Protein AF-X6ND25-F1 (afdb_monomer_lite)

pLDDT: mean 74.7, std 19.48, range [26.33, 95.81]

Organism: Reticulomyxa filosa (NCBI:txid46433)

Radius of gyration: 28.06 Å; chains: 1; bounding box: 72×74×82 Å

Foldseek 3Di:
DDDPDDDPPDPLRVVLVVLVVVLVVLLVVLVPDDQVVNVVSLVVCVVCVVVVVVSLVVSCVPDPPSSVVSVLSSLLVVLLSLLCVLLSNDDDVVVNVVSVPPQDLLALVSVQVSLVVSLVSCVVVVDDPVSNQVSSLVSLLVSCQRRQQDDDPDPDPVSVVSSLVSLLVLLCLLLVNDPSHPHNHDPVSSLSNLLSCVVNVVVVHCVVVVQVSCQPHDCLDSSNVSNLVSLLCCVQPPPPVVNVVLVPPDQQPLVQLLVLLVQLQVVLVDSRSSSNSNSLSSNLNSLLSVLVLVLVQLDPQWDQDCQGIWGWDDDPNDTDTDHSDGLVSLQSNLSLQDDDPVPGDPSSNLSSPLSVVSSLVSNCVRPNPSSLVQQQDPSSCSSSVHGDPDPVVVVVVVVVVDDPGSSNVSVDPPVPPVVVVCCVPPVDDDDDDDPPPPPVCVVVVVVVCCVVPPD

Structure (mmCIF, N/CA/C/O backbone):
data_AF-X6ND25-F1
#
_entry.id   AF-X6ND25-F1
#
loop_
_atom_site.group_PDB
_atom_site.id
_atom_site.type_symbol
_atom_site.label_atom_id
_atom_site.label_alt_id
_atom_site.label_comp_id
_atom_site.label_asym_id
_atom_site.label_entity_id
_atom_site.label_seq_id
_atom_site.pdbx_PDB_ins_code
_atom_site.Cartn_x
_atom_site.Cartn_y
_atom_site.Cartn_z
_atom_site.occupancy
_atom_site.B_iso_or_equiv
_atom_site.auth_seq_id
_atom_site.auth_comp_id
_atom_site.auth_asym_id
_atom_site.auth_atom_id
_atom_site.pdbx_PDB_model_num
ATOM 1 N N . ALA A 1 1 ? 39.513 36.241 -33.862 1.00 45.12 1 ALA A N 1
ATOM 2 C CA . ALA A 1 1 ? 40.281 35.255 -33.083 1.00 45.12 1 ALA A CA 1
ATOM 3 C C . ALA A 1 1 ? 40.704 35.948 -31.802 1.00 45.12 1 ALA A C 1
ATOM 5 O O . ALA A 1 1 ? 41.777 36.527 -31.742 1.00 45.12 1 ALA A O 1
ATOM 6 N N . GLU A 1 2 ? 39.793 35.982 -30.839 1.00 35.78 2 GLU A N 1
ATOM 7 C CA . GLU A 1 2 ? 40.020 36.516 -29.500 1.00 35.78 2 GLU A CA 1
ATOM 8 C C . GLU A 1 2 ? 39.481 35.485 -28.516 1.00 35.78 2 GLU A C 1
ATOM 10 O O . GLU A 1 2 ? 38.541 34.753 -28.824 1.00 35.78 2 GLU A O 1
ATOM 15 N N . ALA A 1 3 ? 40.203 35.366 -27.412 1.00 43.12 3 ALA A N 1
ATOM 16 C CA . ALA A 1 3 ? 40.179 34.273 -26.465 1.00 43.12 3 ALA A CA 1
ATOM 17 C C . ALA A 1 3 ? 38.796 34.033 -25.846 1.00 43.12 3 ALA A C 1
ATOM 19 O O . ALA A 1 3 ? 38.297 34.887 -25.118 1.00 43.12 3 ALA A O 1
ATOM 20 N N . ASP A 1 4 ? 38.254 32.830 -26.041 1.00 39.97 4 ASP A N 1
ATOM 21 C CA . ASP A 1 4 ? 37.291 32.261 -25.101 1.00 39.97 4 ASP A CA 1
ATOM 22 C C . ASP A 1 4 ? 38.102 31.453 -24.083 1.00 39.97 4 ASP A C 1
ATOM 24 O O . ASP A 1 4 ? 38.643 30.381 -24.366 1.00 39.97 4 ASP A O 1
ATOM 28 N N . GLY A 1 5 ? 38.351 32.098 -22.946 1.00 38.62 5 GLY A N 1
ATOM 29 C CA . GLY A 1 5 ? 39.228 31.619 -21.893 1.00 38.62 5 GLY A CA 1
ATOM 30 C C . GLY A 1 5 ? 38.731 30.325 -21.256 1.00 38.62 5 GLY A C 1
ATOM 31 O O . GLY A 1 5 ? 37.532 30.094 -21.130 1.00 38.62 5 GLY A O 1
ATOM 32 N N . ASN A 1 6 ? 39.694 29.517 -20.805 1.00 45.75 6 ASN A N 1
ATOM 33 C CA . ASN A 1 6 ? 39.529 28.396 -19.881 1.00 45.75 6 ASN A CA 1
ATOM 34 C C . ASN A 1 6 ? 38.574 28.753 -18.725 1.00 45.75 6 ASN A C 1
ATOM 36 O O . ASN A 1 6 ? 39.017 29.204 -17.666 1.00 45.75 6 ASN A O 1
ATOM 40 N N . ARG A 1 7 ? 37.271 28.511 -18.886 1.00 47.22 7 ARG A N 1
ATOM 41 C CA . ARG A 1 7 ? 36.398 28.268 -17.740 1.00 47.22 7 ARG A CA 1
ATOM 42 C C . ARG A 1 7 ? 36.783 26.895 -17.206 1.00 47.22 7 ARG A C 1
ATOM 44 O O . ARG A 1 7 ? 36.700 25.907 -17.932 1.00 47.22 7 ARG A O 1
ATOM 51 N N . GLN A 1 8 ? 37.271 26.838 -15.968 1.00 46.06 8 GLN A N 1
ATOM 52 C CA . GLN A 1 8 ? 37.321 25.562 -15.263 1.00 46.06 8 GLN A CA 1
ATOM 53 C C . GLN A 1 8 ? 35.878 25.053 -15.177 1.00 46.06 8 GLN A C 1
ATOM 55 O O . GLN A 1 8 ? 35.038 25.804 -14.680 1.00 46.06 8 GLN A O 1
ATOM 60 N N . PRO A 1 9 ? 35.583 23.846 -15.691 1.00 57.84 9 PRO A N 1
ATOM 61 C CA . PRO A 1 9 ? 34.244 23.294 -15.593 1.00 57.84 9 PRO A CA 1
ATOM 62 C C . PRO A 1 9 ? 33.864 23.201 -14.121 1.00 57.84 9 PRO A C 1
ATOM 64 O O . PRO A 1 9 ? 34.667 22.763 -13.287 1.00 57.84 9 PRO A O 1
ATOM 67 N N . GLU A 1 10 ? 32.656 23.644 -13.801 1.00 67.75 10 GLU A N 1
ATOM 68 C CA . GLU A 1 10 ? 32.158 23.563 -12.437 1.00 67.75 10 GLU A CA 1
ATOM 69 C C . GLU A 1 10 ? 32.092 22.089 -12.004 1.00 67.75 10 GLU A C 1
ATOM 71 O O . GLU A 1 10 ? 31.991 21.171 -12.827 1.00 67.75 10 GLU A O 1
ATOM 76 N N . LEU A 1 11 ? 32.201 21.825 -10.697 1.00 69.56 11 LEU A N 1
ATOM 77 C CA . LEU A 1 11 ? 32.288 20.455 -10.173 1.00 69.56 11 LEU A CA 1
ATOM 78 C C . LEU A 1 11 ? 31.133 19.575 -10.682 1.00 69.56 11 LEU A C 1
ATOM 80 O O . LEU A 1 11 ? 31.345 18.403 -10.993 1.00 69.56 11 LEU A O 1
ATOM 84 N N . HIS A 1 12 ? 29.936 20.146 -10.815 1.00 69.00 12 HIS A N 1
ATOM 85 C CA . HIS A 1 12 ? 28.759 19.449 -11.318 1.00 69.00 12 HIS A CA 1
ATOM 86 C C . HIS A 1 12 ? 28.907 19.035 -12.797 1.00 69.00 12 HIS A C 1
ATOM 88 O O . HIS A 1 12 ? 28.584 17.899 -13.135 1.00 69.00 12 HIS A O 1
ATOM 94 N N . GLU A 1 13 ? 29.484 19.874 -13.667 1.00 70.19 13 GLU A N 1
ATOM 95 C CA . GLU A 1 13 ? 29.736 19.549 -15.082 1.00 70.19 13 GLU A CA 1
ATOM 96 C C . GLU A 1 13 ? 30.758 18.410 -15.224 1.00 70.19 13 GLU A C 1
ATOM 98 O O . GLU A 1 13 ? 30.605 17.500 -16.051 1.00 70.19 13 GLU A O 1
ATOM 103 N N . CYS A 1 14 ? 31.790 18.422 -14.371 1.00 73.12 14 CYS A N 1
ATOM 104 C CA . CYS A 1 14 ? 32.765 17.336 -14.288 1.00 73.12 14 CYS A CA 1
ATOM 105 C C . CYS A 1 14 ? 32.094 16.022 -13.870 1.00 73.12 14 CYS A C 1
ATOM 107 O O . CYS A 1 14 ? 32.326 14.984 -14.495 1.00 73.12 14 CYS A O 1
ATOM 109 N N . VAL A 1 15 ? 31.245 16.067 -12.838 1.00 72.00 15 VAL A N 1
ATOM 110 C CA . VAL A 1 15 ? 30.498 14.904 -12.345 1.00 72.00 15 VAL A CA 1
ATOM 111 C C . VAL A 1 15 ? 29.558 14.369 -13.427 1.00 72.00 15 VAL A C 1
ATOM 113 O O . VAL A 1 15 ? 29.636 13.183 -13.737 1.00 72.00 15 VAL A O 1
ATOM 116 N N . ILE A 1 16 ? 28.762 15.212 -14.091 1.00 74.69 16 ILE A N 1
ATOM 117 C CA . ILE A 1 16 ? 27.876 14.808 -15.200 1.00 74.69 16 ILE A CA 1
ATOM 118 C C . ILE A 1 16 ? 28.669 14.123 -16.321 1.00 74.69 16 ILE A C 1
ATOM 120 O O . ILE A 1 16 ? 28.259 13.076 -16.831 1.00 74.69 16 ILE A O 1
ATOM 124 N N . THR A 1 17 ? 29.834 14.666 -16.686 1.00 77.31 17 THR A N 1
ATOM 125 C CA . THR A 1 17 ? 30.701 14.080 -17.720 1.00 77.31 17 THR A CA 1
ATOM 126 C C . THR A 1 17 ? 31.219 12.701 -17.310 1.00 77.31 17 THR A C 1
ATOM 128 O O . THR A 1 17 ? 31.205 11.767 -18.118 1.00 77.31 17 THR A O 1
ATOM 131 N N . ILE A 1 18 ? 31.655 12.548 -16.055 1.00 73.19 18 ILE A N 1
ATOM 132 C CA . ILE A 1 18 ? 32.107 11.265 -15.506 1.00 73.19 18 ILE A CA 1
ATOM 133 C C . ILE A 1 18 ? 30.955 10.261 -15.502 1.00 73.19 18 ILE A C 1
ATOM 135 O O . ILE A 1 18 ? 31.117 9.166 -16.037 1.00 73.19 18 ILE A O 1
ATOM 139 N N . LEU A 1 19 ? 29.789 10.633 -14.967 1.00 76.19 19 LEU A N 1
ATOM 140 C CA . LEU A 1 19 ? 28.614 9.762 -14.904 1.00 76.19 19 LEU A CA 1
ATOM 141 C C . LEU A 1 19 ? 28.174 9.329 -16.306 1.00 76.19 19 LEU A C 1
ATOM 143 O O . LEU A 1 19 ? 27.949 8.144 -16.538 1.00 76.19 19 LEU A O 1
ATOM 147 N N . THR A 1 20 ? 28.158 10.249 -17.272 1.00 79.75 20 THR A N 1
ATOM 148 C CA . THR A 1 20 ? 27.838 9.937 -18.672 1.00 79.75 20 THR A CA 1
ATOM 149 C C . THR A 1 20 ? 28.803 8.907 -19.254 1.00 79.75 20 THR A C 1
ATOM 151 O O . THR A 1 20 ? 28.370 7.947 -19.890 1.00 79.75 20 THR A O 1
ATOM 154 N N . ARG A 1 21 ? 30.113 9.080 -19.037 1.00 75.69 21 ARG A N 1
ATOM 155 C CA . ARG A 1 21 ? 31.129 8.123 -19.503 1.00 75.69 21 ARG A CA 1
ATOM 156 C C . ARG A 1 21 ? 30.979 6.769 -18.821 1.00 75.69 21 ARG A C 1
ATOM 158 O O . ARG A 1 21 ? 31.075 5.750 -19.494 1.00 75.69 21 ARG A O 1
ATOM 165 N N . VAL A 1 22 ? 30.721 6.758 -17.515 1.00 76.38 22 VAL A N 1
ATOM 166 C CA . VAL A 1 22 ? 30.499 5.533 -16.741 1.00 76.38 22 VAL A CA 1
ATOM 167 C C . VAL A 1 22 ? 29.295 4.767 -17.285 1.00 76.38 22 VAL A C 1
ATOM 169 O O . VAL A 1 22 ? 29.434 3.575 -17.542 1.00 76.38 22 VAL A O 1
ATOM 172 N N . LEU A 1 23 ? 28.164 5.433 -17.544 1.00 78.81 23 LEU A N 1
ATOM 173 C CA . LEU A 1 23 ? 26.991 4.792 -18.148 1.00 78.81 23 LEU A CA 1
ATOM 174 C C . LEU A 1 23 ? 27.300 4.222 -19.534 1.00 78.81 23 LEU A C 1
ATOM 176 O O . LEU A 1 23 ? 27.021 3.052 -19.772 1.00 78.81 23 LEU A O 1
ATOM 180 N N . SER A 1 24 ? 27.954 4.988 -20.413 1.00 79.81 24 SER A N 1
ATOM 181 C CA . SER A 1 24 ? 28.347 4.489 -21.738 1.00 79.81 24 SER A CA 1
ATOM 182 C C . SER A 1 24 ? 29.278 3.270 -21.654 1.00 79.81 24 SER A C 1
ATOM 184 O O . SER A 1 24 ? 29.129 2.329 -22.428 1.00 79.81 24 SER A O 1
ATOM 186 N N . CYS A 1 25 ? 30.228 3.259 -20.711 1.00 78.00 25 CYS A N 1
ATOM 187 C CA . CYS A 1 25 ? 31.112 2.114 -20.484 1.00 78.00 25 CYS A CA 1
ATOM 188 C C . CYS A 1 25 ? 30.352 0.901 -19.940 1.00 78.00 25 CYS A C 1
ATOM 190 O O . CYS A 1 25 ? 30.618 -0.227 -20.345 1.00 78.00 25 CYS A O 1
ATOM 192 N N . ILE A 1 26 ? 29.414 1.111 -19.014 1.00 77.19 26 ILE A N 1
ATOM 193 C CA . ILE A 1 26 ? 28.561 0.040 -18.493 1.00 77.19 26 ILE A CA 1
ATOM 194 C C . ILE A 1 26 ? 27.753 -0.570 -19.637 1.00 77.19 26 ILE A C 1
ATOM 196 O O . ILE A 1 26 ? 27.706 -1.792 -19.759 1.00 77.19 26 ILE A O 1
ATOM 200 N N . GLU A 1 27 ? 27.188 0.266 -20.506 1.00 74.75 27 GLU A N 1
ATOM 201 C CA . GLU A 1 27 ? 26.376 -0.205 -21.617 1.00 74.75 27 GLU A CA 1
ATOM 202 C C . GLU A 1 27 ? 27.152 -1.084 -22.596 1.00 74.75 27 GLU A C 1
ATOM 204 O O . GLU A 1 27 ? 26.676 -2.157 -22.955 1.00 74.75 27 GLU A O 1
ATOM 209 N N . THR A 1 28 ? 28.352 -0.674 -23.002 1.00 74.56 28 THR A N 1
ATOM 210 C CA . THR A 1 28 ? 29.185 -1.475 -23.914 1.00 74.56 28 THR A CA 1
ATOM 211 C C . THR A 1 28 ? 29.705 -2.751 -23.261 1.00 74.56 28 THR A C 1
ATOM 213 O O . THR A 1 28 ? 29.891 -3.764 -23.934 1.00 74.56 28 THR A O 1
ATOM 216 N N . THR A 1 29 ? 29.934 -2.725 -21.948 1.00 74.44 29 THR A N 1
ATOM 217 C CA . THR A 1 29 ? 30.439 -3.888 -21.214 1.00 74.44 29 THR A CA 1
ATOM 218 C C . THR A 1 29 ? 29.361 -4.965 -21.079 1.00 74.44 29 THR A C 1
ATOM 220 O O . THR A 1 29 ? 29.638 -6.135 -21.327 1.00 74.44 29 THR A O 1
ATOM 223 N N . ILE A 1 30 ? 28.130 -4.576 -20.735 1.00 72.44 30 ILE A N 1
ATOM 224 C CA . ILE A 1 30 ? 27.001 -5.500 -20.555 1.00 72.44 30 ILE A CA 1
ATOM 225 C C . ILE A 1 30 ? 26.708 -6.263 -21.856 1.00 72.44 30 ILE A C 1
ATOM 227 O O . ILE A 1 30 ? 26.497 -7.465 -21.812 1.00 72.44 30 ILE A O 1
ATOM 231 N N . GLU A 1 31 ? 26.763 -5.633 -23.033 1.00 72.31 31 GLU A N 1
ATOM 232 C CA . GLU A 1 31 ? 26.462 -6.326 -24.306 1.00 72.31 31 GLU A CA 1
ATOM 233 C C . GLU A 1 31 ? 27.412 -7.485 -24.642 1.00 72.31 31 GLU A C 1
ATOM 235 O O . GLU A 1 31 ? 27.045 -8.361 -25.421 1.00 72.31 31 GLU A O 1
ATOM 240 N N . ASN A 1 32 ? 28.613 -7.498 -24.058 1.00 74.69 32 ASN A N 1
ATOM 241 C CA . ASN A 1 32 ? 29.687 -8.429 -24.407 1.00 74.69 32 ASN A CA 1
ATOM 242 C C . ASN A 1 32 ? 30.024 -9.429 -23.285 1.00 74.69 32 ASN A C 1
ATOM 244 O O . ASN A 1 32 ? 31.003 -10.166 -23.399 1.00 74.69 32 ASN A O 1
ATOM 248 N N . MET A 1 33 ? 29.251 -9.445 -22.196 1.00 80.94 33 MET A N 1
ATOM 249 C CA . MET A 1 33 ? 29.478 -10.320 -21.041 1.00 80.94 33 MET A CA 1
ATOM 250 C C . MET A 1 33 ? 28.736 -11.655 -21.166 1.00 80.94 33 MET A C 1
ATOM 252 O O . MET A 1 33 ? 27.617 -11.716 -21.673 1.00 80.94 33 MET A O 1
ATOM 256 N N . ASP A 1 34 ? 29.345 -12.720 -20.638 1.00 82.44 34 ASP A N 1
ATOM 257 C CA . ASP A 1 34 ? 28.642 -13.981 -20.394 1.00 82.44 34 ASP A CA 1
ATOM 258 C C . ASP A 1 34 ? 27.605 -13.839 -19.249 1.00 82.44 34 ASP A C 1
ATOM 260 O O . ASP A 1 34 ? 27.678 -12.882 -18.469 1.00 82.44 34 ASP A O 1
ATOM 264 N N . PRO A 1 35 ? 26.633 -14.764 -19.115 1.00 81.75 35 PRO A N 1
ATOM 265 C CA . PRO A 1 35 ? 25.560 -14.643 -18.121 1.00 81.75 35 PRO A CA 1
ATOM 266 C C . PRO A 1 35 ? 26.019 -14.593 -16.651 1.00 81.75 35 PRO A C 1
ATOM 268 O O . PRO A 1 35 ? 25.383 -13.926 -15.830 1.00 81.75 35 PRO A O 1
ATOM 271 N N . GLU A 1 36 ? 27.120 -15.254 -16.281 1.00 81.69 36 GLU A N 1
ATOM 272 C CA . GLU A 1 36 ? 27.600 -15.251 -14.890 1.00 81.69 36 GLU A CA 1
ATOM 273 C C . GLU A 1 36 ? 28.279 -13.924 -14.531 1.00 81.69 36 GLU A C 1
ATOM 275 O O . GLU A 1 36 ? 27.992 -13.327 -13.485 1.00 81.69 36 GLU A O 1
ATOM 280 N N . GLN A 1 37 ? 29.124 -13.411 -15.427 1.00 83.50 37 GLN A N 1
ATOM 281 C CA . GLN A 1 37 ? 29.731 -12.088 -15.299 1.00 83.50 37 GLN A CA 1
ATOM 282 C C . GLN A 1 37 ? 28.665 -10.993 -15.333 1.00 83.50 37 GLN A C 1
ATOM 284 O O . GLN A 1 37 ? 28.717 -10.050 -14.536 1.00 83.50 37 GLN A O 1
ATOM 289 N N . MET A 1 38 ? 27.656 -11.158 -16.192 1.00 82.88 38 MET A N 1
ATOM 290 C CA . MET A 1 38 ? 26.486 -10.293 -16.263 1.00 82.88 38 MET A CA 1
ATOM 291 C C . MET A 1 38 ? 25.781 -10.215 -14.914 1.00 82.88 38 MET A C 1
ATOM 293 O O . MET A 1 38 ? 25.550 -9.125 -14.395 1.00 82.88 38 MET A O 1
ATOM 297 N N . LYS A 1 39 ? 25.477 -11.362 -14.304 1.00 84.06 39 LYS A N 1
ATOM 298 C CA . LYS A 1 39 ? 24.812 -11.431 -13.002 1.00 84.06 39 LYS A CA 1
ATOM 299 C C . LYS A 1 39 ? 25.595 -10.707 -11.914 1.00 84.06 39 LYS A C 1
ATOM 301 O O . LYS A 1 39 ? 25.026 -9.895 -11.181 1.00 84.06 39 LYS A O 1
ATOM 306 N N . ALA A 1 40 ? 26.902 -10.952 -11.829 1.00 82.19 40 ALA A N 1
ATOM 307 C CA . ALA A 1 40 ? 27.768 -10.258 -10.881 1.00 82.19 40 ALA A CA 1
ATOM 308 C C . ALA A 1 40 ? 27.765 -8.737 -11.117 1.00 82.19 40 ALA A C 1
ATOM 310 O O . ALA A 1 40 ? 27.653 -7.957 -10.165 1.00 82.19 40 ALA A O 1
ATOM 311 N N . LYS A 1 41 ? 27.816 -8.306 -12.384 1.00 81.25 41 LYS A N 1
ATOM 312 C CA . LYS A 1 41 ? 27.809 -6.889 -12.750 1.00 81.25 41 LYS A CA 1
ATOM 313 C C . LYS A 1 41 ? 26.472 -6.211 -12.459 1.00 81.25 41 LYS A C 1
ATOM 315 O O . LYS A 1 41 ? 26.467 -5.109 -11.917 1.00 81.25 41 LYS A O 1
ATOM 320 N N . MET A 1 42 ? 25.354 -6.877 -12.733 1.00 81.75 42 MET A N 1
ATOM 321 C CA . MET A 1 42 ? 24.006 -6.390 -12.423 1.00 81.75 42 MET A CA 1
ATOM 322 C C . MET A 1 42 ? 23.808 -6.203 -10.919 1.00 81.75 42 MET A C 1
ATOM 324 O O . MET A 1 42 ? 23.290 -5.172 -10.495 1.00 81.75 42 MET A O 1
ATOM 328 N N . ASN A 1 43 ? 24.293 -7.140 -10.101 1.00 76.56 43 ASN A N 1
ATOM 329 C CA . ASN A 1 43 ? 24.254 -7.008 -8.643 1.00 76.56 43 ASN A CA 1
ATOM 330 C C . ASN A 1 43 ? 25.105 -5.828 -8.147 1.00 76.56 43 ASN A C 1
ATOM 332 O O . ASN A 1 43 ? 24.698 -5.112 -7.232 1.00 76.56 43 ASN A O 1
ATOM 336 N N . GLN A 1 44 ? 26.268 -5.595 -8.767 1.00 77.38 44 GLN A N 1
ATOM 337 C CA . GLN A 1 44 ? 27.101 -4.428 -8.472 1.00 77.38 44 GLN A CA 1
ATOM 338 C C . GLN A 1 44 ? 26.403 -3.115 -8.861 1.00 77.38 44 GLN A C 1
ATOM 340 O O . GLN A 1 44 ? 26.469 -2.146 -8.115 1.00 77.38 44 GLN A O 1
ATOM 345 N N . LEU A 1 45 ? 25.729 -3.067 -10.012 1.00 77.88 45 LEU A N 1
ATOM 346 C CA . LEU A 1 45 ? 24.981 -1.883 -10.445 1.00 77.88 45 LEU A CA 1
ATOM 347 C C . LEU A 1 45 ? 23.784 -1.606 -9.530 1.00 77.88 45 LEU A C 1
ATOM 349 O O . LEU A 1 45 ? 23.559 -0.464 -9.134 1.00 77.88 45 LEU A O 1
ATOM 353 N N . ALA A 1 46 ? 23.065 -2.654 -9.127 1.00 73.25 46 ALA A N 1
ATOM 354 C CA . ALA A 1 46 ? 21.957 -2.540 -8.187 1.00 73.25 46 ALA A CA 1
ATOM 355 C C . ALA A 1 46 ? 22.410 -1.977 -6.827 1.00 73.25 46 ALA A C 1
ATOM 357 O O . ALA A 1 46 ? 21.708 -1.152 -6.243 1.00 73.25 46 ALA A O 1
ATOM 358 N N . SER A 1 47 ? 23.596 -2.359 -6.333 1.00 71.12 47 SER A N 1
ATOM 359 C CA . SER A 1 47 ? 24.108 -1.865 -5.046 1.00 71.12 47 SER A CA 1
ATOM 360 C C . SER A 1 47 ? 24.508 -0.385 -5.065 1.00 71.12 47 SER A C 1
ATOM 362 O O . SER A 1 47 ? 24.479 0.260 -4.016 1.00 71.12 47 SER A O 1
ATOM 364 N N . ILE A 1 48 ? 24.821 0.175 -6.239 1.00 74.06 48 ILE A N 1
ATOM 365 C CA . ILE A 1 48 ? 25.177 1.594 -6.405 1.00 74.06 48 ILE A CA 1
ATOM 366 C C . ILE A 1 48 ? 24.024 2.471 -6.919 1.00 74.06 48 ILE A C 1
ATOM 368 O O . ILE A 1 48 ? 24.206 3.682 -7.019 1.00 74.06 48 ILE A O 1
ATOM 372 N N . SER A 1 49 ? 22.843 1.901 -7.198 1.00 72.31 49 SER A N 1
ATOM 373 C CA . SER A 1 49 ? 21.693 2.624 -7.776 1.00 72.31 49 SER A CA 1
ATOM 374 C C . SER A 1 49 ? 21.284 3.849 -6.954 1.00 72.31 49 SER A C 1
ATOM 376 O O . SER A 1 49 ? 21.197 4.950 -7.487 1.00 72.31 49 SER A O 1
ATOM 378 N N . LYS A 1 50 ? 21.108 3.686 -5.634 1.00 71.88 50 LYS A N 1
ATOM 379 C CA . LYS A 1 50 ? 20.698 4.783 -4.737 1.00 71.88 50 LYS A CA 1
ATOM 380 C C . LYS A 1 50 ? 21.751 5.896 -4.626 1.00 71.88 50 LYS A C 1
ATOM 382 O O . LYS A 1 50 ? 21.396 7.058 -4.801 1.00 71.88 50 LYS A O 1
ATOM 387 N N . PRO A 1 51 ? 23.044 5.590 -4.379 1.00 72.75 51 PRO A N 1
ATOM 388 C CA . PRO A 1 51 ? 24.096 6.601 -4.471 1.00 72.75 51 PRO A CA 1
ATOM 389 C C . PRO A 1 51 ? 24.118 7.341 -5.814 1.00 72.75 51 PRO A C 1
ATOM 391 O O . PRO A 1 51 ? 24.322 8.551 -5.831 1.00 72.75 51 PRO A O 1
ATOM 394 N N . PHE A 1 52 ? 23.891 6.636 -6.927 1.00 76.75 52 PHE A N 1
ATOM 395 C CA . PHE A 1 52 ? 23.850 7.239 -8.259 1.00 76.75 52 PHE A CA 1
ATOM 396 C C . PHE A 1 52 ? 22.670 8.208 -8.410 1.00 76.75 52 PHE A C 1
ATOM 398 O O . PHE A 1 52 ? 22.856 9.332 -8.861 1.00 76.75 52 PHE A O 1
ATOM 405 N N . GLU A 1 53 ? 21.475 7.819 -7.967 1.00 74.31 53 GLU A N 1
ATOM 406 C CA . GLU A 1 53 ? 20.280 8.676 -7.965 1.00 74.31 53 GLU A CA 1
ATOM 407 C C . GLU A 1 53 ? 20.454 9.934 -7.112 1.00 74.31 53 GLU A C 1
ATOM 409 O O . GLU A 1 53 ? 20.066 11.016 -7.541 1.00 74.31 53 GLU A O 1
ATOM 414 N N . HIS A 1 54 ? 21.087 9.826 -5.940 1.00 72.50 54 HIS A N 1
ATOM 415 C CA . HIS A 1 54 ? 21.389 10.998 -5.113 1.00 72.50 54 HIS A CA 1
ATOM 416 C C . HIS A 1 54 ? 22.335 11.973 -5.825 1.00 72.50 54 HIS A C 1
ATOM 418 O O . HIS A 1 54 ? 22.170 13.187 -5.712 1.00 72.50 54 HIS A O 1
ATOM 424 N N . LEU A 1 55 ? 23.314 11.453 -6.572 1.00 72.62 55 LEU A N 1
ATOM 425 C CA . LEU A 1 55 ? 24.209 12.284 -7.376 1.00 72.62 55 LEU A CA 1
ATOM 426 C C . LEU A 1 55 ? 23.468 12.949 -8.541 1.00 72.62 55 LEU A C 1
ATOM 428 O O . LEU A 1 55 ? 23.686 14.132 -8.778 1.00 72.62 55 LEU A O 1
ATOM 432 N N . LEU A 1 56 ? 22.566 12.234 -9.223 1.00 73.75 56 LEU A N 1
ATOM 433 C CA . LEU A 1 56 ? 21.715 12.821 -10.266 1.00 73.75 56 LEU A CA 1
ATOM 434 C C . LEU A 1 56 ? 20.833 13.940 -9.708 1.00 73.75 56 LEU A C 1
ATOM 436 O O . LEU A 1 56 ? 20.781 15.026 -10.279 1.00 73.75 56 LEU A O 1
ATOM 440 N N . GLN A 1 57 ? 20.195 13.701 -8.561 1.00 73.25 57 GLN A N 1
ATOM 441 C CA . GLN A 1 57 ? 19.363 14.695 -7.893 1.00 73.25 57 GLN A CA 1
ATOM 442 C C . GLN A 1 57 ? 20.169 15.937 -7.498 1.00 73.25 57 GLN A C 1
ATOM 444 O O . GLN A 1 57 ? 19.678 17.053 -7.638 1.00 73.25 57 GLN A O 1
ATOM 449 N N . TRP A 1 58 ? 21.407 15.758 -7.031 1.00 73.38 58 TRP A N 1
ATOM 450 C CA . TRP A 1 58 ? 22.307 16.873 -6.748 1.00 73.38 58 TRP A CA 1
ATOM 451 C C . TRP A 1 58 ? 22.670 17.654 -8.020 1.00 73.38 58 TRP A C 1
ATOM 453 O O . TRP A 1 58 ? 22.582 18.877 -8.019 1.00 73.38 58 TRP A O 1
ATOM 463 N N . CYS A 1 59 ? 22.995 16.970 -9.123 1.00 70.88 59 CYS A N 1
ATOM 464 C CA . CYS A 1 59 ? 23.290 17.617 -10.407 1.00 70.88 59 CYS A CA 1
ATOM 465 C C . CYS A 1 59 ? 22.101 18.419 -10.961 1.00 70.88 59 CYS A C 1
ATOM 467 O O . CYS A 1 59 ? 22.294 19.492 -11.534 1.00 70.88 59 CYS A O 1
ATOM 469 N N . ARG A 1 60 ? 20.877 17.926 -10.747 1.00 71.44 60 ARG A N 1
ATOM 470 C CA . ARG A 1 60 ? 19.636 18.576 -11.180 1.00 71.44 60 ARG A CA 1
ATOM 471 C C . ARG A 1 60 ? 19.423 19.954 -10.557 1.00 71.44 60 ARG A C 1
ATOM 473 O O . ARG A 1 60 ? 18.855 20.823 -11.201 1.00 71.44 60 ARG A O 1
ATOM 480 N N . LEU A 1 61 ? 19.869 20.163 -9.319 1.00 66.94 61 LEU A N 1
ATOM 481 C CA . LEU A 1 61 ? 19.706 21.449 -8.630 1.00 66.94 61 LEU A CA 1
ATOM 482 C C . LEU A 1 61 ? 20.540 22.577 -9.260 1.00 66.94 61 LEU A C 1
ATOM 484 O O . LEU A 1 61 ? 20.246 23.743 -9.016 1.00 66.94 61 LEU A O 1
ATOM 488 N N . GLU A 1 62 ? 21.545 22.233 -10.067 1.00 65.62 62 GLU A N 1
ATOM 489 C CA . GLU A 1 62 ? 22.507 23.182 -10.637 1.00 65.62 62 GLU A CA 1
ATOM 490 C C . GLU A 1 62 ? 22.322 23.373 -12.157 1.00 65.62 62 GLU A C 1
ATOM 492 O O . GLU A 1 62 ? 22.556 24.465 -12.669 1.00 65.62 62 GLU A O 1
ATOM 497 N N . THR A 1 63 ? 21.881 22.341 -12.900 1.00 62.72 63 THR A N 1
ATOM 498 C CA . THR A 1 63 ? 21.693 22.400 -14.370 1.00 62.72 63 THR A CA 1
ATOM 499 C C . THR A 1 63 ? 20.582 21.465 -14.879 1.00 62.72 63 THR A C 1
ATOM 501 O O . THR A 1 63 ? 20.623 20.260 -14.632 1.00 62.72 63 THR A O 1
ATOM 504 N N . ASP A 1 64 ? 19.627 21.988 -15.661 1.00 61.94 64 ASP A N 1
ATOM 505 C CA . ASP A 1 64 ? 18.469 21.207 -16.147 1.00 61.94 64 ASP A CA 1
ATOM 506 C C . ASP A 1 64 ? 18.771 20.346 -17.399 1.00 61.94 64 ASP A C 1
ATOM 508 O O . ASP A 1 64 ? 18.535 19.140 -17.408 1.00 61.94 64 ASP A O 1
ATOM 512 N N . ILE A 1 65 ? 19.344 20.923 -18.465 1.00 61.53 65 ILE A N 1
ATOM 513 C CA . ILE A 1 65 ? 19.348 20.299 -19.812 1.00 61.53 65 ILE A CA 1
ATOM 514 C C . ILE A 1 65 ? 20.256 19.058 -19.919 1.00 61.53 65 ILE A C 1
ATOM 516 O O . ILE A 1 65 ? 19.902 18.047 -20.529 1.00 61.53 65 ILE A O 1
ATOM 520 N N . THR A 1 66 ? 21.467 19.114 -19.366 1.00 60.62 66 THR A N 1
ATOM 521 C CA . THR A 1 66 ? 22.428 17.996 -19.404 1.00 60.62 66 THR A CA 1
ATOM 522 C C . THR A 1 66 ? 22.027 16.862 -18.464 1.00 60.62 66 THR A C 1
ATOM 524 O O . THR A 1 66 ? 22.316 15.696 -18.752 1.00 60.62 66 THR A O 1
ATOM 527 N N . THR A 1 67 ? 21.326 17.191 -17.380 1.00 60.16 67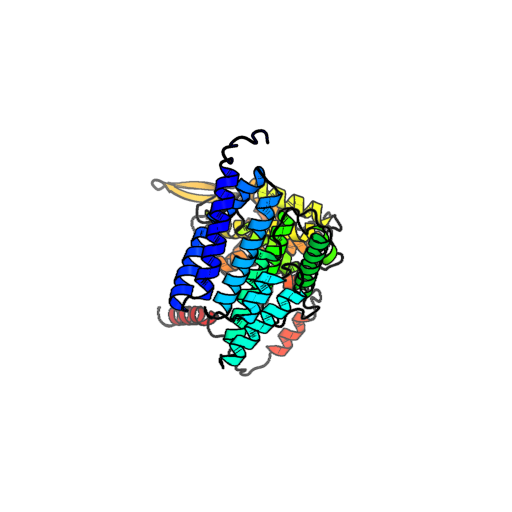 THR A N 1
ATOM 528 C CA . THR A 1 67 ? 20.836 16.230 -16.392 1.00 60.16 67 THR A CA 1
ATOM 529 C C . THR A 1 67 ? 19.682 15.395 -16.950 1.00 60.16 67 THR A C 1
ATOM 531 O O . THR A 1 67 ? 19.712 14.177 -16.794 1.00 60.16 67 THR A O 1
ATOM 534 N N . GLU A 1 68 ? 18.753 15.978 -17.720 1.00 66.00 68 GLU A N 1
ATOM 535 C CA . GLU A 1 68 ? 17.660 15.231 -18.377 1.00 66.00 68 GLU A CA 1
ATOM 536 C C . GLU A 1 68 ? 18.172 14.119 -19.317 1.00 66.00 68 GLU A C 1
ATOM 538 O O . GLU A 1 68 ? 17.672 12.991 -19.316 1.00 66.00 68 GLU A O 1
AT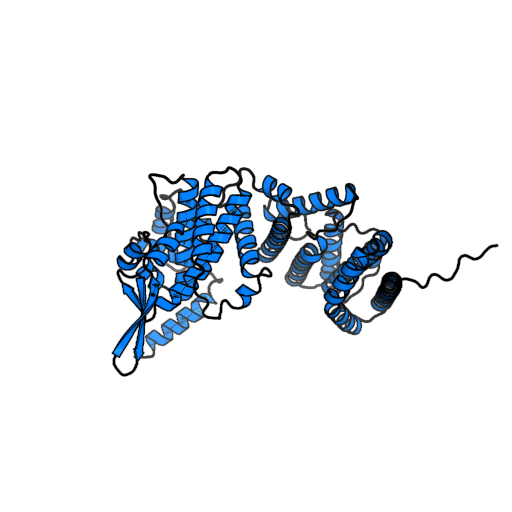OM 543 N N . SER A 1 69 ? 19.223 14.399 -20.097 1.00 74.56 69 SER A N 1
ATOM 544 C CA . SER A 1 69 ? 19.851 13.405 -20.986 1.00 74.56 69 SER A CA 1
ATOM 545 C C . SER A 1 69 ? 20.496 12.252 -20.205 1.00 74.56 69 SER A C 1
ATOM 547 O O . SER A 1 69 ? 20.443 11.089 -20.622 1.00 74.56 69 SER A O 1
ATOM 549 N N . LEU A 1 70 ? 21.091 12.559 -19.049 1.00 77.75 70 LEU A N 1
ATOM 550 C CA . LEU A 1 70 ? 21.727 11.576 -18.178 1.00 77.75 70 LEU A CA 1
ATOM 551 C C . LEU A 1 70 ? 20.693 10.721 -17.426 1.00 77.75 70 LEU A C 1
ATOM 553 O O . LEU A 1 70 ? 20.842 9.499 -17.375 1.00 77.75 70 LEU A O 1
ATOM 557 N N . GLU A 1 71 ? 19.626 11.336 -16.911 1.00 79.56 71 GLU A N 1
ATOM 558 C CA . GLU A 1 71 ? 18.480 10.651 -16.302 1.00 79.56 71 GLU A CA 1
ATOM 559 C C . GLU A 1 71 ? 17.815 9.697 -17.302 1.00 79.56 71 GLU A C 1
ATOM 561 O O . GLU A 1 71 ? 17.561 8.536 -16.977 1.00 79.56 71 GLU A O 1
ATOM 566 N N . GLY A 1 72 ? 17.625 10.132 -18.552 1.00 80.94 72 GLY A N 1
ATOM 567 C CA . GLY A 1 72 ? 17.086 9.287 -19.618 1.00 80.94 72 GLY A CA 1
ATOM 568 C C . GLY A 1 72 ? 17.962 8.066 -19.925 1.00 80.94 72 GLY A C 1
ATOM 569 O O . GLY A 1 72 ? 17.446 6.958 -20.093 1.00 80.94 72 GLY A O 1
ATOM 570 N N . LYS A 1 73 ? 19.293 8.232 -19.959 1.00 82.06 73 LYS A N 1
ATOM 571 C CA . LYS A 1 73 ? 20.236 7.105 -20.110 1.00 82.06 73 LYS A CA 1
ATOM 572 C C . LYS A 1 73 ? 20.166 6.149 -18.926 1.00 82.06 73 LYS A C 1
ATOM 574 O O . LYS A 1 73 ? 20.116 4.935 -19.116 1.00 82.06 73 LYS A O 1
ATOM 579 N N . TRP A 1 74 ? 20.113 6.687 -17.711 1.00 85.56 74 TRP A N 1
ATOM 580 C CA . TRP A 1 74 ? 20.001 5.887 -16.498 1.00 85.56 74 TRP A CA 1
ATOM 581 C C . TRP A 1 74 ? 18.691 5.090 -16.446 1.00 85.56 74 TRP A C 1
ATOM 583 O O . TRP A 1 74 ? 18.718 3.888 -16.189 1.00 85.56 74 TRP A O 1
ATOM 593 N N . ALA A 1 75 ? 17.559 5.711 -16.784 1.00 85.69 75 ALA A N 1
ATOM 594 C CA . ALA A 1 75 ? 16.260 5.044 -16.860 1.00 85.69 75 ALA A CA 1
ATOM 595 C C . ALA A 1 75 ? 16.252 3.905 -17.895 1.00 85.69 75 ALA A C 1
ATOM 597 O O . ALA A 1 75 ? 15.764 2.807 -17.614 1.00 85.69 75 ALA A O 1
ATOM 598 N N . LYS A 1 76 ? 16.851 4.126 -19.076 1.00 87.56 76 LYS A N 1
ATOM 599 C CA . LYS A 1 76 ? 17.005 3.082 -20.105 1.00 87.56 76 LYS A CA 1
ATOM 600 C C . LYS A 1 76 ? 17.877 1.930 -19.616 1.00 87.56 76 LYS A C 1
ATOM 602 O O . LYS A 1 76 ? 17.518 0.774 -19.835 1.00 87.56 76 LYS A O 1
ATOM 607 N N . LEU A 1 77 ? 18.977 2.228 -18.921 1.00 85.38 77 LEU A N 1
ATOM 608 C CA . LEU A 1 77 ? 19.828 1.205 -18.322 1.00 85.38 77 LEU A CA 1
ATOM 609 C C . LEU A 1 77 ? 19.060 0.401 -17.268 1.00 85.38 77 LEU A C 1
ATOM 611 O O . LEU A 1 77 ? 19.059 -0.820 -17.354 1.00 85.38 77 LEU A O 1
ATOM 615 N N . LYS A 1 78 ? 18.335 1.039 -16.340 1.00 87.50 78 LYS A N 1
ATOM 616 C CA . LYS A 1 78 ? 17.492 0.333 -15.357 1.00 87.50 78 LYS A CA 1
ATOM 617 C C . LYS A 1 78 ? 16.484 -0.606 -16.020 1.00 87.50 78 LYS A C 1
ATOM 619 O O . LYS A 1 78 ? 16.371 -1.765 -15.625 1.00 87.50 78 LYS A O 1
ATOM 624 N N . LEU A 1 79 ? 15.774 -0.132 -17.046 1.00 89.19 79 LEU A N 1
ATOM 625 C CA . LEU A 1 79 ? 14.813 -0.960 -17.776 1.00 89.19 79 LEU A CA 1
ATOM 626 C C . LEU A 1 79 ? 15.503 -2.150 -18.443 1.00 89.19 79 LEU A C 1
ATOM 628 O O . LEU A 1 79 ? 15.005 -3.275 -18.391 1.00 89.19 79 LEU A O 1
ATOM 632 N N . TRP A 1 80 ? 16.672 -1.912 -19.032 1.00 85.62 80 TRP A N 1
ATOM 633 C CA . TRP A 1 80 ? 17.476 -2.970 -19.613 1.00 85.62 80 TRP A CA 1
ATOM 634 C C . TRP A 1 80 ? 17.910 -3.999 -18.562 1.00 85.62 80 TRP A C 1
ATOM 636 O O . TRP A 1 80 ? 17.718 -5.193 -18.782 1.00 85.62 80 TRP A O 1
ATOM 646 N N . MET A 1 81 ? 18.394 -3.558 -17.397 1.00 85.31 81 MET A N 1
ATOM 647 C CA . MET A 1 81 ? 18.747 -4.437 -16.278 1.00 85.31 81 MET A CA 1
ATOM 648 C C . MET A 1 81 ? 17.557 -5.301 -15.841 1.00 85.31 81 MET A C 1
ATOM 650 O O . MET A 1 81 ? 17.708 -6.512 -15.694 1.00 85.31 81 MET A O 1
ATOM 654 N N . LEU A 1 82 ? 16.367 -4.709 -15.682 1.00 88.88 82 LEU A N 1
ATOM 655 C CA . LEU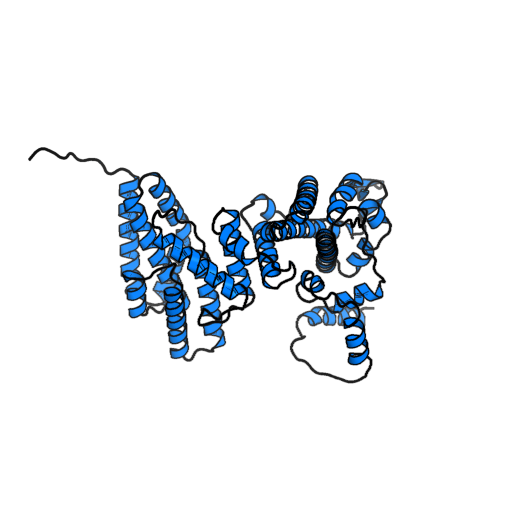 A 1 82 ? 15.151 -5.444 -15.309 1.00 88.88 82 LEU A CA 1
ATOM 656 C C . LEU A 1 82 ? 14.816 -6.547 -16.310 1.00 88.88 82 LEU A C 1
ATOM 658 O O . LEU A 1 82 ? 14.475 -7.659 -15.916 1.00 88.88 82 LEU A O 1
ATOM 662 N N . CYS A 1 83 ? 14.935 -6.250 -17.599 1.00 88.44 83 CYS A N 1
ATOM 663 C CA . CYS A 1 83 ? 14.667 -7.223 -18.645 1.00 88.44 83 CYS A CA 1
ATOM 664 C C . CYS A 1 83 ? 15.732 -8.325 -18.696 1.00 88.44 83 CYS A C 1
ATOM 666 O O . CYS A 1 83 ? 15.369 -9.483 -18.848 1.00 88.44 83 CYS A O 1
ATOM 668 N N . VAL A 1 84 ? 17.020 -7.993 -18.516 1.00 86.44 84 VAL A N 1
ATOM 669 C CA . VAL A 1 84 ? 18.106 -8.990 -18.454 1.00 86.44 84 VAL A CA 1
ATOM 670 C C . VAL A 1 84 ? 17.895 -9.928 -17.268 1.00 86.44 84 VAL A C 1
ATOM 672 O O . VAL A 1 84 ? 18.045 -11.136 -17.405 1.00 86.44 84 VAL A O 1
ATOM 675 N N . ILE A 1 85 ? 17.501 -9.403 -16.106 1.00 87.31 85 ILE A N 1
ATOM 676 C CA . ILE A 1 85 ? 17.160 -10.235 -14.944 1.00 87.31 85 ILE A CA 1
ATOM 677 C C . ILE A 1 85 ? 15.935 -11.109 -15.257 1.00 87.31 85 ILE A C 1
ATOM 679 O O . ILE A 1 85 ? 15.931 -12.296 -14.939 1.00 87.31 85 ILE A O 1
ATOM 683 N N . ALA A 1 86 ? 14.920 -10.554 -15.925 1.00 88.38 86 ALA A N 1
ATOM 684 C CA . ALA A 1 86 ? 13.724 -11.293 -16.324 1.00 88.38 86 ALA A CA 1
ATOM 685 C C . ALA A 1 86 ? 13.982 -12.372 -17.387 1.00 88.38 86 ALA A C 1
ATOM 687 O O . ALA A 1 86 ? 13.121 -13.220 -17.583 1.00 88.38 86 ALA A O 1
ATOM 688 N N . THR A 1 87 ? 15.126 -12.369 -18.071 1.00 86.62 87 THR A N 1
ATOM 689 C CA . THR A 1 87 ? 15.536 -13.411 -19.028 1.00 86.62 87 THR A CA 1
ATOM 690 C C . THR A 1 87 ? 16.665 -14.290 -18.482 1.00 86.62 87 THR A C 1
ATOM 692 O O . THR A 1 87 ? 17.395 -14.911 -19.254 1.00 86.62 87 THR A O 1
ATOM 695 N N . ASP A 1 88 ? 16.829 -14.330 -17.154 1.00 85.69 88 ASP A N 1
ATOM 696 C CA . ASP A 1 88 ? 17.894 -15.062 -16.455 1.00 85.69 88 ASP A CA 1
ATOM 697 C C . ASP A 1 88 ? 19.285 -14.754 -17.024 1.00 85.69 88 ASP A C 1
ATOM 699 O O . ASP A 1 88 ? 20.061 -15.625 -17.403 1.00 85.69 88 ASP A O 1
ATOM 703 N N . TYR A 1 89 ? 19.575 -13.460 -17.140 1.00 84.00 89 TYR A N 1
ATOM 704 C CA . TYR A 1 89 ? 20.856 -12.904 -17.570 1.00 84.00 89 TYR A CA 1
ATOM 705 C C . TYR A 1 89 ? 21.239 -13.169 -19.034 1.00 84.00 89 TYR A C 1
ATOM 707 O O . TYR A 1 89 ? 22.379 -12.921 -19.427 1.00 84.00 89 TYR A O 1
ATOM 715 N N . HIS A 1 90 ? 20.280 -13.579 -19.869 1.00 80.44 90 HIS A N 1
ATOM 716 C CA . HIS A 1 90 ? 20.477 -13.722 -21.309 1.00 80.44 90 HIS A CA 1
ATOM 717 C C . HIS A 1 90 ? 20.123 -12.429 -22.050 1.00 80.44 90 HIS A C 1
ATOM 719 O O . HIS A 1 90 ? 18.998 -11.927 -21.971 1.00 80.44 90 HIS A O 1
ATOM 725 N N . VAL A 1 91 ? 21.075 -11.894 -22.815 1.00 73.38 91 VAL A N 1
ATOM 726 C CA . VAL A 1 91 ? 20.870 -10.694 -23.636 1.00 73.38 91 VAL A CA 1
ATOM 727 C C . VAL A 1 91 ? 20.316 -11.086 -25.001 1.00 73.38 91 VAL A C 1
ATOM 729 O O . VAL A 1 91 ? 20.900 -11.909 -25.701 1.00 73.38 91 VAL A O 1
ATOM 732 N N . HIS A 1 92 ? 19.220 -10.454 -25.425 1.00 71.06 92 HIS A N 1
ATOM 733 C CA . HIS A 1 92 ? 18.686 -10.632 -26.774 1.00 71.06 9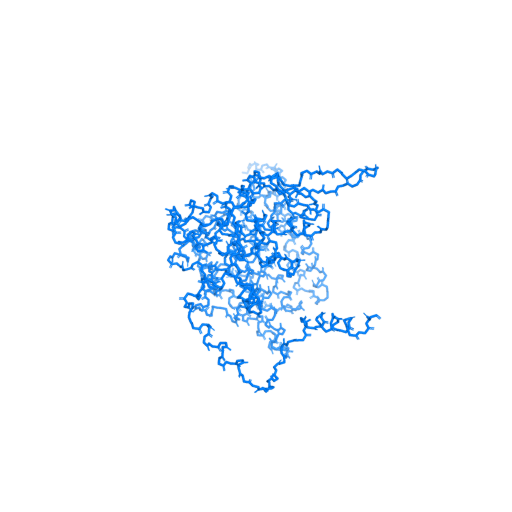2 HIS A CA 1
ATOM 734 C C . HIS A 1 92 ? 18.648 -9.283 -27.518 1.00 71.06 92 HIS A C 1
ATOM 736 O O . HIS A 1 92 ? 17.844 -8.392 -27.251 1.00 71.06 92 HIS A O 1
ATOM 742 N N . ILE A 1 93 ? 19.570 -9.137 -28.473 1.00 66.50 93 ILE A N 1
ATOM 743 C CA . ILE A 1 93 ? 19.964 -7.877 -29.133 1.00 66.50 93 ILE A CA 1
ATOM 744 C C . ILE A 1 93 ? 18.775 -7.040 -29.669 1.00 66.50 93 ILE A C 1
ATOM 746 O O . ILE A 1 93 ? 18.765 -5.828 -29.446 1.00 66.50 93 ILE A O 1
ATOM 750 N N . PRO A 1 94 ? 17.737 -7.626 -30.305 1.00 70.81 94 PRO A N 1
ATOM 751 C CA . PRO A 1 94 ? 16.582 -6.868 -30.796 1.00 70.81 94 PRO A CA 1
ATOM 752 C C . PRO A 1 94 ? 15.853 -5.988 -29.769 1.00 70.81 94 PRO A C 1
ATOM 754 O O . PRO A 1 94 ? 15.477 -4.864 -30.099 1.00 70.81 94 PRO A O 1
ATOM 757 N N . TRP A 1 95 ? 15.658 -6.443 -28.527 1.00 72.38 95 TRP A N 1
ATOM 758 C CA . TRP A 1 95 ? 14.937 -5.638 -27.532 1.00 72.38 95 TRP A CA 1
ATOM 759 C C . TRP A 1 95 ? 15.861 -4.639 -26.826 1.00 72.38 95 TRP A C 1
ATOM 761 O O . TRP A 1 95 ? 15.414 -3.549 -26.480 1.00 72.38 95 TRP A O 1
ATOM 771 N N . VAL A 1 96 ? 17.161 -4.938 -26.714 1.00 73.00 96 VAL A N 1
ATOM 772 C CA . VAL A 1 96 ? 18.175 -3.952 -26.293 1.00 73.00 96 VAL A CA 1
ATOM 773 C C . VAL A 1 96 ? 18.168 -2.757 -27.244 1.00 73.00 96 VAL A C 1
ATOM 775 O O . VAL A 1 96 ? 18.117 -1.608 -26.808 1.00 73.00 96 VAL A O 1
ATOM 778 N N . HIS A 1 97 ? 18.132 -3.019 -28.552 1.00 73.50 97 HIS A N 1
ATOM 779 C CA . HIS A 1 97 ? 18.021 -1.966 -29.555 1.00 73.50 97 HIS A CA 1
ATOM 780 C C . HIS A 1 97 ? 16.704 -1.181 -29.438 1.00 73.50 97 HIS A C 1
ATOM 782 O O . HIS A 1 97 ? 16.719 0.050 -29.512 1.00 73.50 97 HIS A O 1
ATOM 788 N N . ALA A 1 98 ? 15.579 -1.866 -29.199 1.00 75.19 98 ALA A N 1
ATOM 789 C CA . ALA A 1 98 ? 14.275 -1.227 -29.013 1.00 75.19 98 ALA A CA 1
ATOM 790 C C . ALA A 1 98 ? 14.236 -0.309 -27.775 1.00 75.19 98 ALA A C 1
ATOM 792 O O . ALA A 1 98 ? 13.745 0.816 -27.869 1.00 75.19 98 ALA A O 1
ATOM 793 N N . ILE A 1 99 ? 14.813 -0.746 -26.646 1.00 80.50 99 ILE A N 1
ATOM 794 C CA . ILE A 1 99 ? 14.953 0.066 -25.425 1.00 80.50 99 ILE A CA 1
ATOM 795 C C . ILE A 1 99 ? 15.823 1.298 -25.686 1.00 80.50 99 ILE A C 1
ATOM 797 O O . ILE A 1 99 ? 15.462 2.417 -25.313 1.00 80.50 99 ILE A O 1
ATOM 801 N N . LYS A 1 100 ? 16.968 1.108 -26.351 1.00 74.19 100 LYS A N 1
ATOM 802 C CA . LYS A 1 100 ? 17.941 2.181 -26.577 1.00 74.19 100 LYS A CA 1
ATOM 803 C C . LYS A 1 100 ? 17.420 3.268 -27.509 1.00 74.19 100 LYS A C 1
ATOM 805 O O . LYS A 1 100 ? 17.645 4.448 -27.238 1.00 74.19 100 LYS A O 1
ATOM 810 N N . THR A 1 101 ? 16.722 2.893 -28.577 1.00 73.00 101 THR A N 1
ATOM 811 C CA . THR A 1 101 ? 16.322 3.839 -29.627 1.00 73.00 101 THR A CA 1
ATOM 812 C C . THR A 1 101 ? 15.022 4.567 -29.305 1.00 73.00 101 THR A C 1
ATOM 814 O O . THR A 1 101 ? 15.051 5.787 -29.177 1.00 73.00 101 THR A O 1
ATOM 817 N N . ASN A 1 102 ? 13.910 3.850 -29.105 1.00 70.69 102 ASN A N 1
ATOM 818 C CA . ASN A 1 102 ? 12.568 4.444 -29.217 1.00 70.69 102 ASN A CA 1
ATOM 819 C C . ASN A 1 102 ? 11.598 4.087 -28.078 1.00 70.69 102 ASN A C 1
ATOM 821 O O . ASN A 1 102 ? 10.396 4.311 -28.210 1.00 70.69 102 ASN A O 1
ATOM 825 N N . PHE A 1 103 ? 12.065 3.499 -26.976 1.00 80.75 103 PHE A N 1
ATOM 826 C CA . PHE A 1 103 ? 11.149 3.067 -25.922 1.00 80.75 103 PHE A CA 1
ATOM 827 C C . PHE A 1 103 ? 10.529 4.243 -25.165 1.00 80.75 103 PHE A C 1
ATOM 829 O O . PHE A 1 103 ? 11.235 5.093 -24.621 1.00 80.75 103 PHE A O 1
ATOM 836 N N . CYS A 1 104 ? 9.198 4.249 -25.097 1.00 83.12 104 CYS A N 1
ATOM 837 C CA . CYS A 1 104 ? 8.427 5.215 -24.333 1.00 83.12 104 CYS A CA 1
ATOM 838 C C . CYS A 1 104 ? 7.966 4.589 -23.007 1.00 83.12 104 CYS A C 1
ATOM 840 O O . CYS A 1 104 ? 7.088 3.728 -22.988 1.00 83.12 104 CYS A O 1
ATOM 842 N N . PHE A 1 105 ? 8.544 5.047 -21.890 1.00 83.56 105 PHE A N 1
ATOM 843 C CA . PHE A 1 105 ? 8.289 4.512 -20.542 1.00 83.56 105 PHE A CA 1
ATOM 844 C C . PHE A 1 105 ? 6.827 4.625 -20.084 1.00 83.56 105 PHE A C 1
ATOM 846 O O . PHE A 1 105 ? 6.356 3.832 -19.269 1.00 83.56 105 PHE A O 1
ATOM 853 N N . HIS A 1 106 ? 6.090 5.594 -20.614 1.00 82.75 106 HIS A N 1
ATOM 854 C CA . HIS A 1 106 ? 4.716 5.862 -20.200 1.00 82.75 106 HIS A CA 1
ATOM 855 C C . HIS A 1 106 ? 3.683 5.406 -21.237 1.00 82.75 106 HIS A C 1
ATOM 857 O O . HIS A 1 106 ? 2.483 5.470 -20.995 1.00 82.75 106 HIS A O 1
ATOM 863 N N . GLU A 1 107 ? 4.113 4.889 -22.389 1.00 86.81 107 GLU A N 1
ATOM 864 C CA . GLU A 1 107 ? 3.195 4.303 -23.360 1.00 86.81 107 GLU A CA 1
ATOM 865 C C . GLU A 1 107 ? 2.888 2.856 -22.965 1.00 86.81 107 GLU A C 1
ATOM 867 O O . GLU A 1 107 ? 3.740 1.972 -23.052 1.00 86.81 107 GLU A O 1
ATOM 872 N N . THR A 1 108 ? 1.638 2.576 -22.589 1.00 85.69 108 THR A N 1
ATOM 873 C CA . THR A 1 108 ? 1.206 1.219 -22.213 1.00 85.69 108 THR A CA 1
ATOM 874 C C . THR A 1 108 ? 1.529 0.179 -23.293 1.00 85.69 108 THR A C 1
ATOM 876 O O . THR A 1 108 ? 1.960 -0.924 -22.966 1.00 85.69 108 THR A O 1
ATOM 879 N N . GLY A 1 109 ? 1.413 0.539 -24.577 1.00 87.00 109 GLY A N 1
ATOM 880 C CA . GLY A 1 109 ? 1.772 -0.337 -25.696 1.00 87.00 109 GLY A CA 1
ATOM 881 C C . GLY A 1 109 ? 3.249 -0.751 -25.709 1.00 87.00 109 GLY A C 1
ATOM 882 O O . GLY A 1 109 ? 3.553 -1.899 -26.029 1.00 87.00 109 GLY A O 1
ATOM 883 N N . CYS A 1 110 ? 4.169 0.135 -25.310 1.00 87.56 110 CYS A N 1
ATOM 884 C CA . CYS A 1 110 ? 5.588 -0.200 -25.163 1.00 87.56 110 CYS A CA 1
ATOM 885 C C . CYS A 1 110 ? 5.806 -1.256 -24.067 1.00 87.56 110 CYS A C 1
ATOM 887 O O . CYS A 1 110 ? 6.527 -2.230 -24.287 1.00 87.56 110 CYS A O 1
ATOM 889 N N . VAL A 1 111 ? 5.137 -1.106 -22.920 1.00 88.69 111 VAL A N 1
ATOM 890 C CA . VAL A 1 111 ? 5.227 -2.051 -21.791 1.00 88.69 111 VAL A CA 1
ATOM 891 C C . VAL A 1 111 ? 4.669 -3.423 -22.162 1.00 88.69 111 VAL A C 1
ATOM 893 O O . VAL A 1 111 ? 5.286 -4.445 -21.867 1.00 88.69 111 VAL A O 1
ATOM 896 N N . VAL A 1 112 ? 3.525 -3.453 -22.853 1.00 89.56 112 VAL A N 1
ATOM 897 C CA . VAL A 1 112 ? 2.891 -4.696 -23.317 1.00 89.56 112 VAL A CA 1
ATOM 898 C C . VAL A 1 112 ? 3.812 -5.455 -24.269 1.00 89.56 112 VAL A C 1
ATOM 900 O O . VAL A 1 112 ? 4.076 -6.632 -24.030 1.00 89.56 112 VAL A O 1
ATOM 903 N N . ARG A 1 113 ? 4.382 -4.780 -25.279 1.00 88.38 113 ARG A N 1
ATOM 904 C CA . ARG A 1 113 ? 5.343 -5.401 -26.209 1.00 88.38 113 ARG A CA 1
ATOM 905 C C . ARG A 1 113 ? 6.534 -6.013 -25.470 1.00 88.38 113 ARG A C 1
ATOM 907 O O . ARG A 1 113 ? 6.980 -7.107 -25.802 1.00 88.38 113 ARG A O 1
ATOM 914 N N . LEU A 1 114 ? 7.043 -5.330 -24.446 1.00 88.94 114 LEU A N 1
ATOM 915 C CA . LEU A 1 114 ? 8.177 -5.813 -23.661 1.00 88.94 114 LEU A CA 1
ATOM 916 C C . LEU A 1 114 ? 7.833 -7.072 -22.849 1.00 88.94 114 LEU A C 1
ATOM 918 O O . LEU A 1 114 ? 8.589 -8.043 -22.871 1.00 88.94 114 LEU A O 1
ATOM 922 N N . LEU A 1 115 ? 6.667 -7.091 -22.199 1.00 89.81 115 LEU A N 1
ATOM 923 C CA . LEU A 1 115 ? 6.154 -8.274 -21.503 1.00 89.81 115 LEU A CA 1
ATOM 924 C C . LEU A 1 115 ? 5.940 -9.457 -22.461 1.00 89.81 115 LEU A C 1
ATOM 926 O O . LEU A 1 115 ? 6.306 -10.583 -22.135 1.00 89.81 115 LEU A O 1
ATOM 930 N N . GLU A 1 116 ? 5.392 -9.220 -23.655 1.00 88.81 116 GLU A N 1
ATOM 931 C CA . GLU A 1 116 ? 5.229 -10.247 -24.694 1.00 88.81 116 GLU A CA 1
ATOM 932 C C . GLU A 1 116 ? 6.574 -10.810 -25.166 1.00 88.81 116 GLU A C 1
ATOM 934 O O . GLU A 1 116 ? 6.706 -12.019 -25.362 1.00 88.81 116 GLU A O 1
ATOM 939 N N . HIS A 1 117 ? 7.600 -9.968 -25.304 1.00 87.44 117 HIS A N 1
ATOM 940 C CA . HIS A 1 117 ? 8.946 -10.429 -25.638 1.00 87.44 117 HIS A CA 1
ATOM 941 C C . HIS A 1 117 ? 9.537 -11.329 -24.549 1.00 87.44 117 HIS A C 1
ATOM 943 O O . HIS A 1 117 ? 10.045 -12.404 -24.872 1.00 87.44 117 HIS A O 1
ATOM 949 N N . ILE A 1 118 ? 9.424 -10.940 -23.275 1.00 88.69 118 ILE A N 1
ATOM 950 C CA . ILE A 1 118 ? 9.865 -11.771 -22.143 1.00 88.69 118 ILE A CA 1
ATOM 951 C C . ILE A 1 118 ? 9.080 -13.091 -22.127 1.00 88.69 118 ILE A C 1
ATOM 953 O O . ILE A 1 118 ? 9.661 -14.164 -21.977 1.00 88.69 118 ILE A O 1
ATOM 957 N N . GLN A 1 119 ? 7.766 -13.044 -22.355 1.00 88.62 119 GLN A N 1
ATOM 958 C CA . GLN A 1 119 ? 6.927 -14.240 -22.423 1.00 88.62 119 GLN A CA 1
ATOM 959 C C . GLN A 1 119 ? 7.364 -15.184 -23.555 1.00 88.62 119 GLN A C 1
ATOM 961 O O . GLN A 1 119 ? 7.452 -16.394 -23.350 1.00 88.62 119 GLN A O 1
ATOM 966 N N . ASN A 1 120 ? 7.654 -14.649 -24.742 1.00 87.06 120 ASN A N 1
ATOM 967 C CA . ASN A 1 120 ? 8.098 -15.434 -25.893 1.00 87.06 120 ASN A CA 1
ATOM 968 C C . ASN A 1 120 ? 9.484 -16.053 -25.680 1.00 87.06 120 ASN A C 1
ATOM 970 O O . ASN A 1 120 ? 9.693 -17.194 -26.089 1.00 87.06 120 ASN A O 1
ATOM 974 N N . TYR A 1 121 ? 10.395 -15.348 -25.000 1.00 86.94 121 TYR A N 1
ATOM 975 C CA . TYR A 1 121 ? 11.691 -15.898 -24.600 1.00 86.94 121 TYR A CA 1
ATOM 976 C C . TYR A 1 121 ? 11.515 -17.170 -23.759 1.00 86.94 121 TYR A C 1
ATOM 978 O O . TYR A 1 121 ? 12.021 -18.229 -24.125 1.00 86.94 121 TYR A O 1
ATOM 986 N N . TRP A 1 122 ? 10.710 -17.103 -22.696 1.00 85.88 122 TRP A N 1
ATOM 987 C CA . TRP A 1 122 ? 10.475 -18.251 -21.816 1.00 85.88 122 TRP A CA 1
ATOM 988 C C . TRP A 1 122 ? 9.708 -19.393 -22.490 1.00 85.88 122 TRP A C 1
ATOM 990 O O . TRP A 1 122 ? 9.991 -20.561 -22.229 1.00 85.88 122 TRP A O 1
ATOM 1000 N N . ARG A 1 123 ? 8.786 -19.083 -23.413 1.00 83.00 123 ARG A N 1
ATOM 1001 C CA . ARG A 1 123 ? 8.141 -20.108 -24.254 1.00 83.00 123 ARG A CA 1
ATOM 1002 C C . ARG A 1 123 ? 9.156 -20.857 -25.121 1.00 83.00 123 ARG A C 1
ATOM 1004 O O . ARG A 1 123 ? 9.020 -22.063 -25.286 1.00 83.00 123 ARG A O 1
ATOM 1011 N N . GLY A 1 124 ? 10.161 -20.160 -25.654 1.00 80.50 124 GLY A N 1
ATOM 1012 C CA . GLY A 1 124 ? 11.226 -20.762 -26.460 1.00 80.50 124 GLY A CA 1
ATOM 1013 C C . GLY A 1 124 ? 12.161 -21.686 -25.672 1.00 80.50 124 GLY A C 1
ATOM 1014 O O . GLY A 1 124 ? 12.734 -22.600 -26.255 1.00 80.50 124 GLY A O 1
ATOM 1015 N N . GLN A 1 125 ? 12.273 -21.492 -24.355 1.00 78.31 125 GLN A N 1
ATOM 1016 C CA . GLN A 1 125 ? 13.122 -22.294 -23.463 1.00 78.31 125 GLN A CA 1
ATOM 1017 C C . GLN A 1 125 ? 12.452 -23.588 -22.960 1.00 78.31 125 GLN A C 1
ATOM 1019 O O . GLN A 1 125 ? 13.031 -24.302 -22.146 1.00 78.31 125 GLN A O 1
ATOM 1024 N N . ASN A 1 126 ? 11.235 -23.915 -23.424 1.00 72.50 126 ASN A N 1
ATOM 1025 C CA . ASN A 1 126 ? 10.414 -25.025 -22.908 1.00 72.50 126 ASN A CA 1
ATOM 1026 C C . ASN A 1 126 ? 10.197 -24.985 -21.382 1.00 72.50 126 ASN A C 1
ATOM 1028 O O . ASN A 1 126 ? 9.938 -26.017 -20.759 1.00 72.50 126 ASN A O 1
ATOM 1032 N N . GLU A 1 127 ? 10.287 -23.805 -20.768 1.00 69.25 127 GLU A N 1
ATOM 1033 C CA . GLU A 1 127 ? 10.073 -23.672 -19.333 1.00 69.25 127 GLU A CA 1
ATOM 1034 C C . GLU A 1 127 ? 8.600 -23.822 -18.945 1.00 69.25 127 GLU A C 1
ATOM 1036 O O . GLU A 1 127 ? 7.674 -23.536 -19.712 1.00 69.25 127 GLU A O 1
ATOM 1041 N N . HIS A 1 128 ? 8.369 -24.251 -17.701 1.00 74.81 128 HIS A N 1
ATOM 1042 C CA . HIS A 1 128 ? 7.029 -24.372 -17.149 1.00 74.81 128 HIS A CA 1
ATOM 1043 C C . HIS A 1 128 ? 6.298 -23.020 -17.187 1.00 74.81 128 HIS A C 1
ATOM 1045 O O . HIS A 1 128 ? 6.802 -21.995 -16.725 1.00 74.81 128 HIS A O 1
ATOM 1051 N N . ARG A 1 129 ? 5.049 -23.035 -17.671 1.00 77.69 129 ARG A N 1
ATOM 1052 C CA . ARG A 1 129 ? 4.150 -21.866 -17.741 1.00 77.69 129 ARG A CA 1
ATOM 1053 C C . ARG A 1 129 ? 4.075 -21.080 -16.424 1.00 77.69 129 ARG A C 1
ATOM 1055 O O . ARG A 1 129 ? 3.916 -19.864 -16.446 1.00 77.69 129 ARG A O 1
ATOM 1062 N N . GLU A 1 130 ? 4.186 -21.766 -15.290 1.00 81.56 130 GLU A N 1
ATOM 1063 C CA . GLU A 1 130 ? 4.164 -21.163 -13.955 1.00 81.56 130 GLU A CA 1
ATOM 1064 C C . GLU A 1 130 ? 5.390 -20.277 -13.676 1.00 81.56 130 GLU A C 1
ATOM 1066 O O . GLU A 1 130 ? 5.234 -19.161 -13.184 1.00 81.56 130 GLU A O 1
ATOM 1071 N N . GLN A 1 131 ? 6.593 -20.720 -14.052 1.00 82.38 131 GLN A N 1
ATOM 1072 C CA . GLN A 1 131 ? 7.829 -19.953 -13.877 1.00 82.38 131 GLN A CA 1
ATOM 1073 C C . GLN A 1 131 ? 7.823 -18.694 -14.747 1.00 82.38 131 GLN A C 1
ATOM 1075 O O . GLN A 1 131 ? 8.034 -17.593 -14.238 1.00 82.38 131 GLN A O 1
ATOM 1080 N N . SER A 1 132 ? 7.452 -18.835 -16.024 1.00 85.19 132 SER A N 1
ATOM 1081 C CA . SER A 1 132 ? 7.266 -17.699 -16.935 1.00 85.19 132 SER A CA 1
ATOM 1082 C C . SER A 1 132 ? 6.255 -16.688 -16.384 1.00 85.19 132 SER A C 1
ATOM 1084 O O . SER A 1 132 ? 6.532 -15.489 -16.342 1.00 85.19 132 SER A O 1
ATOM 1086 N N . ASN A 1 133 ? 5.107 -17.160 -15.885 1.00 88.25 133 ASN A N 1
ATOM 1087 C CA . ASN A 1 133 ? 4.111 -16.288 -15.267 1.00 88.25 133 ASN A CA 1
ATOM 1088 C C . ASN A 1 133 ? 4.681 -15.548 -14.051 1.00 88.25 133 ASN A C 1
ATOM 1090 O O . ASN A 1 133 ? 4.516 -14.337 -13.963 1.00 88.25 133 ASN A O 1
ATOM 1094 N N . ASN A 1 134 ? 5.372 -16.232 -13.135 1.00 89.75 134 ASN A N 1
ATOM 1095 C CA . ASN A 1 134 ? 5.953 -15.600 -11.946 1.00 89.75 134 ASN A CA 1
ATOM 1096 C C . ASN A 1 134 ? 6.963 -14.501 -12.305 1.00 89.75 134 ASN A C 1
ATOM 1098 O O . ASN A 1 134 ? 6.959 -13.437 -11.685 1.00 89.75 134 ASN A O 1
ATOM 1102 N N . ILE A 1 135 ? 7.775 -14.722 -13.339 1.00 90.94 135 ILE A N 1
ATOM 1103 C CA . ILE A 1 135 ? 8.748 -13.741 -13.828 1.00 90.94 135 ILE A CA 1
ATOM 1104 C C . ILE A 1 135 ? 8.052 -12.528 -14.446 1.00 90.94 135 ILE A C 1
ATOM 1106 O O . ILE A 1 135 ? 8.437 -11.396 -14.165 1.00 90.94 135 ILE A O 1
ATOM 1110 N N . LEU A 1 136 ? 6.993 -12.736 -15.231 1.00 92.12 136 LEU A N 1
ATOM 1111 C CA . LEU A 1 136 ? 6.208 -11.640 -15.804 1.00 92.12 136 LEU A CA 1
ATOM 1112 C C . LEU A 1 136 ? 5.496 -10.816 -14.716 1.00 92.12 136 LEU A C 1
ATOM 1114 O O . LEU A 1 136 ? 5.458 -9.589 -14.804 1.00 92.12 136 LEU A O 1
ATOM 1118 N N . GLN A 1 137 ? 4.981 -11.467 -13.664 1.00 93.31 137 GLN A N 1
ATOM 1119 C CA . GLN A 1 137 ? 4.398 -10.781 -12.502 1.00 93.31 137 GLN A CA 1
ATOM 1120 C C . GLN A 1 137 ? 5.460 -9.941 -11.780 1.00 93.31 137 GLN A C 1
ATOM 1122 O O . GLN A 1 137 ? 5.231 -8.762 -11.519 1.00 93.31 137 GLN A O 1
ATOM 1127 N N . TRP A 1 138 ? 6.634 -10.520 -11.505 1.00 93.94 138 TRP A N 1
ATOM 1128 C CA . TRP A 1 138 ? 7.765 -9.810 -10.901 1.00 93.94 138 TRP A CA 1
ATOM 1129 C C . TRP A 1 138 ? 8.207 -8.614 -11.750 1.00 93.94 138 TRP A C 1
ATOM 1131 O O . TRP A 1 138 ? 8.396 -7.519 -11.221 1.00 93.94 138 TRP A O 1
ATOM 1141 N N . PHE A 1 139 ? 8.315 -8.797 -13.067 1.00 93.44 139 PHE A N 1
ATOM 1142 C CA . PHE A 1 139 ? 8.714 -7.737 -13.986 1.00 93.44 139 PHE A CA 1
ATOM 1143 C C . PHE A 1 139 ? 7.720 -6.576 -13.955 1.00 93.44 139 PHE A C 1
ATOM 1145 O O . PHE A 1 139 ? 8.132 -5.430 -13.797 1.00 93.44 139 PHE A O 1
ATOM 1152 N N . LEU A 1 140 ? 6.415 -6.860 -14.044 1.00 93.31 140 LEU A N 1
ATOM 1153 C CA . LEU A 1 140 ? 5.380 -5.827 -13.990 1.00 93.31 140 LEU A CA 1
ATOM 1154 C C . LEU A 1 140 ? 5.423 -5.052 -12.664 1.00 93.31 140 LEU A C 1
ATOM 1156 O O . LEU A 1 140 ? 5.320 -3.828 -12.677 1.00 93.31 140 LEU A O 1
ATOM 1160 N N . GLN A 1 141 ? 5.623 -5.738 -11.533 1.00 92.19 141 GLN A N 1
ATOM 1161 C CA . GLN A 1 141 ? 5.774 -5.084 -10.228 1.00 92.19 141 GLN A CA 1
ATOM 1162 C C . GLN A 1 141 ? 6.952 -4.100 -10.233 1.00 92.19 141 GLN A C 1
ATOM 1164 O O . GLN A 1 141 ? 6.766 -2.924 -9.928 1.00 92.19 141 GLN A O 1
ATOM 1169 N N . ARG A 1 142 ? 8.139 -4.553 -10.657 1.00 91.69 142 ARG A N 1
ATOM 1170 C CA . ARG A 1 142 ? 9.349 -3.715 -10.697 1.00 91.69 142 ARG A CA 1
ATOM 1171 C C . ARG A 1 142 ? 9.258 -2.577 -11.700 1.00 91.69 142 ARG A C 1
ATOM 1173 O O . ARG A 1 142 ? 9.741 -1.486 -11.423 1.00 91.69 142 ARG A O 1
ATOM 1180 N N . TYR A 1 143 ? 8.613 -2.810 -12.837 1.00 92.12 143 TYR A N 1
ATOM 1181 C CA . TYR A 1 143 ? 8.375 -1.769 -13.825 1.00 92.12 143 TYR A CA 1
ATOM 1182 C C . TYR A 1 143 ? 7.504 -0.647 -13.253 1.00 92.12 143 TYR A C 1
ATOM 1184 O O . TYR A 1 143 ? 7.818 0.529 -13.412 1.00 92.12 143 TYR A O 1
ATOM 1192 N N . VAL A 1 144 ? 6.405 -0.997 -12.579 1.00 91.38 144 VAL A N 1
ATOM 1193 C CA . VAL A 1 144 ? 5.492 -0.004 -12.000 1.00 91.38 144 VAL A CA 1
ATOM 1194 C C . VAL A 1 144 ? 6.154 0.757 -10.850 1.00 91.38 144 VAL A C 1
ATOM 1196 O O . VAL A 1 144 ? 5.981 1.969 -10.772 1.00 91.38 144 VAL A O 1
ATOM 1199 N N . GLU A 1 145 ? 6.941 0.075 -10.014 1.00 87.38 145 GLU A N 1
ATOM 1200 C CA . GLU A 1 145 ? 7.750 0.691 -8.951 1.00 87.38 145 GLU A CA 1
ATOM 1201 C C . GLU A 1 145 ? 8.752 1.717 -9.494 1.00 87.38 145 GLU A C 1
ATOM 1203 O O . GLU A 1 145 ? 8.859 2.818 -8.954 1.00 87.38 145 GLU A O 1
ATOM 1208 N N . GLU A 1 146 ? 9.462 1.378 -10.574 1.00 85.81 146 GLU A N 1
ATOM 1209 C CA . GLU A 1 146 ? 10.532 2.236 -11.087 1.00 85.81 146 GLU A CA 1
ATOM 1210 C C . GLU A 1 146 ? 10.104 3.272 -12.120 1.00 85.81 146 GLU A C 1
ATOM 1212 O O . GLU A 1 146 ? 10.751 4.302 -12.246 1.00 85.81 146 GLU A O 1
ATOM 1217 N N . PHE A 1 147 ? 9.031 3.040 -12.869 1.00 85.62 147 PHE A N 1
ATOM 1218 C CA . PHE A 1 147 ? 8.648 3.933 -13.970 1.00 85.62 147 PHE A CA 1
ATOM 1219 C C . PHE A 1 147 ? 7.174 4.318 -13.946 1.00 85.62 147 PHE A C 1
ATOM 1221 O O . PHE A 1 147 ? 6.801 5.358 -14.475 1.00 85.62 147 PHE A O 1
ATOM 1228 N N . GLY A 1 148 ? 6.315 3.498 -13.338 1.00 79.44 148 GLY A N 1
ATOM 1229 C CA . GLY A 1 148 ? 4.866 3.663 -13.450 1.00 79.44 148 GLY A CA 1
ATOM 1230 C C . GLY A 1 148 ? 4.323 4.914 -12.763 1.00 79.44 148 GLY A C 1
ATOM 1231 O O . GLY A 1 148 ? 3.371 5.515 -13.258 1.00 79.44 148 GLY A O 1
ATOM 1232 N N . THR A 1 149 ? 4.901 5.308 -11.625 1.00 72.06 149 THR A N 1
ATOM 1233 C CA . THR A 1 149 ? 4.333 6.373 -10.778 1.00 72.06 149 THR A CA 1
ATOM 1234 C C . THR A 1 149 ? 5.332 7.445 -10.340 1.00 72.06 149 THR A C 1
ATOM 1236 O O . THR A 1 149 ? 4.944 8.387 -9.645 1.00 72.06 149 THR A O 1
ATOM 1239 N N . GLN A 1 150 ? 6.595 7.365 -10.772 1.00 71.69 150 GLN A N 1
ATOM 1240 C CA . GLN A 1 150 ? 7.629 8.319 -10.367 1.00 71.69 150 GLN A CA 1
ATOM 1241 C C . GLN A 1 150 ? 7.336 9.736 -10.870 1.00 71.69 150 GLN A C 1
ATOM 1243 O O . GLN A 1 150 ? 6.935 9.953 -12.018 1.00 71.69 150 GLN A O 1
ATOM 1248 N N . SER A 1 151 ? 7.514 10.724 -9.992 1.00 62.38 151 SER A N 1
ATOM 1249 C CA . SER A 1 151 ? 7.416 12.136 -10.356 1.00 62.38 151 SER A CA 1
ATOM 1250 C C . SER A 1 151 ? 8.725 12.587 -10.976 1.00 62.38 151 SER A C 1
ATOM 1252 O O . SER A 1 151 ? 9.759 12.611 -10.314 1.00 62.38 151 SER A O 1
ATOM 1254 N N . VAL A 1 152 ? 8.677 12.935 -12.256 1.00 64.31 152 VAL A N 1
ATOM 1255 C CA . VAL A 1 152 ? 9.770 13.614 -12.944 1.00 64.31 152 VAL A CA 1
ATOM 1256 C C . VAL A 1 152 ? 9.223 14.986 -13.289 1.00 64.31 152 VAL A C 1
ATOM 1258 O O . VAL A 1 152 ? 8.194 15.067 -13.964 1.00 64.31 152 VAL A O 1
ATOM 1261 N N . ALA A 1 153 ? 9.865 16.056 -12.812 1.00 59.28 153 ALA A N 1
ATOM 1262 C CA . ALA A 1 153 ? 9.539 17.383 -13.321 1.00 59.28 153 ALA A CA 1
ATOM 1263 C C . ALA A 1 153 ? 10.015 17.424 -14.778 1.00 59.28 153 ALA A C 1
ATOM 1265 O O . ALA A 1 153 ? 11.213 17.418 -15.038 1.00 59.28 153 ALA A O 1
ATOM 1266 N N . CYS A 1 154 ? 9.057 17.341 -15.690 1.00 64.38 154 CYS A N 1
ATOM 1267 C CA . CYS A 1 154 ? 9.218 17.418 -17.129 1.00 64.38 154 CYS A CA 1
ATOM 1268 C C . CYS A 1 154 ? 8.170 18.424 -17.597 1.00 64.38 154 CYS A C 1
ATOM 1270 O O . CYS A 1 154 ? 7.037 18.358 -17.140 1.00 64.38 154 CYS A O 1
ATOM 1272 N N . HIS A 1 155 ? 8.524 19.372 -18.459 1.00 65.56 155 HIS A N 1
ATOM 1273 C CA . HIS A 1 155 ? 7.572 20.387 -18.925 1.00 65.56 155 HIS A CA 1
ATOM 1274 C C . HIS A 1 155 ? 6.785 19.962 -20.174 1.00 65.56 155 HIS A C 1
ATOM 1276 O O . HIS A 1 155 ? 5.964 20.735 -20.664 1.00 65.56 155 HIS A O 1
ATOM 1282 N N . ASP A 1 156 ? 7.016 18.751 -20.692 1.00 74.94 156 ASP A N 1
ATOM 1283 C CA . ASP A 1 156 ? 6.359 18.246 -21.897 1.00 74.94 156 ASP A CA 1
ATOM 1284 C C . ASP A 1 156 ? 4.907 17.796 -21.605 1.00 74.94 156 ASP A C 1
ATOM 1286 O O . ASP A 1 156 ? 4.682 16.836 -20.856 1.00 74.94 156 ASP A O 1
ATOM 1290 N N . PRO A 1 157 ? 3.886 18.432 -22.212 1.00 78.31 157 PRO A N 1
ATOM 1291 C CA . PRO A 1 157 ? 2.494 18.014 -22.058 1.00 78.31 157 PRO A CA 1
ATOM 1292 C C . PRO A 1 157 ? 2.229 16.580 -22.537 1.00 78.31 157 PRO A C 1
ATOM 1294 O O . PRO A 1 157 ? 1.389 15.888 -21.959 1.00 78.31 157 PRO A O 1
ATOM 1297 N N . ILE A 1 158 ? 2.946 16.116 -23.568 1.00 80.81 158 ILE A N 1
ATOM 1298 C CA . ILE A 1 158 ? 2.795 14.761 -24.117 1.00 80.81 158 ILE A CA 1
ATOM 1299 C C . ILE A 1 158 ? 3.256 13.735 -23.082 1.00 80.81 158 ILE A C 1
ATOM 1301 O O . ILE A 1 158 ? 2.575 12.730 -22.863 1.00 80.81 158 ILE A O 1
ATOM 1305 N N . TYR A 1 159 ? 4.363 14.018 -22.391 1.00 79.69 159 TYR A N 1
ATOM 1306 C CA . TYR A 1 159 ? 4.864 13.191 -21.297 1.00 79.69 159 TYR A CA 1
ATOM 1307 C C . TYR A 1 159 ? 3.814 13.025 -20.191 1.00 79.69 159 TYR A C 1
ATOM 1309 O O . TYR A 1 159 ? 3.498 11.903 -19.786 1.00 79.69 159 TYR A O 1
ATOM 1317 N N . HIS A 1 160 ? 3.219 14.131 -19.735 1.00 80.31 160 HIS A N 1
ATOM 1318 C CA . HIS A 1 160 ? 2.183 14.093 -18.701 1.00 80.31 160 HIS A CA 1
ATOM 1319 C C . HIS A 1 160 ? 0.930 13.339 -19.149 1.00 80.31 160 HIS A C 1
ATOM 1321 O O . HIS A 1 160 ? 0.378 12.557 -18.372 1.00 80.31 160 HIS A O 1
ATOM 1327 N N . GLN A 1 161 ? 0.509 13.519 -20.403 1.00 84.00 161 GLN A N 1
ATOM 1328 C CA . GLN A 1 161 ? -0.623 12.791 -20.966 1.00 84.00 161 GLN A CA 1
ATOM 1329 C C . GLN A 1 161 ? -0.357 11.281 -21.005 1.00 84.00 161 GLN A C 1
ATOM 1331 O O . GLN A 1 161 ? -1.196 10.493 -20.573 1.00 84.00 161 GLN A O 1
ATOM 1336 N N . GLN A 1 162 ? 0.815 10.858 -21.483 1.00 83.88 162 GLN A N 1
ATOM 1337 C CA . GLN A 1 162 ? 1.190 9.444 -21.529 1.00 83.88 162 GLN A CA 1
ATOM 1338 C C . GLN A 1 162 ? 1.270 8.837 -20.126 1.00 83.88 162 GLN A C 1
ATOM 1340 O O . GLN A 1 162 ? 0.749 7.747 -19.899 1.00 83.88 162 GLN A O 1
ATOM 1345 N N . LYS A 1 163 ? 1.853 9.561 -19.163 1.00 84.69 163 LYS A N 1
ATOM 1346 C CA . LYS A 1 163 ? 1.904 9.129 -17.761 1.00 84.69 163 LYS A CA 1
ATOM 1347 C C . LYS A 1 163 ? 0.501 8.953 -17.176 1.00 84.69 163 LYS A C 1
ATOM 1349 O O . LYS A 1 163 ? 0.229 7.914 -16.576 1.00 84.69 163 LYS A O 1
ATOM 1354 N N . SER A 1 164 ? -0.401 9.911 -17.400 1.00 86.56 164 SER A N 1
ATOM 1355 C CA . SER A 1 164 ? -1.804 9.801 -16.974 1.00 86.56 164 SER A CA 1
ATOM 1356 C C . SER A 1 164 ? -2.485 8.581 -17.597 1.00 86.56 164 SER A C 1
ATOM 1358 O O . SER A 1 164 ? -3.098 7.788 -16.887 1.00 86.56 164 SER A O 1
ATOM 1360 N N . ASN A 1 165 ? -2.298 8.359 -18.903 1.00 88.94 165 ASN A N 1
ATOM 1361 C CA . ASN A 1 165 ? -2.858 7.203 -19.606 1.00 88.94 165 ASN A CA 1
ATOM 1362 C C . ASN A 1 165 ? -2.348 5.868 -19.035 1.00 88.94 165 ASN A C 1
ATOM 1364 O O . ASN A 1 165 ? -3.121 4.918 -18.896 1.00 88.94 165 ASN A O 1
ATOM 1368 N N . LEU A 1 166 ? -1.058 5.776 -18.687 1.00 90.44 166 LEU A N 1
ATOM 1369 C CA . LEU A 1 166 ? -0.509 4.585 -18.038 1.00 90.44 166 LEU A CA 1
ATOM 1370 C C . LEU A 1 166 ? -1.171 4.343 -16.678 1.00 90.44 166 LEU A C 1
ATOM 1372 O O . LEU A 1 166 ? -1.587 3.219 -16.401 1.00 90.44 166 LEU A O 1
ATOM 1376 N N . VAL A 1 167 ? -1.297 5.386 -15.854 1.00 91.50 167 VAL A N 1
ATOM 1377 C CA . VAL A 1 167 ? -1.946 5.317 -14.535 1.00 91.50 167 VAL A CA 1
ATOM 1378 C C . VAL A 1 167 ? -3.405 4.874 -14.661 1.00 91.50 167 VAL A C 1
ATOM 1380 O O . VAL A 1 167 ? -3.838 3.971 -13.944 1.00 91.50 167 VAL A O 1
ATOM 1383 N N . GLU A 1 168 ? -4.156 5.433 -15.608 1.00 91.62 168 GLU A N 1
ATOM 1384 C CA . GLU A 1 168 ? -5.534 5.021 -15.887 1.00 91.62 168 GLU A CA 1
ATOM 1385 C C . GLU A 1 168 ? -5.626 3.549 -16.301 1.00 91.62 168 GLU A C 1
ATOM 1387 O O . GLU A 1 168 ? -6.498 2.821 -15.824 1.00 91.62 168 GLU A O 1
ATOM 1392 N N . ASN A 1 169 ? -4.706 3.076 -17.143 1.00 91.75 169 ASN A N 1
ATOM 1393 C CA . ASN A 1 169 ? -4.655 1.673 -17.543 1.00 91.75 169 ASN A CA 1
ATOM 1394 C C . ASN A 1 169 ? -4.314 0.751 -16.360 1.00 91.75 169 ASN A C 1
ATOM 1396 O O . ASN A 1 169 ? -4.953 -0.287 -16.189 1.00 91.75 169 ASN A O 1
ATOM 1400 N N . LEU A 1 170 ? -3.391 1.145 -15.478 1.00 92.38 170 LEU A N 1
ATOM 1401 C CA . LEU A 1 170 ? -3.130 0.413 -14.234 1.00 92.38 170 LEU A CA 1
ATOM 1402 C C . LEU A 1 170 ? -4.388 0.332 -13.356 1.00 92.38 170 LEU A C 1
ATOM 1404 O O . LEU A 1 170 ? -4.711 -0.736 -12.840 1.00 92.38 170 LEU A O 1
ATOM 1408 N N . ILE A 1 171 ? -5.151 1.420 -13.240 1.00 92.31 171 ILE A N 1
ATOM 1409 C CA . ILE A 1 171 ? -6.423 1.436 -12.505 1.00 92.31 171 ILE A CA 1
ATOM 1410 C C . ILE A 1 171 ? -7.458 0.504 -13.151 1.00 92.31 171 ILE A C 1
ATOM 1412 O O . ILE A 1 171 ? -8.125 -0.254 -12.445 1.00 92.31 171 ILE A O 1
ATOM 1416 N N . LYS A 1 172 ? -7.600 0.508 -14.483 1.00 90.69 172 LYS A N 1
ATOM 1417 C CA . LYS A 1 172 ? -8.508 -0.415 -15.194 1.00 90.69 172 LYS A CA 1
ATOM 1418 C C . LYS A 1 172 ? -8.168 -1.878 -14.915 1.00 90.69 172 LYS A C 1
ATOM 1420 O O . LYS A 1 172 ? -9.077 -2.681 -14.690 1.00 90.69 172 LYS A O 1
ATOM 1425 N N . VAL A 1 173 ? -6.875 -2.191 -14.870 1.00 89.31 173 VAL A N 1
ATOM 1426 C CA . VAL A 1 173 ? -6.352 -3.513 -14.516 1.00 89.31 173 VAL A CA 1
ATOM 1427 C C . VAL A 1 173 ? -6.697 -3.880 -13.072 1.00 89.31 173 VAL A C 1
ATOM 1429 O O . VAL A 1 173 ? -7.195 -4.976 -12.825 1.00 89.31 173 VAL A O 1
ATOM 1432 N N . LEU A 1 174 ? -6.520 -2.962 -12.115 1.00 90.31 174 LEU A N 1
ATOM 1433 C CA . LEU A 1 174 ? -6.899 -3.195 -10.715 1.00 90.31 174 LEU A CA 1
ATOM 1434 C C . LEU A 1 174 ? -8.403 -3.416 -10.521 1.00 90.31 174 LEU A C 1
ATOM 1436 O O . LEU A 1 174 ? -8.807 -4.130 -9.607 1.00 90.31 174 LEU A O 1
ATOM 1440 N N . ARG A 1 175 ? -9.232 -2.823 -11.383 1.00 87.69 175 ARG A N 1
ATOM 1441 C CA . ARG A 1 175 ? -10.693 -2.974 -11.363 1.00 87.69 175 ARG A CA 1
ATOM 1442 C C . ARG A 1 175 ? -11.194 -4.231 -12.081 1.00 87.69 175 ARG A C 1
ATOM 1444 O O . ARG A 1 175 ? -12.406 -4.393 -12.179 1.00 87.69 175 ARG A O 1
ATOM 1451 N N . ASN A 1 176 ? -10.304 -5.078 -12.607 1.00 80.56 176 ASN A N 1
ATOM 1452 C CA . ASN A 1 176 ? -10.649 -6.253 -13.420 1.00 80.56 176 ASN A CA 1
ATOM 1453 C C . ASN A 1 176 ? -11.541 -5.919 -14.632 1.00 80.56 176 ASN A C 1
ATOM 1455 O O . ASN A 1 176 ? -12.331 -6.752 -15.069 1.00 80.56 176 ASN A O 1
ATOM 1459 N N . LYS A 1 177 ? -11.461 -4.689 -15.161 1.00 76.38 177 LYS A N 1
ATOM 1460 C CA . LYS A 1 177 ? -12.315 -4.255 -16.279 1.00 76.38 177 LYS A CA 1
ATOM 1461 C C . LYS A 1 177 ? -11.771 -4.694 -17.633 1.00 76.38 177 LYS A C 1
ATOM 1463 O O . LYS A 1 177 ? -12.548 -5.013 -18.524 1.00 76.38 177 LYS A O 1
ATOM 1468 N N . GLU A 1 178 ? -10.449 -4.686 -17.782 1.00 74.56 178 GLU A N 1
ATOM 1469 C CA . GLU A 1 178 ? -9.764 -4.973 -19.040 1.00 74.56 178 GLU A CA 1
ATOM 1470 C C . GLU A 1 178 ? -8.463 -5.732 -18.763 1.00 74.56 178 GLU A C 1
ATOM 1472 O O . GLU A 1 178 ? -7.687 -5.361 -17.877 1.00 74.56 178 GLU A O 1
ATOM 1477 N N . LEU A 1 179 ? -8.204 -6.778 -19.552 1.00 73.25 179 LEU A N 1
ATOM 1478 C CA . LEU A 1 179 ? -6.894 -7.415 -19.600 1.00 73.25 179 LEU A CA 1
ATOM 1479 C C . LEU A 1 179 ? -6.001 -6.597 -20.539 1.00 73.25 179 LEU A C 1
ATOM 1481 O O . LEU A 1 179 ? -6.019 -6.785 -21.751 1.00 73.25 179 LEU A O 1
ATOM 1485 N N . ILE A 1 180 ? -5.260 -5.649 -19.969 1.00 79.25 180 ILE A N 1
ATOM 1486 C CA . ILE A 1 180 ? -4.379 -4.754 -20.734 1.00 79.25 180 ILE A CA 1
ATOM 1487 C C . ILE A 1 180 ? -3.014 -5.400 -20.999 1.00 79.25 180 ILE A C 1
ATOM 1489 O O . ILE A 1 180 ? -2.414 -5.189 -22.049 1.00 79.25 180 ILE A O 1
ATOM 1493 N N . PHE A 1 181 ? -2.517 -6.195 -20.053 1.00 83.88 181 PHE A N 1
ATOM 1494 C CA . PHE A 1 181 ? -1.225 -6.872 -20.152 1.00 83.88 181 PHE A CA 1
ATOM 1495 C C . PHE A 1 181 ? -1.389 -8.311 -20.652 1.00 83.88 181 PHE A C 1
ATOM 1497 O O . PHE A 1 181 ? -2.430 -8.929 -20.453 1.00 83.88 181 PHE A O 1
ATOM 1504 N N . CYS A 1 182 ? -0.328 -8.903 -21.209 1.00 84.06 182 CYS A N 1
ATOM 1505 C CA . CYS A 1 182 ? -0.316 -10.318 -21.617 1.00 84.06 182 CYS A CA 1
ATOM 1506 C C . CYS A 1 182 ? -0.342 -11.317 -20.434 1.00 84.06 182 CYS A C 1
ATOM 1508 O O . CYS A 1 182 ? -0.206 -12.530 -20.629 1.00 84.06 182 CYS A O 1
ATOM 1510 N N . ILE A 1 183 ? -0.522 -10.808 -19.210 1.00 85.88 183 ILE A N 1
ATOM 1511 C CA . ILE A 1 183 ? -0.714 -11.550 -17.966 1.00 85.88 183 ILE A CA 1
ATOM 1512 C C . ILE A 1 183 ? -1.887 -10.956 -17.188 1.00 85.88 183 ILE A C 1
ATOM 1514 O O . ILE A 1 183 ? -2.055 -9.738 -17.139 1.00 85.88 183 ILE A O 1
ATOM 1518 N N . GLU A 1 184 ? -2.657 -11.811 -16.522 1.00 87.38 184 GLU A N 1
ATOM 1519 C CA . GLU A 1 184 ? -3.635 -11.378 -15.526 1.00 87.38 184 GLU A CA 1
ATOM 1520 C C . GLU A 1 184 ? -2.916 -11.155 -14.185 1.00 87.38 184 GLU A C 1
ATOM 1522 O O . GLU A 1 184 ? -2.294 -12.091 -13.668 1.00 87.38 184 GLU A O 1
ATOM 1527 N N . PRO A 1 185 ? -2.928 -9.940 -13.608 1.00 88.19 185 PRO A N 1
ATOM 1528 C CA . PRO A 1 185 ? -2.233 -9.690 -12.353 1.00 88.19 185 PRO A CA 1
ATOM 1529 C C . PRO A 1 185 ? -2.839 -10.475 -11.194 1.00 88.19 185 PRO A C 1
ATOM 1531 O O . PRO A 1 185 ? -4.031 -10.371 -10.902 1.00 88.19 185 PRO A O 1
ATOM 1534 N N . ASN A 1 186 ? -1.992 -11.222 -10.491 1.00 87.94 186 ASN A N 1
ATOM 1535 C CA . ASN A 1 186 ? -2.402 -11.897 -9.265 1.00 87.94 186 ASN A CA 1
ATOM 1536 C C . ASN A 1 186 ? -2.597 -10.886 -8.114 1.00 87.94 186 ASN A C 1
ATOM 1538 O O . ASN A 1 186 ? -2.264 -9.703 -8.230 1.00 87.94 186 ASN A O 1
ATOM 1542 N N . THR A 1 187 ? -3.107 -11.354 -6.972 1.00 86.38 187 THR A N 1
ATOM 1543 C CA . THR A 1 187 ? -3.366 -10.506 -5.795 1.00 86.38 187 THR A CA 1
ATOM 1544 C C . THR A 1 187 ? -2.130 -9.730 -5.330 1.00 86.38 187 THR A C 1
ATOM 1546 O O . THR A 1 187 ? -2.252 -8.564 -4.961 1.00 86.38 187 THR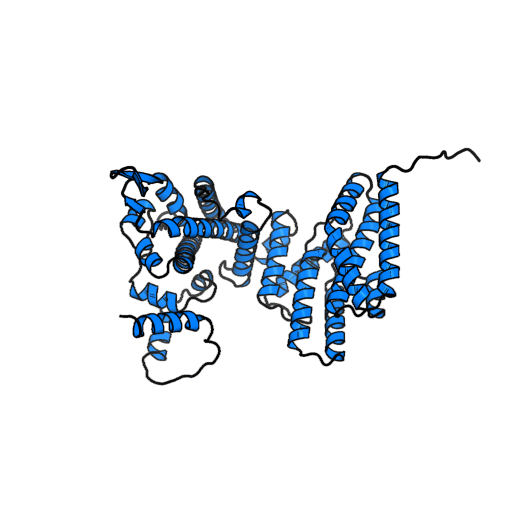 A O 1
ATOM 1549 N N . PHE A 1 188 ? -0.935 -10.330 -5.387 1.00 86.00 188 PHE A N 1
ATOM 1550 C CA . PHE A 1 188 ? 0.311 -9.664 -4.990 1.00 86.00 188 PHE A CA 1
ATOM 1551 C C . PHE A 1 188 ? 0.681 -8.524 -5.942 1.00 86.00 188 PHE A C 1
ATOM 1553 O O . PHE A 1 188 ? 1.008 -7.429 -5.491 1.00 86.00 188 PHE A O 1
ATOM 1560 N N . THR A 1 189 ? 0.573 -8.742 -7.251 1.00 89.12 189 THR A N 1
ATOM 1561 C CA . THR A 1 189 ? 0.841 -7.707 -8.256 1.00 89.12 189 THR A CA 1
ATOM 1562 C C . THR A 1 189 ? -0.181 -6.580 -8.182 1.00 89.12 189 THR A C 1
ATOM 1564 O O . THR A 1 189 ? 0.203 -5.414 -8.207 1.00 89.12 189 THR A O 1
ATOM 1567 N N . LYS A 1 190 ? -1.470 -6.902 -8.005 1.00 90.81 190 LYS A N 1
ATOM 1568 C CA . LYS A 1 190 ? -2.520 -5.897 -7.772 1.00 90.81 190 LYS A CA 1
ATOM 1569 C C . LYS A 1 190 ? -2.214 -5.042 -6.542 1.00 90.81 190 LYS A C 1
ATOM 1571 O O . LYS A 1 190 ? -2.285 -3.819 -6.609 1.00 90.81 190 LYS A O 1
ATOM 1576 N N . MET A 1 191 ? -1.818 -5.679 -5.440 1.00 88.94 191 MET A N 1
ATOM 1577 C CA . MET A 1 191 ? -1.419 -4.995 -4.210 1.00 88.94 191 MET A CA 1
ATOM 1578 C C . MET A 1 191 ? -0.232 -4.056 -4.440 1.00 88.94 191 MET A C 1
ATOM 1580 O O . MET A 1 191 ? -0.259 -2.913 -3.993 1.00 88.94 191 MET A O 1
ATOM 1584 N N . HIS A 1 192 ? 0.783 -4.519 -5.172 1.00 89.25 192 HIS A N 1
ATOM 1585 C CA . HIS A 1 192 ? 1.965 -3.720 -5.476 1.00 89.25 192 HIS A CA 1
ATOM 1586 C C . HIS A 1 192 ? 1.618 -2.493 -6.329 1.00 89.25 192 HIS A C 1
ATOM 1588 O O . HIS A 1 192 ? 2.001 -1.382 -5.980 1.00 89.25 192 HIS A O 1
ATOM 1594 N N . ILE A 1 193 ? 0.834 -2.663 -7.399 1.00 92.31 193 ILE A N 1
ATOM 1595 C CA . ILE A 1 193 ? 0.374 -1.546 -8.238 1.00 92.31 193 ILE A CA 1
ATOM 1596 C C . ILE A 1 193 ? -0.427 -0.544 -7.393 1.00 92.31 193 ILE A C 1
ATOM 1598 O O . ILE A 1 193 ? -0.164 0.655 -7.451 1.00 92.31 193 ILE A O 1
ATOM 1602 N N . ALA A 1 194 ? -1.366 -1.023 -6.570 1.00 93.06 194 ALA A N 1
ATOM 1603 C CA . ALA A 1 194 ? -2.159 -0.164 -5.692 1.00 93.06 194 ALA A CA 1
ATOM 1604 C C . ALA A 1 194 ? -1.285 0.615 -4.695 1.00 93.06 194 ALA A C 1
ATOM 1606 O O . ALA A 1 194 ? -1.504 1.808 -4.495 1.00 93.06 194 ALA A O 1
ATOM 1607 N N . LEU A 1 195 ? -0.265 -0.024 -4.114 1.00 91.44 195 LEU A N 1
ATOM 1608 C CA . LEU A 1 195 ? 0.693 0.622 -3.216 1.00 91.44 195 LEU A CA 1
ATOM 1609 C C . LEU A 1 195 ? 1.473 1.742 -3.915 1.00 91.44 195 LEU A C 1
ATOM 1611 O O . LEU A 1 195 ? 1.626 2.819 -3.337 1.00 91.44 195 LEU A O 1
ATOM 1615 N N . GLN A 1 196 ? 1.923 1.528 -5.155 1.00 91.19 196 GLN A N 1
ATOM 1616 C CA . GLN A 1 196 ? 2.638 2.556 -5.921 1.00 91.19 196 GLN A CA 1
ATOM 1617 C C . GLN A 1 196 ? 1.738 3.742 -6.287 1.00 91.19 196 GLN A C 1
ATOM 1619 O O . GLN A 1 196 ? 2.171 4.893 -6.207 1.00 91.19 196 GLN A O 1
ATOM 1624 N N . LEU A 1 197 ? 0.476 3.479 -6.642 1.00 92.69 197 LEU A N 1
ATOM 1625 C CA . LEU A 1 197 ? -0.519 4.519 -6.913 1.00 92.69 197 LEU A CA 1
ATOM 1626 C C . LEU A 1 197 ? -0.804 5.364 -5.666 1.00 92.69 197 LEU A C 1
ATOM 1628 O O . LEU A 1 197 ? -0.779 6.589 -5.735 1.00 92.69 197 LEU A O 1
ATOM 1632 N N . ILE A 1 198 ? -1.008 4.718 -4.518 1.00 91.88 198 ILE A N 1
ATOM 1633 C CA . ILE A 1 198 ? -1.228 5.401 -3.241 1.00 91.88 198 ILE A CA 1
ATOM 1634 C C . ILE A 1 198 ? 0.001 6.205 -2.807 1.00 91.88 198 ILE A C 1
ATOM 1636 O O . ILE A 1 198 ? -0.125 7.369 -2.437 1.00 91.88 198 ILE A O 1
ATOM 1640 N N . THR A 1 199 ? 1.197 5.623 -2.906 1.00 88.62 199 THR A N 1
ATOM 1641 C CA . THR A 1 199 ? 2.453 6.312 -2.569 1.00 88.62 199 THR A CA 1
ATOM 1642 C C . THR A 1 199 ? 2.624 7.582 -3.403 1.00 88.62 199 THR A C 1
ATOM 1644 O O . THR A 1 199 ? 3.048 8.614 -2.887 1.00 88.62 199 THR A O 1
ATOM 1647 N N . SER A 1 200 ? 2.265 7.521 -4.687 1.00 87.88 200 SER A N 1
ATOM 1648 C CA . SER A 1 200 ? 2.262 8.672 -5.590 1.00 87.88 200 SER A CA 1
ATOM 1649 C C . SER A 1 200 ? 1.209 9.716 -5.187 1.00 87.88 200 SER A C 1
ATOM 1651 O O . SER A 1 200 ? 1.555 10.885 -5.022 1.00 87.88 200 SER A O 1
ATOM 1653 N N . ALA A 1 201 ? -0.022 9.286 -4.885 1.00 88.62 201 ALA A N 1
ATOM 1654 C CA . ALA A 1 201 ? -1.102 10.148 -4.389 1.00 88.62 201 ALA A CA 1
ATOM 1655 C C . ALA A 1 201 ? -0.728 10.908 -3.115 1.00 88.62 201 ALA A C 1
ATOM 1657 O O . ALA A 1 201 ? -0.974 12.108 -3.008 1.00 88.62 201 ALA A O 1
ATOM 1658 N N . CYS A 1 202 ? -0.082 10.236 -2.160 1.00 84.12 202 CYS A N 1
ATOM 1659 C CA . CYS A 1 202 ? 0.373 10.853 -0.916 1.00 84.12 202 CYS A CA 1
ATOM 1660 C C . CYS A 1 202 ? 1.477 11.901 -1.121 1.00 84.12 202 CYS A C 1
ATOM 1662 O O . CYS A 1 202 ? 1.645 12.764 -0.263 1.00 84.12 202 CYS A O 1
ATOM 1664 N N . LYS A 1 203 ? 2.208 11.850 -2.241 1.00 83.75 203 LYS A N 1
ATOM 1665 C CA . LYS A 1 203 ? 3.185 12.877 -2.642 1.00 83.75 203 LYS A CA 1
ATOM 1666 C C . LYS A 1 203 ? 2.548 14.036 -3.423 1.00 83.75 203 LYS A C 1
ATOM 1668 O O . LYS A 1 203 ? 3.246 14.988 -3.752 1.00 83.75 203 LYS A O 1
ATOM 1673 N N . GLY A 1 204 ? 1.240 13.978 -3.684 1.00 82.25 204 GLY A N 1
ATOM 1674 C CA . GLY A 1 204 ? 0.487 14.975 -4.450 1.00 82.25 204 GLY A CA 1
ATOM 1675 C C . GLY A 1 204 ? 0.351 14.657 -5.943 1.00 82.25 204 GLY A C 1
ATOM 1676 O O . GLY A 1 204 ? -0.338 15.382 -6.655 1.00 82.25 204 GLY A O 1
ATOM 1677 N N . ASP A 1 205 ? 0.948 13.566 -6.423 1.00 81.62 205 ASP A N 1
ATOM 1678 C CA . ASP A 1 205 ? 0.869 13.142 -7.822 1.00 81.62 205 ASP A CA 1
ATOM 1679 C C . ASP A 1 205 ? -0.327 12.211 -8.053 1.00 81.62 205 ASP A C 1
ATOM 1681 O O . ASP A 1 205 ? -0.659 11.397 -7.203 1.00 81.62 205 ASP A O 1
ATOM 1685 N N . ASN A 1 206 ? -0.955 12.248 -9.232 1.00 83.81 206 ASN A N 1
ATOM 1686 C CA . ASN A 1 206 ? -2.018 11.304 -9.632 1.00 83.81 206 ASN A CA 1
ATOM 1687 C C . ASN A 1 206 ? -3.275 11.263 -8.725 1.00 83.81 206 ASN A C 1
ATOM 1689 O O . ASN A 1 206 ? -4.151 10.421 -8.938 1.00 83.81 206 ASN A O 1
ATOM 1693 N N . ILE A 1 207 ? -3.402 12.169 -7.745 1.00 87.50 207 ILE A N 1
ATOM 1694 C CA . ILE A 1 207 ? -4.522 12.193 -6.792 1.00 87.50 207 ILE A CA 1
ATOM 1695 C C . ILE A 1 207 ? -5.872 12.384 -7.490 1.00 87.50 207 ILE A C 1
ATOM 1697 O O . ILE A 1 207 ? -6.815 11.659 -7.191 1.00 87.50 207 ILE A O 1
ATOM 1701 N N . GLU A 1 208 ? -5.947 13.282 -8.475 1.00 88.69 208 GLU A N 1
ATOM 1702 C CA . GLU A 1 208 ? -7.177 13.546 -9.233 1.00 88.69 208 GLU A CA 1
ATOM 1703 C C . GLU A 1 208 ? -7.606 12.335 -10.072 1.00 88.69 208 GLU A C 1
ATOM 1705 O O . GLU A 1 208 ? -8.782 11.978 -10.096 1.00 88.69 208 GLU A O 1
ATOM 1710 N N . VAL A 1 209 ? -6.654 11.634 -10.699 1.00 89.69 209 VAL A N 1
ATOM 1711 C CA . VAL A 1 209 ? -6.944 10.419 -11.481 1.00 89.69 209 VAL A CA 1
ATOM 1712 C C . VAL A 1 209 ? -7.524 9.330 -10.576 1.00 89.69 209 VAL A C 1
ATOM 1714 O O . VAL A 1 209 ? -8.531 8.702 -10.909 1.00 89.69 209 VAL A O 1
ATOM 1717 N N . LEU A 1 210 ? -6.931 9.133 -9.394 1.00 91.38 210 LEU A N 1
ATOM 1718 C CA . LEU A 1 210 ? -7.451 8.191 -8.405 1.00 91.38 210 LEU A CA 1
ATOM 1719 C C . LEU A 1 210 ? -8.816 8.618 -7.871 1.00 91.38 210 LEU A C 1
ATOM 1721 O O . LEU A 1 210 ? -9.706 7.771 -7.780 1.00 91.38 210 LEU A O 1
ATOM 1725 N N . LYS A 1 211 ? -9.007 9.906 -7.577 1.00 92.12 211 LYS A N 1
ATOM 1726 C CA . LYS A 1 211 ? -10.271 10.464 -7.089 1.00 92.12 211 LYS A CA 1
ATOM 1727 C C . LYS A 1 211 ? -11.409 10.206 -8.074 1.00 92.12 211 LYS A C 1
ATOM 1729 O O . LYS A 1 211 ? -12.410 9.606 -7.689 1.00 92.12 211 LYS A O 1
ATOM 1734 N N . ASN A 1 212 ? -11.202 10.527 -9.349 1.00 91.69 212 ASN A N 1
ATOM 1735 C CA . ASN A 1 212 ? -12.164 10.260 -10.421 1.00 91.69 212 ASN A CA 1
ATOM 1736 C C . ASN A 1 212 ? -12.452 8.756 -10.567 1.00 91.69 212 ASN A C 1
ATOM 1738 O O . ASN A 1 212 ? -13.566 8.343 -10.880 1.00 91.69 212 ASN A O 1
ATOM 1742 N N . SER A 1 213 ? -11.458 7.897 -10.320 1.00 91.06 213 SER A N 1
ATOM 1743 C CA . SER A 1 213 ? -11.625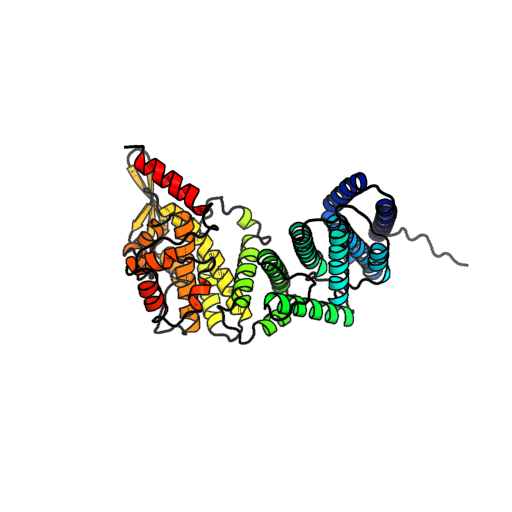 6.449 -10.479 1.00 91.06 213 SER A CA 1
ATOM 1744 C C . SER A 1 213 ? -12.484 5.774 -9.404 1.00 91.06 213 SER A C 1
ATOM 1746 O O . SER A 1 213 ? -13.051 4.706 -9.675 1.00 91.06 213 SER A O 1
ATOM 1748 N N . VAL A 1 214 ? -12.574 6.381 -8.214 1.00 91.81 214 VAL A N 1
ATOM 1749 C CA . VAL A 1 214 ? -13.358 5.895 -7.063 1.00 91.81 214 VAL A CA 1
ATOM 1750 C C . VAL A 1 214 ? -14.646 6.687 -6.839 1.00 91.81 214 VAL A C 1
ATOM 1752 O O . VAL A 1 214 ? -15.401 6.384 -5.915 1.00 91.81 214 VAL A O 1
ATOM 1755 N N . GLU A 1 215 ? -14.913 7.699 -7.659 1.00 89.81 215 GLU A N 1
ATOM 1756 C CA . GLU A 1 215 ? -16.134 8.489 -7.570 1.00 89.81 215 GLU A CA 1
ATOM 1757 C C . GLU A 1 215 ? -17.376 7.601 -7.757 1.00 89.81 215 GLU A C 1
ATOM 1759 O O . GLU A 1 215 ? -17.420 6.725 -8.626 1.00 89.81 215 GLU A O 1
ATOM 1764 N N . GLY A 1 216 ? -18.369 7.777 -6.878 1.00 84.38 216 GLY A N 1
ATOM 1765 C CA . GLY A 1 216 ? -19.596 6.973 -6.858 1.00 84.38 216 GLY A CA 1
ATOM 1766 C C . GLY A 1 216 ? -19.407 5.494 -6.490 1.00 84.38 216 GLY A C 1
ATOM 1767 O O . GLY A 1 216 ? -20.359 4.722 -6.579 1.00 84.38 216 GLY A O 1
ATOM 1768 N N . MET A 1 217 ? -18.202 5.074 -6.094 1.00 87.81 217 MET A N 1
ATOM 1769 C CA . MET A 1 217 ? -17.910 3.682 -5.761 1.00 87.81 217 MET A CA 1
ATOM 1770 C C . MET A 1 217 ? -18.345 3.327 -4.337 1.00 87.81 217 MET A C 1
ATOM 1772 O O . MET A 1 217 ? -18.163 4.101 -3.395 1.00 87.81 217 MET A O 1
ATOM 1776 N N . GLU A 1 218 ? -18.857 2.109 -4.160 1.00 86.88 218 GLU A N 1
ATOM 1777 C CA . GLU A 1 218 ? -19.111 1.569 -2.828 1.00 86.88 218 GLU A CA 1
ATOM 1778 C C . GLU A 1 218 ? -17.796 1.283 -2.088 1.00 86.88 218 GLU A C 1
ATOM 1780 O O . GLU A 1 218 ? -16.825 0.759 -2.649 1.00 86.88 218 GLU A O 1
ATOM 1785 N N . ILE A 1 219 ? -17.769 1.635 -0.801 1.00 84.38 219 ILE A N 1
ATOM 1786 C CA . ILE A 1 219 ? -16.574 1.563 0.055 1.00 84.38 219 ILE A CA 1
ATOM 1787 C C . ILE A 1 219 ? -16.072 0.129 0.301 1.00 84.38 219 ILE A C 1
ATOM 1789 O O . ILE A 1 219 ? -14.943 -0.054 0.742 1.00 84.38 219 ILE A O 1
ATOM 1793 N N . ASP A 1 220 ? -16.902 -0.875 0.038 1.00 80.00 220 ASP A N 1
ATOM 1794 C CA . ASP A 1 220 ? -16.651 -2.312 0.193 1.00 80.00 220 ASP A CA 1
ATOM 1795 C C . ASP A 1 220 ? -16.384 -3.035 -1.137 1.00 80.00 220 ASP A C 1
ATOM 1797 O O . ASP A 1 220 ? -16.136 -4.243 -1.149 1.00 80.00 220 ASP A O 1
ATOM 1801 N N . SER A 1 221 ? -16.355 -2.310 -2.258 1.00 86.38 221 SER A N 1
ATOM 1802 C CA . SER A 1 221 ? -15.938 -2.872 -3.544 1.00 86.38 221 SER A CA 1
ATOM 1803 C C . SER A 1 221 ? -14.486 -3.383 -3.510 1.00 86.38 221 SER A C 1
ATOM 1805 O O . SER A 1 221 ? -13.641 -2.862 -2.777 1.00 86.38 221 SER A O 1
ATOM 1807 N N . GLU A 1 222 ? -14.155 -4.378 -4.348 1.00 85.12 222 GLU A N 1
ATOM 1808 C CA . GLU A 1 222 ? -12.806 -4.981 -4.407 1.00 85.12 222 GLU A CA 1
ATOM 1809 C C . GLU A 1 222 ? -11.704 -3.927 -4.591 1.00 85.12 222 GLU A C 1
ATOM 1811 O O . GLU A 1 222 ? -10.674 -3.975 -3.918 1.00 85.12 222 GLU A O 1
ATOM 1816 N N . PHE A 1 223 ? -11.940 -2.943 -5.463 1.00 89.19 223 PHE A N 1
ATOM 1817 C CA . PHE A 1 223 ? -10.979 -1.876 -5.726 1.00 89.19 223 PHE A CA 1
ATOM 1818 C C . PHE A 1 223 ? -10.838 -0.913 -4.540 1.00 89.19 223 PHE A C 1
ATOM 1820 O O . PHE A 1 223 ? -9.714 -0.602 -4.150 1.00 89.19 223 PHE A O 1
ATOM 1827 N N . ALA A 1 224 ? -11.946 -0.493 -3.919 1.00 89.12 224 ALA A N 1
ATOM 1828 C CA . ALA A 1 224 ? -11.907 0.357 -2.728 1.00 89.12 224 ALA A CA 1
ATOM 1829 C C . ALA A 1 224 ? -11.150 -0.321 -1.575 1.00 89.12 224 ALA A C 1
ATOM 1831 O O . ALA A 1 224 ? -10.281 0.283 -0.945 1.00 89.12 224 ALA A O 1
ATOM 1832 N N . VAL A 1 225 ? -11.420 -1.608 -1.351 1.00 86.81 225 VAL A N 1
ATOM 1833 C CA . VAL A 1 225 ? -10.736 -2.431 -0.350 1.00 86.81 225 VAL A CA 1
ATOM 1834 C C . VAL A 1 225 ? -9.243 -2.562 -0.645 1.00 86.81 225 VAL A C 1
ATOM 1836 O O . VAL A 1 225 ? -8.420 -2.430 0.265 1.00 86.81 225 VAL A O 1
ATOM 1839 N N . LEU A 1 226 ? -8.871 -2.770 -1.910 1.00 88.50 226 LEU A N 1
ATOM 1840 C CA . LEU A 1 226 ? -7.473 -2.827 -2.325 1.00 88.50 226 LEU A CA 1
ATOM 1841 C C . LEU A 1 226 ? -6.737 -1.508 -2.039 1.00 88.50 226 LEU A C 1
ATOM 1843 O O . LEU A 1 226 ? -5.631 -1.536 -1.499 1.00 88.50 226 LEU A O 1
ATOM 1847 N N . LEU A 1 227 ? -7.358 -0.361 -2.333 1.00 92.25 227 LEU A N 1
ATOM 1848 C CA . LEU A 1 227 ? -6.787 0.956 -2.035 1.00 92.25 227 LEU A CA 1
ATOM 1849 C C . LEU A 1 227 ? -6.656 1.204 -0.526 1.00 92.25 227 LEU A C 1
ATOM 1851 O O . LEU A 1 227 ? -5.617 1.689 -0.081 1.00 92.25 227 LEU A O 1
ATOM 1855 N N . MET A 1 228 ? -7.655 0.814 0.276 1.00 90.94 228 MET A N 1
ATOM 1856 C CA . MET A 1 228 ? -7.565 0.899 1.741 1.00 90.94 228 MET A CA 1
ATOM 1857 C C . MET A 1 228 ? -6.396 0.073 2.285 1.00 90.94 228 MET A C 1
ATOM 1859 O O . MET A 1 228 ? -5.639 0.556 3.124 1.00 90.94 228 MET A O 1
ATOM 1863 N N . ARG A 1 229 ? -6.208 -1.157 1.789 1.00 87.88 229 ARG A N 1
ATOM 1864 C CA . ARG A 1 229 ? -5.059 -2.003 2.157 1.00 87.88 229 ARG A CA 1
ATOM 1865 C C . ARG A 1 229 ? -3.732 -1.380 1.730 1.00 87.88 229 ARG A C 1
ATOM 1867 O O . ARG A 1 229 ? -2.743 -1.511 2.445 1.00 87.88 229 ARG A O 1
ATOM 1874 N N . ALA A 1 230 ? -3.696 -0.728 0.571 1.00 90.06 230 ALA A N 1
ATOM 1875 C CA . ALA A 1 230 ? -2.480 -0.123 0.033 1.00 90.06 230 ALA A CA 1
ATOM 1876 C C . ALA A 1 230 ? -2.062 1.086 0.862 1.00 90.06 230 ALA A C 1
ATOM 1878 O O . ALA A 1 230 ? -0.898 1.191 1.238 1.00 90.06 230 ALA A O 1
ATOM 1879 N N . GLN A 1 231 ? -3.026 1.923 1.245 1.00 91.19 231 GLN A N 1
ATOM 1880 C CA . GLN A 1 231 ? -2.797 3.007 2.191 1.00 91.19 231 GLN A CA 1
ATOM 1881 C C . GLN A 1 231 ? -2.382 2.493 3.567 1.00 91.19 231 GLN A C 1
ATOM 1883 O O . GLN A 1 231 ? -1.452 3.027 4.156 1.00 91.19 231 GLN A O 1
ATOM 1888 N N . GLU A 1 232 ? -3.015 1.441 4.079 1.00 87.50 232 GLU A N 1
ATOM 1889 C CA . GLU A 1 232 ? -2.626 0.835 5.354 1.00 87.50 232 GLU A CA 1
ATOM 1890 C C . GLU A 1 232 ? -1.175 0.322 5.320 1.00 87.50 232 GLU A C 1
ATOM 1892 O O . GLU A 1 232 ? -0.395 0.613 6.226 1.00 87.50 232 GLU A O 1
ATOM 1897 N N . GLN A 1 233 ? -0.767 -0.369 4.249 1.00 85.44 233 GLN A N 1
ATOM 1898 C CA . GLN A 1 233 ? 0.627 -0.787 4.061 1.00 85.44 233 GLN A CA 1
ATOM 1899 C C . GLN A 1 233 ? 1.580 0.404 3.935 1.00 85.44 233 GLN A C 1
ATOM 1901 O O . GLN A 1 233 ? 2.635 0.402 4.567 1.00 85.44 233 GLN A O 1
ATOM 1906 N N . TYR A 1 234 ? 1.212 1.430 3.164 1.00 86.44 234 TYR A N 1
ATOM 1907 C CA . TYR A 1 234 ? 1.991 2.661 3.058 1.00 86.44 234 TYR A CA 1
ATOM 1908 C C . TYR A 1 234 ? 2.173 3.333 4.425 1.00 86.44 234 TYR A C 1
ATOM 1910 O O . TYR A 1 234 ? 3.265 3.782 4.745 1.00 86.44 234 TYR A O 1
ATOM 1918 N N . LEU A 1 235 ? 1.148 3.354 5.274 1.00 85.06 235 LEU A N 1
ATOM 1919 C CA . LEU A 1 235 ? 1.245 3.933 6.612 1.00 85.06 235 LEU A CA 1
ATOM 1920 C C . LEU A 1 235 ? 2.106 3.086 7.566 1.00 85.06 235 LEU A C 1
ATOM 1922 O O . LEU A 1 235 ? 2.856 3.645 8.362 1.00 85.06 235 LEU A O 1
ATOM 1926 N N . HIS A 1 236 ? 2.044 1.753 7.468 1.00 76.81 236 HIS A N 1
ATOM 1927 C CA . HIS A 1 236 ? 2.866 0.856 8.290 1.00 76.81 236 HIS A CA 1
ATOM 1928 C C . HIS A 1 236 ? 4.348 0.842 7.901 1.00 76.81 236 HIS A C 1
ATOM 1930 O O . HIS A 1 236 ? 5.206 0.698 8.774 1.00 76.81 236 HIS A O 1
ATOM 1936 N N . PHE A 1 237 ? 4.646 0.930 6.603 1.00 71.38 237 PHE A N 1
ATOM 1937 C CA . PHE A 1 237 ? 5.987 0.685 6.057 1.00 71.38 237 PHE A CA 1
ATOM 1938 C C . PHE A 1 237 ? 6.611 1.890 5.348 1.00 71.38 237 PHE A C 1
ATOM 1940 O O . PHE A 1 237 ? 7.805 1.856 5.046 1.00 71.38 237 PHE A O 1
ATOM 1947 N N . GLY A 1 238 ? 5.835 2.942 5.086 1.00 61.00 238 GLY A N 1
ATOM 1948 C CA . GLY A 1 238 ? 6.333 4.224 4.602 1.00 61.00 238 GLY A CA 1
ATOM 1949 C C . GLY A 1 238 ? 7.338 4.817 5.582 1.00 61.00 238 GLY A C 1
ATOM 1950 O O . GLY A 1 238 ? 7.365 4.440 6.752 1.00 61.00 238 GLY A O 1
ATOM 1951 N N . GLU A 1 239 ? 8.196 5.706 5.079 1.00 47.44 239 GLU A N 1
ATOM 1952 C CA . GLU A 1 239 ? 9.406 6.270 5.705 1.00 47.44 239 GLU A CA 1
ATOM 1953 C C . GLU A 1 239 ? 9.156 7.106 6.972 1.00 47.44 239 GLU A C 1
ATOM 1955 O O . GLU A 1 239 ? 9.653 8.216 7.126 1.00 47.44 239 GLU A O 1
ATOM 1960 N N . ASN A 1 240 ? 8.387 6.589 7.916 1.00 46.34 240 ASN A N 1
ATOM 1961 C CA . ASN A 1 240 ? 8.185 7.181 9.210 1.00 46.34 240 ASN A CA 1
ATOM 1962 C C . ASN A 1 240 ? 9.088 6.387 10.180 1.00 46.34 240 ASN A C 1
ATOM 1964 O O . ASN A 1 240 ? 8.732 5.293 10.634 1.00 46.34 240 ASN A O 1
ATOM 1968 N N . PRO A 1 241 ? 10.332 6.855 10.426 1.00 45.94 241 PRO A N 1
ATOM 1969 C CA . PRO A 1 241 ? 11.365 6.113 11.159 1.00 45.94 241 PRO A CA 1
ATOM 1970 C C . PRO A 1 241 ? 10.960 5.747 12.594 1.00 45.94 241 PRO A C 1
ATOM 1972 O O . PRO A 1 241 ? 11.570 4.870 13.200 1.00 45.94 241 PRO A O 1
ATOM 1975 N N . THR A 1 242 ? 9.904 6.366 13.118 1.00 46.31 242 THR A N 1
ATOM 1976 C CA . THR A 1 242 ? 9.273 6.062 14.407 1.00 46.31 242 THR A CA 1
ATOM 1977 C C . THR A 1 242 ? 8.640 4.668 14.473 1.00 46.31 242 THR A C 1
ATOM 1979 O O . THR A 1 242 ? 8.576 4.093 15.557 1.00 46.31 242 THR A O 1
ATOM 1982 N N . TRP A 1 243 ? 8.233 4.072 13.347 1.00 50.84 243 TRP A N 1
ATOM 1983 C CA . TRP A 1 243 ? 7.430 2.837 13.341 1.00 50.84 243 TRP A CA 1
ATOM 1984 C C . TRP A 1 243 ? 8.226 1.551 13.119 1.00 50.84 243 TRP A C 1
ATOM 1986 O O . TRP A 1 243 ? 7.729 0.468 13.435 1.00 50.84 243 TRP A O 1
ATOM 1996 N N . LYS A 1 244 ? 9.502 1.654 12.707 1.00 47.53 244 LYS A N 1
ATOM 1997 C CA . LYS A 1 244 ? 10.462 0.525 12.721 1.00 47.53 244 LYS A CA 1
ATOM 1998 C C . LYS A 1 244 ? 10.606 -0.115 14.113 1.00 47.53 244 LYS A C 1
ATOM 2000 O O . LYS A 1 244 ? 11.105 -1.230 14.229 1.00 47.53 244 LYS A O 1
ATOM 2005 N N . ASN A 1 245 ? 10.115 0.566 15.149 1.00 47.78 245 ASN A N 1
ATOM 2006 C CA . ASN A 1 245 ? 10.198 0.191 16.552 1.00 47.78 245 ASN A CA 1
ATOM 2007 C C . ASN A 1 245 ? 8.854 -0.238 17.159 1.00 47.78 245 ASN A C 1
ATOM 2009 O O . ASN A 1 245 ? 8.695 -0.166 18.370 1.00 47.78 245 ASN A O 1
ATOM 2013 N N . LEU A 1 246 ? 7.896 -0.736 16.371 1.00 50.50 246 LEU A N 1
ATOM 2014 C CA . LEU A 1 246 ? 6.644 -1.334 16.879 1.00 50.50 246 LEU A CA 1
ATOM 2015 C C . LEU A 1 246 ? 6.884 -2.434 17.943 1.00 50.50 246 LEU A C 1
ATOM 2017 O O . LEU A 1 246 ? 6.017 -2.713 18.767 1.00 50.50 246 LEU A O 1
ATOM 2021 N N . HIS A 1 247 ? 8.075 -3.044 17.932 1.00 47.16 247 HIS A N 1
ATOM 2022 C CA . HIS A 1 247 ? 8.547 -4.014 18.927 1.00 47.16 247 HIS A CA 1
ATOM 2023 C C . HIS A 1 247 ? 9.126 -3.395 20.209 1.00 47.16 247 HIS A C 1
ATOM 2025 O O . HIS A 1 247 ? 9.301 -4.106 21.195 1.00 47.16 247 HIS A O 1
ATOM 2031 N N . GLN A 1 248 ? 9.419 -2.097 20.219 1.00 47.69 248 GLN A N 1
ATOM 2032 C CA . GLN A 1 248 ? 9.744 -1.354 21.432 1.00 47.69 248 GLN A CA 1
ATOM 2033 C C . GLN A 1 248 ? 8.425 -0.911 22.061 1.00 47.69 248 GLN A C 1
ATOM 2035 O O . GLN A 1 248 ? 7.507 -0.517 21.348 1.00 47.69 248 GLN A O 1
ATOM 2040 N N . GLU A 1 249 ? 8.317 -1.022 23.384 1.00 52.38 249 GLU A N 1
ATOM 2041 C CA . GLU A 1 249 ? 7.136 -0.752 24.217 1.00 52.38 249 GLU A CA 1
ATOM 2042 C C . GLU A 1 249 ? 6.679 0.715 24.155 1.00 52.38 249 GLU A C 1
ATOM 2044 O O . GLU A 1 249 ? 6.676 1.452 25.136 1.00 52.38 249 GLU A O 1
ATOM 2049 N N . THR A 1 250 ? 6.302 1.172 22.970 1.00 62.38 250 THR A N 1
ATOM 2050 C CA . THR A 1 250 ? 5.852 2.526 22.719 1.00 62.38 250 THR A CA 1
ATOM 2051 C C . THR A 1 250 ? 4.415 2.630 23.200 1.00 62.38 250 THR A C 1
ATOM 2053 O O . THR A 1 250 ? 3.518 1.915 22.748 1.00 62.38 250 THR A O 1
ATOM 2056 N N . LYS A 1 251 ? 4.211 3.504 24.189 1.00 77.88 251 LYS A N 1
ATOM 2057 C CA . LYS A 1 251 ? 2.886 3.900 24.662 1.00 77.88 251 LYS A CA 1
ATOM 2058 C C . LYS A 1 251 ? 2.020 4.295 23.460 1.00 77.88 251 LYS A C 1
ATOM 2060 O O . LYS A 1 251 ? 2.491 4.979 22.551 1.00 77.88 251 LYS A O 1
ATOM 2065 N N . LEU A 1 252 ? 0.756 3.876 23.469 1.00 83.38 252 LEU A N 1
ATOM 2066 C CA . LEU A 1 252 ? -0.207 4.233 22.430 1.00 83.38 252 LEU A CA 1
ATOM 2067 C C . LEU A 1 252 ? -0.333 5.765 22.315 1.00 83.38 252 LEU A C 1
ATOM 2069 O O . LEU A 1 252 ? -0.527 6.445 23.324 1.00 83.38 252 LEU A O 1
ATOM 2073 N N . ASN A 1 253 ? -0.249 6.311 21.100 1.00 87.38 253 ASN A N 1
ATOM 2074 C CA . ASN A 1 253 ? -0.450 7.743 20.864 1.00 87.38 253 ASN A CA 1
ATOM 2075 C C . ASN A 1 253 ? -1.953 8.070 20.821 1.00 87.38 253 ASN A C 1
ATOM 2077 O O . ASN A 1 253 ? -2.594 7.983 19.775 1.00 87.38 253 ASN A O 1
ATOM 2081 N N . ILE A 1 254 ? -2.512 8.427 21.977 1.00 90.25 254 ILE A N 1
ATOM 2082 C CA . ILE A 1 254 ? -3.949 8.679 22.152 1.00 90.25 254 ILE A CA 1
ATOM 2083 C C . ILE A 1 254 ? -4.434 9.864 21.310 1.00 90.25 254 ILE A C 1
ATOM 2085 O O . ILE A 1 254 ? -5.502 9.787 20.703 1.00 90.25 254 ILE A O 1
ATOM 2089 N N . ASP A 1 255 ? -3.638 10.928 21.209 1.00 90.38 255 ASP A N 1
ATOM 2090 C CA . ASP A 1 255 ? -4.004 12.118 20.436 1.00 90.38 255 ASP A CA 1
ATOM 2091 C C . ASP A 1 255 ? -4.140 11.800 18.946 1.00 90.38 255 ASP A C 1
ATOM 2093 O O . ASP A 1 255 ? -5.065 12.278 18.282 1.00 90.38 255 ASP A O 1
ATOM 2097 N N . ALA A 1 256 ? -3.271 10.936 18.422 1.00 89.06 256 ALA A N 1
ATOM 2098 C CA . ALA A 1 256 ? -3.352 10.503 17.037 1.00 89.06 256 ALA A CA 1
ATOM 2099 C C . ALA A 1 256 ? -4.583 9.618 16.767 1.00 89.06 256 ALA A C 1
ATOM 2101 O O . ALA A 1 256 ? -5.241 9.800 15.744 1.00 89.06 256 ALA A O 1
ATOM 2102 N N . PHE A 1 257 ? -4.980 8.751 17.710 1.00 89.56 257 PHE A N 1
ATOM 2103 C CA . PHE A 1 257 ? -6.257 8.021 17.629 1.00 89.56 257 PHE A CA 1
ATOM 2104 C C . PHE A 1 257 ? -7.459 8.958 17.567 1.00 89.56 257 PHE A C 1
ATOM 2106 O O . PHE A 1 257 ? -8.345 8.788 16.728 1.00 89.56 257 PHE A O 1
ATOM 2113 N N . VAL A 1 258 ? -7.503 9.943 18.468 1.00 92.31 258 VAL A N 1
ATOM 2114 C CA . VAL A 1 258 ? -8.606 10.908 18.534 1.00 92.31 258 VAL A CA 1
ATOM 2115 C C . VAL A 1 258 ? -8.659 11.740 17.256 1.00 92.31 258 VAL A C 1
ATOM 2117 O O . VAL A 1 258 ? -9.742 11.986 16.727 1.00 92.31 258 VAL A O 1
ATOM 2120 N N . THR A 1 259 ? -7.500 12.141 16.738 1.00 94.31 259 THR A N 1
ATOM 2121 C CA . THR A 1 259 ? -7.389 12.889 15.482 1.00 94.31 259 THR A CA 1
ATOM 2122 C C . THR A 1 259 ? -7.892 12.062 14.301 1.00 94.31 259 THR A C 1
ATOM 2124 O O . THR A 1 259 ? -8.731 12.553 13.549 1.00 94.31 259 THR A O 1
ATOM 2127 N N . ALA A 1 260 ? -7.479 10.795 14.183 1.00 93.94 260 ALA A N 1
ATOM 2128 C CA . ALA A 1 260 ? -7.948 9.896 13.130 1.00 93.94 260 ALA A CA 1
ATOM 2129 C C . ALA A 1 260 ? -9.468 9.660 13.207 1.00 93.94 260 ALA A C 1
ATOM 2131 O O . ALA A 1 260 ? -10.159 9.766 12.197 1.00 93.94 260 ALA A O 1
ATOM 2132 N N . SER A 1 261 ? -10.013 9.432 14.410 1.00 94.06 261 SER A N 1
ATOM 2133 C CA . SER A 1 261 ? -11.459 9.256 14.625 1.00 94.06 261 SER A CA 1
ATOM 2134 C C . SER A 1 261 ? -12.267 10.498 14.226 1.00 94.06 261 SER A C 1
ATOM 2136 O O . SER A 1 261 ? -13.299 10.380 13.565 1.00 94.06 261 SER A O 1
ATOM 2138 N N . LYS A 1 262 ? -11.789 11.701 14.578 1.00 94.38 262 LYS A N 1
ATOM 2139 C CA . LYS A 1 262 ? -12.426 12.970 14.183 1.00 94.38 262 LYS A CA 1
ATOM 2140 C C . LYS A 1 262 ? -12.342 13.210 12.679 1.00 94.38 262 LYS A C 1
ATOM 2142 O O . LYS A 1 262 ? -13.337 13.595 12.072 1.00 94.38 262 LYS A O 1
ATOM 2147 N N . ALA A 1 263 ? -11.176 12.969 12.083 1.00 94.50 263 ALA A N 1
ATOM 2148 C CA . ALA A 1 263 ? -10.976 13.103 10.645 1.00 94.50 263 ALA A CA 1
ATOM 2149 C C . ALA A 1 263 ? -11.874 12.133 9.865 1.00 94.50 263 ALA A C 1
ATOM 2151 O O . ALA A 1 263 ? -12.410 12.504 8.823 1.00 94.50 263 ALA A O 1
ATOM 2152 N N . LEU A 1 264 ? -12.097 10.924 10.394 1.00 93.75 264 LEU A N 1
ATOM 2153 C CA . LEU A 1 264 ? -13.043 9.975 9.824 1.00 93.75 264 LEU A CA 1
ATOM 2154 C C . LEU A 1 264 ? -14.472 10.527 9.839 1.00 93.75 264 LEU A C 1
ATOM 2156 O O . LEU A 1 264 ? -15.094 10.543 8.781 1.00 93.75 264 LEU A O 1
ATOM 2160 N N . SER A 1 265 ? -14.969 11.017 10.983 1.00 92.31 265 SER A N 1
ATOM 2161 C CA . SER A 1 265 ? -16.306 11.634 11.063 1.00 92.31 265 SER A CA 1
ATOM 2162 C C . SER A 1 265 ? -16.462 12.775 10.063 1.00 92.31 265 SER A C 1
ATOM 2164 O O . SER A 1 265 ? -17.406 12.779 9.282 1.00 92.31 265 SER A O 1
ATOM 2166 N N . GLN A 1 266 ? -15.487 13.687 10.013 1.00 92.75 266 GLN A N 1
ATOM 2167 C CA . GLN A 1 266 ? -15.490 14.802 9.064 1.00 92.75 266 GLN A CA 1
ATOM 2168 C C . GLN A 1 266 ? -15.502 14.313 7.611 1.00 92.75 266 GLN A C 1
ATOM 2170 O O . GLN A 1 266 ? -16.256 14.827 6.794 1.00 92.75 266 GLN A O 1
ATOM 2175 N N . SER A 1 267 ? -14.698 13.297 7.277 1.00 90.88 267 SER A N 1
ATOM 2176 C CA . SER A 1 267 ? -14.671 12.732 5.924 1.00 90.88 267 SER A CA 1
ATOM 2177 C C . SER A 1 267 ? -15.970 12.011 5.564 1.00 90.88 267 SER A C 1
ATOM 2179 O O . SER A 1 267 ? -16.412 12.093 4.428 1.00 90.88 267 SER A O 1
ATOM 2181 N N . ALA A 1 268 ? -16.622 11.347 6.520 1.00 87.44 268 ALA A N 1
ATOM 2182 C CA . ALA A 1 268 ? -17.868 10.625 6.283 1.00 87.44 268 ALA A CA 1
ATOM 2183 C C . ALA A 1 268 ? -19.048 11.563 5.971 1.00 87.44 268 ALA A C 1
ATOM 2185 O O . ALA A 1 268 ? -20.070 11.113 5.443 1.00 87.44 268 ALA A O 1
ATOM 2186 N N . GLU A 1 269 ? -18.912 12.856 6.279 1.00 85.56 269 GLU A N 1
ATOM 2187 C CA . GLU A 1 269 ? -19.869 13.891 5.897 1.00 85.56 269 GLU A CA 1
ATOM 2188 C C . GLU A 1 269 ? -19.712 14.359 4.445 1.00 85.56 269 GLU A C 1
ATOM 2190 O O . GLU A 1 269 ? -20.665 14.930 3.906 1.00 85.56 269 GLU A O 1
ATOM 2195 N N . THR A 1 270 ? -18.558 14.107 3.815 1.00 83.62 270 THR A N 1
ATOM 2196 C CA . THR A 1 270 ? -18.257 14.530 2.444 1.00 83.62 270 THR A CA 1
ATOM 2197 C C . THR A 1 270 ? -18.599 13.449 1.414 1.00 83.62 270 THR A C 1
ATOM 2199 O O . THR A 1 270 ? -18.778 12.269 1.725 1.00 83.62 270 THR A O 1
ATOM 2202 N N . GLU A 1 271 ? -18.690 13.852 0.145 1.00 83.75 271 GLU A N 1
ATOM 2203 C CA . GLU A 1 271 ? -18.862 12.928 -0.987 1.00 83.75 271 GLU A CA 1
ATOM 2204 C C . GLU A 1 271 ? -17.519 12.406 -1.535 1.00 83.75 271 GLU A C 1
ATOM 2206 O O . GLU A 1 271 ? -17.491 11.536 -2.408 1.00 83.75 271 GLU A O 1
ATOM 2211 N N . ASP A 1 272 ? -16.392 12.876 -0.985 1.00 90.88 272 ASP A N 1
ATOM 2212 C CA . ASP A 1 272 ? -15.050 12.487 -1.420 1.00 90.88 272 ASP A CA 1
ATOM 2213 C C . ASP A 1 272 ? -14.714 11.064 -0.952 1.00 90.88 272 ASP A C 1
ATOM 2215 O O . ASP A 1 272 ? -14.212 10.823 0.150 1.00 90.88 272 ASP A O 1
ATOM 2219 N N . THR A 1 273 ? -15.012 10.100 -1.821 1.00 92.25 273 THR A N 1
ATOM 2220 C CA . THR A 1 273 ? -14.823 8.679 -1.526 1.00 92.25 273 THR A CA 1
ATOM 2221 C C . THR A 1 273 ? -13.351 8.327 -1.342 1.00 92.25 273 THR A C 1
ATOM 2223 O O . THR A 1 273 ? -13.050 7.554 -0.436 1.00 92.25 273 THR A O 1
ATOM 2226 N N . LEU A 1 274 ? -12.424 8.925 -2.102 1.00 93.31 274 LEU A N 1
ATOM 2227 C CA . LEU A 1 274 ? -10.993 8.669 -1.914 1.00 93.31 274 LEU A CA 1
ATOM 2228 C C . LEU A 1 274 ? -10.554 9.090 -0.512 1.00 93.31 274 LEU A C 1
ATOM 2230 O O . LEU A 1 274 ? -9.951 8.292 0.203 1.00 93.31 274 LEU A O 1
ATOM 2234 N N . ASN A 1 275 ? -10.912 10.305 -0.090 1.00 93.19 275 ASN A N 1
ATOM 2235 C CA . ASN A 1 275 ? -10.581 10.800 1.244 1.00 93.19 275 ASN A CA 1
ATOM 2236 C C . ASN A 1 275 ? -11.124 9.873 2.345 1.00 93.19 275 ASN A C 1
ATOM 2238 O O . ASN A 1 275 ? -10.400 9.533 3.280 1.00 93.19 275 ASN A O 1
ATOM 2242 N N . ILE A 1 276 ? -12.362 9.390 2.202 1.00 93.44 276 ILE A N 1
ATOM 2243 C CA . ILE A 1 276 ? -12.958 8.436 3.146 1.00 93.44 276 ILE A CA 1
ATOM 2244 C C . ILE A 1 276 ? -12.146 7.138 3.212 1.00 93.44 276 ILE A C 1
ATOM 2246 O O . ILE A 1 276 ? -11.820 6.690 4.310 1.00 93.44 276 ILE A O 1
ATOM 2250 N N . LEU A 1 277 ? -11.765 6.548 2.072 1.00 94.00 277 LEU A N 1
ATOM 2251 C CA . LEU A 1 277 ? -10.950 5.324 2.045 1.00 94.00 277 LEU A CA 1
ATOM 2252 C C . LEU A 1 277 ? -9.598 5.527 2.746 1.00 94.00 277 LEU A C 1
ATOM 2254 O O . LEU A 1 277 ? -9.176 4.679 3.535 1.00 94.00 277 LEU A O 1
ATOM 2258 N N . LEU A 1 278 ? -8.944 6.671 2.521 1.00 93.56 278 LEU A N 1
ATOM 2259 C CA . LEU A 1 278 ? -7.681 7.004 3.183 1.00 93.56 278 LEU A CA 1
ATOM 2260 C C . LEU A 1 278 ? -7.854 7.150 4.705 1.00 93.56 278 LEU A C 1
ATOM 2262 O O . LEU A 1 278 ? -7.013 6.665 5.464 1.00 93.56 278 LEU A O 1
ATOM 2266 N N . LYS A 1 279 ? -8.957 7.757 5.169 1.00 95.06 279 LYS A N 1
ATOM 2267 C CA . LYS A 1 279 ? -9.266 7.881 6.606 1.00 95.06 279 LYS A CA 1
ATOM 2268 C C . LYS A 1 279 ? -9.644 6.561 7.261 1.00 95.06 279 LYS A C 1
ATOM 2270 O O . LYS A 1 279 ? -9.259 6.328 8.409 1.00 95.06 279 LYS A O 1
ATOM 2275 N N . ILE A 1 280 ? -10.311 5.664 6.537 1.00 94.06 280 ILE A N 1
ATOM 2276 C CA . ILE A 1 280 ? -10.538 4.293 7.003 1.00 94.06 280 ILE A CA 1
ATOM 2277 C C . ILE A 1 280 ? -9.199 3.583 7.195 1.00 94.06 280 ILE A C 1
ATOM 2279 O O . ILE A 1 280 ? -8.976 3.006 8.255 1.00 94.06 280 ILE A O 1
ATOM 2283 N N . ALA A 1 281 ? -8.293 3.651 6.217 1.00 92.00 281 ALA A N 1
ATOM 2284 C CA . ALA A 1 281 ? -6.977 3.024 6.313 1.00 92.00 281 ALA A CA 1
ATOM 2285 C C . ALA A 1 281 ? -6.134 3.572 7.481 1.00 92.00 281 ALA A C 1
ATOM 2287 O O . ALA A 1 281 ? -5.493 2.798 8.190 1.00 92.00 281 ALA A O 1
ATOM 2288 N N . GLU A 1 282 ? -6.187 4.883 7.736 1.00 92.88 282 GLU A N 1
ATOM 2289 C CA . GLU A 1 282 ? -5.550 5.512 8.902 1.00 92.88 282 GLU A CA 1
ATOM 2290 C C . GLU A 1 282 ? -6.118 4.964 10.221 1.00 92.88 282 GLU A C 1
ATOM 2292 O O . GLU A 1 282 ? -5.368 4.569 11.116 1.00 92.88 282 GLU A O 1
ATOM 2297 N N . CYS A 1 283 ? -7.445 4.863 10.324 1.00 94.19 283 CYS A N 1
ATOM 2298 C CA . CYS A 1 283 ? -8.105 4.259 11.479 1.00 94.19 283 CYS A CA 1
ATOM 2299 C C . CYS A 1 283 ? -7.747 2.775 11.636 1.00 94.19 283 CYS A C 1
ATOM 2301 O O . CYS A 1 283 ? -7.451 2.354 12.748 1.00 94.19 283 CYS A O 1
ATOM 2303 N N . LYS A 1 284 ? -7.691 1.996 10.546 1.00 91.56 284 LYS A N 1
ATOM 2304 C CA . LYS A 1 284 ? -7.258 0.589 10.569 1.00 91.56 284 LYS A CA 1
ATOM 2305 C C . LYS A 1 284 ? -5.833 0.443 11.094 1.00 91.56 284 LYS A C 1
ATOM 2307 O O . LYS A 1 284 ? -5.615 -0.360 11.998 1.00 91.56 284 LYS A O 1
ATOM 2312 N N . MET A 1 285 ? -4.889 1.248 10.606 1.00 90.25 285 MET A N 1
ATOM 2313 C CA . MET A 1 285 ? -3.513 1.242 11.108 1.00 90.25 285 MET A CA 1
ATOM 2314 C C . MET A 1 285 ? -3.505 1.449 12.629 1.00 90.25 285 MET A C 1
ATOM 2316 O O . MET A 1 285 ? -2.943 0.641 13.368 1.00 90.25 285 MET A O 1
ATOM 2320 N N . TRP A 1 286 ? -4.197 2.476 13.127 1.00 91.00 286 TRP A N 1
ATOM 2321 C CA . TRP A 1 286 ? -4.315 2.709 14.566 1.00 91.00 286 TRP A CA 1
ATOM 2322 C C . TRP A 1 286 ? -4.986 1.532 15.286 1.00 91.00 286 TRP A C 1
ATOM 2324 O O . TRP A 1 286 ? -4.429 1.023 16.255 1.00 91.00 286 TRP A O 1
ATOM 2334 N N . THR A 1 287 ? -6.098 0.996 14.789 1.00 91.62 287 THR A N 1
ATOM 2335 C CA . THR A 1 287 ? -6.733 -0.219 15.323 1.00 91.62 287 THR A CA 1
ATOM 2336 C C . THR A 1 287 ? -5.759 -1.402 15.416 1.00 91.62 287 THR A C 1
ATOM 2338 O O . THR A 1 287 ? -5.752 -2.103 16.431 1.00 91.62 287 THR A O 1
ATOM 2341 N N . TYR A 1 288 ? -4.879 -1.596 14.430 1.00 88.31 288 TYR A N 1
ATOM 2342 C CA . TYR A 1 288 ? -3.820 -2.604 14.483 1.00 88.31 288 TYR A CA 1
ATOM 2343 C C . TYR A 1 288 ? -2.858 -2.354 15.658 1.00 88.31 288 TYR A C 1
ATOM 2345 O O . TYR A 1 288 ? -2.573 -3.284 16.421 1.00 88.31 288 TYR A O 1
ATOM 2353 N N . HIS A 1 289 ? -2.425 -1.110 15.886 1.00 87.25 289 HIS A N 1
ATOM 2354 C CA . HIS A 1 289 ? -1.606 -0.749 17.053 1.00 87.25 289 HIS A CA 1
ATOM 2355 C C . HIS A 1 289 ? -2.336 -0.968 18.379 1.00 87.25 289 HIS A C 1
ATOM 2357 O O . HIS A 1 289 ? -1.753 -1.525 19.312 1.00 87.25 289 HIS A O 1
ATOM 2363 N N . LEU A 1 290 ? -3.619 -0.599 18.457 1.00 91.38 290 LEU A N 1
ATOM 2364 C CA . LEU A 1 290 ? -4.443 -0.863 19.635 1.00 91.38 290 LEU A CA 1
ATOM 2365 C C . LEU A 1 290 ? -4.519 -2.360 19.917 1.00 91.38 290 LEU A C 1
ATOM 2367 O O . LEU A 1 290 ? -4.357 -2.765 21.063 1.00 91.38 290 LEU A O 1
ATOM 2371 N N . SER A 1 291 ? -4.729 -3.185 18.886 1.00 89.62 291 SER A N 1
ATOM 2372 C CA . SER A 1 291 ? -4.793 -4.639 19.045 1.00 89.62 291 SER A CA 1
ATOM 2373 C C . SER A 1 291 ? -3.497 -5.192 19.641 1.00 89.62 291 SER A C 1
ATOM 2375 O O . SER A 1 291 ? -3.530 -6.023 20.548 1.00 89.62 291 SER A O 1
ATOM 2377 N N . HIS A 1 292 ? -2.342 -4.693 19.187 1.00 87.12 292 HIS A N 1
ATOM 2378 C CA . HIS A 1 292 ? -1.048 -5.089 19.723 1.00 87.12 292 HIS A CA 1
ATOM 2379 C C . HIS A 1 292 ? -0.920 -4.676 21.192 1.00 87.12 292 HIS A C 1
ATOM 2381 O O . HIS A 1 292 ? -0.558 -5.493 22.036 1.00 87.12 292 HIS A O 1
ATOM 2387 N N . TYR A 1 293 ? -1.281 -3.435 21.509 1.00 88.12 293 TYR A N 1
ATOM 2388 C CA . TYR A 1 293 ? -1.197 -2.889 22.858 1.00 88.12 293 TYR A CA 1
ATOM 2389 C C . TYR A 1 293 ? -2.126 -3.626 23.841 1.00 88.12 293 TYR A C 1
ATOM 2391 O O . TYR A 1 293 ? -1.682 -4.118 24.876 1.00 88.12 293 TYR A O 1
ATOM 2399 N N . LEU A 1 294 ? -3.398 -3.821 23.477 1.00 90.44 294 LEU A N 1
ATOM 2400 C CA . LEU A 1 294 ? -4.376 -4.553 24.287 1.00 90.44 294 LEU A CA 1
ATOM 2401 C C . LEU A 1 294 ? -4.047 -6.043 24.413 1.00 90.44 294 LEU A C 1
ATOM 2403 O O . LEU A 1 294 ? -4.338 -6.627 25.454 1.00 90.44 294 LEU A O 1
ATOM 2407 N N . SER A 1 295 ? -3.407 -6.666 23.417 1.00 87.25 295 SER A N 1
ATOM 2408 C CA . SER A 1 295 ? -3.034 -8.086 23.501 1.00 87.25 295 SER A CA 1
ATOM 2409 C C . SER A 1 295 ? -2.139 -8.397 24.708 1.00 87.25 295 SER A C 1
ATOM 2411 O O . SER A 1 295 ? -2.289 -9.449 25.328 1.00 87.25 295 SER A O 1
ATOM 2413 N N . LYS A 1 296 ? -1.280 -7.449 25.114 1.00 86.00 296 LYS A N 1
ATOM 2414 C CA . LYS A 1 296 ? -0.427 -7.574 26.307 1.00 86.00 296 LYS A CA 1
ATOM 2415 C C . LYS A 1 296 ? -1.245 -7.616 27.600 1.00 86.00 296 LYS A C 1
ATOM 2417 O O . LYS A 1 296 ? -0.906 -8.343 28.528 1.00 86.00 296 LYS A O 1
ATOM 2422 N N . THR A 1 297 ? -2.371 -6.906 27.623 1.00 86.81 297 THR A N 1
ATOM 2423 C CA . THR A 1 297 ? -3.257 -6.800 28.792 1.00 86.81 297 THR A CA 1
ATOM 2424 C C . THR A 1 297 ? -4.126 -8.035 29.032 1.00 86.81 297 THR A C 1
ATOM 2426 O O . THR A 1 297 ? -4.822 -8.114 30.037 1.00 86.81 297 THR A O 1
ATOM 2429 N N . MET A 1 298 ? -4.102 -9.014 28.123 1.00 79.44 298 MET A N 1
ATOM 2430 C CA . MET A 1 298 ? -4.818 -10.284 28.292 1.00 79.44 298 MET A CA 1
ATOM 2431 C C . MET A 1 298 ? -4.025 -11.315 29.120 1.00 79.44 298 MET A C 1
ATOM 2433 O O . MET A 1 298 ? -4.440 -12.473 29.232 1.00 79.44 298 MET A O 1
ATOM 2437 N N . GLY A 1 299 ? -2.870 -10.916 29.666 1.00 70.50 299 GLY A N 1
ATOM 2438 C CA . GLY A 1 299 ? -2.111 -11.661 30.669 1.00 70.50 299 GLY A CA 1
ATOM 2439 C C . GLY A 1 299 ? -2.638 -11.448 32.094 1.00 70.50 299 GLY A C 1
ATOM 2440 O O . GLY A 1 299 ? -3.422 -10.543 32.361 1.00 70.50 299 GLY A O 1
ATOM 2441 N N . SER A 1 300 ? -2.184 -12.279 33.035 1.00 66.38 300 SER A N 1
ATOM 2442 C CA . SER A 1 300 ? -2.665 -12.291 34.427 1.00 66.38 300 SER A CA 1
ATOM 2443 C C . SER A 1 300 ? -2.238 -11.087 35.274 1.00 66.38 300 SER A C 1
ATOM 2445 O O . SER A 1 300 ? -2.744 -10.918 36.378 1.00 66.38 300 SER A O 1
ATOM 2447 N N . THR A 1 301 ? -1.299 -10.270 34.798 1.00 82.25 301 THR A N 1
ATOM 2448 C CA . THR A 1 301 ? -0.784 -9.100 35.525 1.00 82.25 301 THR A CA 1
ATOM 2449 C C . THR A 1 301 ? -1.644 -7.856 35.344 1.00 82.25 301 THR A C 1
ATOM 2451 O O . THR A 1 301 ? -1.430 -6.883 36.054 1.00 82.25 301 THR A O 1
ATOM 2454 N N . PHE A 1 302 ? -2.626 -7.861 34.441 1.00 88.06 302 PHE A N 1
ATOM 2455 C CA . PHE A 1 302 ? -3.429 -6.678 34.143 1.00 88.06 302 PHE A CA 1
ATOM 2456 C C . PHE A 1 302 ? -4.834 -6.774 34.725 1.00 88.06 302 PHE A C 1
ATOM 2458 O O . PHE A 1 302 ? -5.470 -7.829 34.726 1.00 88.06 302 PHE A O 1
ATOM 2465 N N . ARG A 1 303 ? -5.343 -5.633 35.186 1.00 88.19 303 ARG A N 1
ATOM 2466 C CA . ARG A 1 303 ? -6.687 -5.491 35.735 1.00 88.19 303 ARG A CA 1
ATOM 2467 C C . ARG A 1 303 ? -7.430 -4.367 35.029 1.00 88.19 303 ARG A C 1
ATOM 2469 O O . ARG A 1 303 ? -6.924 -3.259 34.909 1.00 88.19 303 ARG A O 1
ATOM 2476 N N . TYR A 1 304 ? -8.662 -4.653 34.628 1.00 90.88 304 TYR A N 1
ATOM 2477 C CA . TYR A 1 304 ? -9.608 -3.665 34.119 1.00 90.88 304 TYR A CA 1
ATOM 2478 C C . TYR A 1 304 ? -10.460 -3.163 35.294 1.00 90.88 304 TYR A C 1
ATOM 2480 O O . TYR A 1 304 ? -11.136 -3.949 35.964 1.00 90.88 304 TYR A O 1
ATOM 2488 N N . SER A 1 305 ? -10.394 -1.867 35.592 1.00 88.50 305 SER A N 1
ATOM 2489 C CA . SER A 1 305 ? -11.094 -1.228 36.712 1.00 88.50 305 SER A CA 1
ATOM 2490 C C . SER A 1 305 ? -11.750 0.083 36.275 1.00 88.50 305 SER A C 1
ATOM 2492 O O . SER A 1 305 ? -11.586 0.528 35.144 1.00 88.50 305 SER A O 1
ATOM 2494 N N . ASN A 1 306 ? -12.501 0.739 37.163 1.00 87.56 306 ASN A N 1
ATOM 2495 C CA . ASN A 1 306 ? -13.135 2.026 36.843 1.00 87.56 306 ASN A CA 1
ATOM 2496 C C . ASN A 1 306 ? -12.118 3.152 36.582 1.00 87.56 306 ASN A C 1
ATOM 2498 O O . ASN A 1 306 ? -12.475 4.158 35.972 1.00 87.56 306 ASN A O 1
ATOM 2502 N N . ASN A 1 307 ? -10.868 2.986 37.028 1.00 88.50 307 ASN A N 1
ATOM 2503 C CA . ASN A 1 307 ? -9.796 3.965 36.846 1.00 88.50 307 ASN A CA 1
ATOM 2504 C C . ASN A 1 307 ? -9.025 3.762 35.534 1.00 88.50 307 ASN A C 1
ATOM 2506 O O . ASN A 1 307 ? -8.249 4.638 35.145 1.00 88.50 307 ASN A O 1
ATOM 2510 N N . GLY A 1 308 ? -9.261 2.646 34.835 1.00 92.81 308 GLY A N 1
ATOM 2511 C CA . GLY A 1 308 ? -8.575 2.288 33.601 1.00 92.81 308 GLY A CA 1
ATOM 2512 C C . GLY A 1 308 ? -8.079 0.844 33.593 1.00 92.81 308 GLY A C 1
ATOM 2513 O O . GLY A 1 308 ? -8.620 -0.025 34.276 1.00 92.81 308 GLY A O 1
ATOM 2514 N N . ILE A 1 309 ? -7.043 0.596 32.797 1.00 92.81 309 ILE A N 1
ATOM 2515 C CA . ILE A 1 309 ? -6.274 -0.646 32.794 1.00 92.81 309 ILE A CA 1
ATOM 2516 C C . ILE A 1 309 ? -5.043 -0.429 33.671 1.00 92.81 309 ILE A C 1
ATOM 2518 O O . ILE A 1 309 ? -4.281 0.514 33.455 1.00 92.81 309 ILE A O 1
ATOM 2522 N N . GLU A 1 310 ? -4.843 -1.304 34.645 1.00 91.56 310 GLU A N 1
ATOM 2523 C CA . GLU A 1 310 ? -3.765 -1.232 35.628 1.00 91.56 310 GLU A CA 1
ATOM 2524 C C . GLU A 1 310 ? -2.893 -2.488 35.525 1.00 91.56 310 GLU A C 1
ATOM 2526 O O . GLU A 1 310 ? -3.411 -3.598 35.410 1.00 91.56 310 GLU A O 1
ATOM 2531 N N . GLU A 1 311 ? -1.575 -2.321 35.565 1.00 89.56 311 GLU A N 1
ATOM 2532 C CA . GLU A 1 311 ? -0.605 -3.413 35.601 1.00 89.56 311 GLU A CA 1
ATOM 2533 C C . GLU A 1 311 ? -0.129 -3.641 37.039 1.00 89.56 311 GLU A C 1
ATOM 2535 O O . GLU A 1 311 ? 0.335 -2.721 37.716 1.00 89.56 311 GLU A O 1
ATOM 2540 N N . GLY A 1 312 ? -0.256 -4.877 37.508 1.00 82.25 312 GLY A N 1
ATOM 2541 C CA . GLY A 1 312 ? 0.248 -5.341 38.788 1.00 82.25 312 GLY A CA 1
ATOM 2542 C C . GLY A 1 312 ? 1.738 -5.644 38.714 1.00 82.25 312 GLY A C 1
ATOM 2543 O O . GLY A 1 312 ? 2.167 -6.536 37.985 1.00 82.25 312 GLY A O 1
ATOM 2544 N N . TRP A 1 313 ? 2.512 -4.942 39.534 1.00 77.94 313 TRP A N 1
ATOM 2545 C CA . TRP A 1 313 ? 3.936 -5.174 39.732 1.00 77.94 313 TRP A CA 1
ATOM 2546 C C . TRP A 1 313 ? 4.178 -5.541 41.199 1.00 77.94 313 TRP A C 1
ATOM 2548 O O . TRP A 1 313 ? 3.858 -4.776 42.109 1.00 77.94 313 TRP A O 1
ATOM 2558 N N . ALA A 1 314 ? 4.746 -6.722 41.441 1.00 71.25 314 ALA A N 1
ATOM 2559 C CA . ALA A 1 314 ? 5.215 -7.109 42.767 1.00 71.25 314 ALA A CA 1
ATOM 2560 C C . ALA A 1 314 ? 6.536 -6.395 43.100 1.00 71.25 314 ALA A C 1
ATOM 2562 O O . ALA A 1 314 ? 7.557 -6.636 42.456 1.00 71.25 314 ALA A O 1
ATOM 2563 N N . VAL A 1 315 ? 6.527 -5.539 44.123 1.00 66.88 315 VAL A N 1
ATOM 2564 C CA . VAL A 1 315 ? 7.744 -4.971 44.718 1.00 66.88 315 VAL A CA 1
ATOM 2565 C C . VAL A 1 315 ? 7.734 -5.326 46.198 1.00 66.88 315 VAL A C 1
ATOM 2567 O O . VAL A 1 315 ? 6.861 -4.865 46.927 1.00 66.88 315 VAL A O 1
ATOM 2570 N N . ALA A 1 316 ? 8.695 -6.151 46.628 1.00 58.75 316 ALA A N 1
ATOM 2571 C CA . ALA A 1 316 ? 8.892 -6.536 48.030 1.00 58.75 316 ALA A CA 1
ATOM 2572 C C . ALA A 1 316 ? 7.587 -6.969 48.739 1.00 58.75 316 ALA A C 1
ATOM 2574 O O . ALA A 1 316 ? 7.162 -6.344 49.705 1.00 58.75 316 ALA A O 1
ATOM 2575 N N . GLU A 1 317 ? 6.933 -8.013 48.210 1.00 66.12 317 GLU A N 1
ATOM 2576 C CA . GLU A 1 317 ? 5.690 -8.625 48.736 1.00 66.12 317 GLU A CA 1
ATOM 2577 C C . GLU A 1 317 ? 4.420 -7.750 48.693 1.00 66.12 317 GLU A C 1
ATOM 2579 O O . GLU A 1 317 ? 3.325 -8.248 48.950 1.00 66.12 317 GLU A O 1
ATOM 2584 N N . VAL A 1 318 ? 4.517 -6.484 48.271 1.00 69.25 318 VAL A N 1
ATOM 2585 C CA . VAL A 1 318 ? 3.363 -5.603 48.051 1.00 69.25 318 VAL A CA 1
ATOM 2586 C C . VAL A 1 318 ? 3.054 -5.519 46.557 1.00 69.25 318 VAL A C 1
ATOM 2588 O O . VAL A 1 318 ? 3.907 -5.163 45.739 1.00 69.25 318 VAL A O 1
ATOM 2591 N N . LEU A 1 319 ? 1.811 -5.835 46.184 1.00 73.62 319 LEU A N 1
ATOM 2592 C CA . LEU A 1 319 ? 1.327 -5.650 44.818 1.00 73.62 319 LEU A CA 1
ATOM 2593 C C . LEU A 1 319 ? 1.037 -4.161 44.589 1.00 73.62 319 LEU A C 1
ATOM 2595 O O . LEU A 1 319 ? 0.074 -3.619 45.131 1.00 73.62 319 LEU A O 1
ATOM 2599 N N . GLN A 1 320 ? 1.874 -3.495 43.796 1.00 79.25 320 GLN A N 1
ATOM 2600 C CA . GLN A 1 320 ? 1.627 -2.130 43.343 1.00 79.25 320 GLN A CA 1
ATOM 2601 C C . GLN A 1 320 ? 0.913 -2.156 41.993 1.00 79.25 320 GLN A C 1
ATOM 2603 O O . GLN A 1 320 ? 1.248 -2.958 41.123 1.00 79.25 320 GLN A O 1
ATOM 2608 N N . LEU A 1 321 ? -0.059 -1.265 41.810 1.00 81.88 321 LEU A N 1
ATOM 2609 C CA . LEU A 1 321 ? -0.756 -1.078 40.540 1.00 81.88 321 LEU A CA 1
ATOM 2610 C C . LEU A 1 321 ? -0.202 0.165 39.849 1.00 81.88 321 LEU A C 1
ATOM 2612 O O . LEU A 1 321 ? -0.201 1.251 40.429 1.00 81.88 321 LEU A O 1
ATOM 2616 N N . ARG A 1 322 ? 0.267 0.010 38.611 1.00 84.44 322 ARG A N 1
ATOM 2617 C CA . ARG A 1 322 ? 0.659 1.132 37.753 1.00 84.44 322 ARG A CA 1
ATOM 2618 C C . ARG A 1 322 ? -0.390 1.341 36.664 1.00 84.44 322 ARG A C 1
ATOM 2620 O O . ARG A 1 322 ? -0.853 0.358 36.087 1.00 84.44 322 ARG A O 1
ATOM 2627 N N . PRO A 1 323 ? -0.772 2.590 36.356 1.00 86.12 323 PRO A N 1
ATOM 2628 C CA . PRO A 1 323 ? -1.709 2.854 35.275 1.00 86.12 323 PRO A CA 1
ATOM 2629 C C . PRO A 1 323 ? -1.066 2.491 33.932 1.00 86.12 323 PRO A C 1
ATOM 2631 O O . PRO A 1 323 ? -0.016 3.023 33.576 1.00 86.12 323 PRO A O 1
ATOM 2634 N N . TYR A 1 324 ? -1.713 1.592 33.196 1.00 89.88 324 TYR A N 1
ATOM 2635 C CA . TYR A 1 324 ? -1.344 1.215 31.833 1.00 89.88 324 TYR A CA 1
ATOM 2636 C C . TYR A 1 324 ? -2.086 2.094 30.816 1.00 89.88 324 TYR A C 1
ATOM 2638 O O . TYR A 1 324 ? -1.470 2.733 29.967 1.00 89.88 324 TYR A O 1
ATOM 2646 N N . LEU A 1 325 ? -3.409 2.205 30.975 1.00 92.25 325 LEU A N 1
ATOM 2647 C CA . LEU A 1 325 ? -4.251 3.222 30.340 1.00 92.25 325 LEU A CA 1
ATOM 2648 C C . LEU A 1 325 ? -5.214 3.774 31.375 1.00 92.25 325 LEU A C 1
ATOM 2650 O O . LEU A 1 325 ? -5.884 3.008 32.056 1.00 92.25 325 LEU A O 1
ATOM 2654 N N . SER A 1 326 ? -5.340 5.089 31.464 1.00 94.06 326 SER A N 1
ATOM 2655 C CA . SER A 1 326 ? -6.375 5.715 32.285 1.00 94.06 326 SER A CA 1
ATOM 2656 C C . SER A 1 326 ? -7.773 5.507 31.689 1.00 94.06 326 SER A C 1
ATOM 2658 O O . SER A 1 326 ? -7.940 5.269 30.489 1.00 94.06 326 SER A O 1
ATOM 2660 N N . ALA A 1 327 ? -8.810 5.655 32.514 1.00 94.56 327 ALA A N 1
ATOM 2661 C CA . ALA A 1 327 ? -10.200 5.614 32.057 1.00 94.56 327 ALA A CA 1
ATOM 2662 C C . ALA A 1 327 ? -10.509 6.680 30.989 1.00 94.56 327 ALA A C 1
ATOM 2664 O O . ALA A 1 327 ? -11.301 6.430 30.078 1.00 94.56 327 ALA A O 1
ATOM 2665 N N . LEU A 1 328 ? -9.873 7.856 31.074 1.00 95.19 328 LEU A N 1
ATOM 2666 C CA . LEU A 1 328 ? -10.022 8.912 30.072 1.00 95.19 328 LEU A CA 1
ATOM 2667 C C . LEU A 1 328 ? -9.429 8.485 28.726 1.00 95.19 328 LEU A C 1
ATOM 2669 O O . LEU A 1 328 ? -10.112 8.599 27.711 1.00 95.19 328 LEU A O 1
ATOM 2673 N N . GLU A 1 329 ? -8.208 7.944 28.729 1.00 95.25 329 GLU A N 1
ATOM 2674 C CA . GLU A 1 329 ? -7.554 7.443 27.514 1.00 95.25 329 GLU A CA 1
ATOM 2675 C C . GLU A 1 329 ? -8.369 6.294 26.892 1.00 95.25 329 GLU A C 1
ATOM 2677 O O . GLU A 1 329 ? -8.614 6.302 25.688 1.00 95.25 329 GLU A O 1
ATOM 2682 N N . CYS A 1 330 ? -8.889 5.358 27.700 1.00 95.31 330 CYS A N 1
ATOM 2683 C CA . CYS A 1 330 ? -9.773 4.286 27.216 1.00 95.31 330 CYS A CA 1
ATOM 2684 C C . CYS A 1 330 ? -11.031 4.845 26.536 1.00 95.31 330 CYS A C 1
ATOM 2686 O O . CYS A 1 330 ? -11.387 4.425 25.434 1.00 95.31 330 CYS A O 1
ATOM 2688 N N . LYS A 1 331 ? -11.682 5.837 27.157 1.00 95.06 331 LYS A N 1
ATOM 2689 C CA . LYS A 1 331 ? -12.864 6.494 26.587 1.00 95.06 331 LYS A CA 1
ATOM 2690 C C . LYS A 1 331 ? -12.533 7.217 25.280 1.00 95.06 331 LYS A C 1
ATOM 2692 O O . LYS A 1 331 ? -13.315 7.149 24.336 1.00 95.06 331 LYS A O 1
ATOM 2697 N N . GLN A 1 332 ? -11.388 7.897 25.214 1.00 95.81 332 GLN A N 1
ATOM 2698 C CA . GLN A 1 332 ? -10.919 8.595 24.016 1.00 95.81 332 GLN A CA 1
ATOM 2699 C C . GLN A 1 332 ? -10.651 7.624 22.862 1.00 95.81 332 GLN A C 1
ATOM 2701 O O . GLN A 1 332 ? -11.150 7.855 21.761 1.00 95.81 332 GLN A O 1
ATOM 2706 N N . ILE A 1 333 ? -9.957 6.511 23.118 1.00 95.50 333 ILE A N 1
ATOM 2707 C CA . ILE A 1 333 ? -9.764 5.432 22.135 1.00 95.50 333 ILE A CA 1
ATOM 2708 C C . ILE A 1 333 ? -11.120 4.882 21.675 1.00 95.50 333 ILE A C 1
ATOM 2710 O O . ILE A 1 333 ? -11.354 4.691 20.482 1.00 95.50 333 ILE A O 1
ATOM 2714 N N . GLY A 1 334 ? -12.029 4.666 22.627 1.00 93.38 334 GLY A N 1
ATOM 2715 C CA . GLY A 1 334 ? -13.371 4.149 22.395 1.00 93.38 334 GLY A CA 1
ATOM 2716 C C . GLY A 1 334 ? -14.174 4.921 21.352 1.00 93.38 334 GLY A C 1
ATOM 2717 O O . GLY A 1 334 ? -14.917 4.316 20.582 1.00 93.38 334 GLY A O 1
ATOM 2718 N N . THR A 1 335 ? -13.962 6.238 21.242 1.00 92.81 335 THR A N 1
ATOM 2719 C CA . THR A 1 335 ? -14.655 7.092 20.259 1.00 92.81 335 THR A CA 1
ATOM 2720 C C . THR A 1 335 ? -14.485 6.641 18.809 1.00 92.81 335 THR A C 1
ATOM 2722 O O . THR A 1 335 ? -15.302 7.019 17.980 1.00 92.81 335 THR A O 1
ATOM 2725 N N . MET A 1 336 ? -13.465 5.839 18.478 1.00 93.31 336 MET A N 1
ATOM 2726 C CA . MET A 1 336 ? -13.277 5.265 17.139 1.00 93.31 336 MET A CA 1
ATOM 2727 C C . MET A 1 336 ? -14.336 4.202 16.786 1.00 93.31 336 MET A C 1
ATOM 2729 O O . MET A 1 336 ? -14.661 4.026 15.613 1.00 93.31 336 MET A O 1
ATOM 2733 N N . TYR A 1 337 ? -14.924 3.549 17.789 1.00 92.06 337 TYR A N 1
ATOM 2734 C CA . TYR A 1 337 ? -15.776 2.363 17.627 1.00 92.06 337 TYR A CA 1
ATOM 2735 C C . TYR A 1 337 ? -17.224 2.572 18.084 1.00 92.06 337 TYR A C 1
ATOM 2737 O O . TYR A 1 337 ? -18.101 1.790 17.719 1.00 92.06 337 TYR A O 1
ATOM 2745 N N . VAL A 1 338 ? -17.477 3.606 18.893 1.00 90.19 338 VAL A N 1
ATOM 2746 C CA . VAL A 1 338 ? -18.820 3.946 19.384 1.00 90.19 338 VAL A CA 1
ATOM 2747 C C . VAL A 1 338 ? -19.777 4.163 18.212 1.00 90.19 338 VAL A C 1
ATOM 2749 O O . VAL A 1 338 ? -19.448 4.852 17.249 1.00 90.19 338 VAL A O 1
ATOM 2752 N N . LEU A 1 339 ? -20.975 3.593 18.325 1.00 85.38 339 LEU A N 1
ATOM 2753 C CA . LEU A 1 339 ? -22.079 3.802 17.396 1.00 85.38 339 LEU A CA 1
ATOM 2754 C C . LEU A 1 339 ? -23.135 4.655 18.094 1.00 85.38 339 LEU A C 1
ATOM 2756 O O . LEU A 1 339 ? -23.736 4.208 19.069 1.00 85.38 339 LEU A O 1
ATOM 2760 N N . ASP A 1 340 ? -23.362 5.866 17.597 1.00 83.69 340 ASP A N 1
ATOM 2761 C CA . ASP A 1 340 ? -24.436 6.734 18.073 1.00 83.69 340 ASP A CA 1
ATOM 2762 C C . ASP A 1 340 ? -25.463 6.937 16.959 1.00 83.69 340 ASP A C 1
ATOM 2764 O O . ASP A 1 340 ? -25.321 7.806 16.100 1.00 83.69 340 ASP A O 1
ATOM 2768 N N . SER A 1 341 ? -26.521 6.126 16.977 1.00 77.25 341 SER A N 1
ATOM 2769 C CA . SER A 1 341 ? -27.591 6.186 15.977 1.00 77.25 341 SER A CA 1
ATOM 2770 C C . SER A 1 341 ? -28.401 7.484 16.012 1.00 77.25 341 SER A C 1
ATOM 2772 O O . SER A 1 341 ? -29.195 7.712 15.104 1.00 77.25 341 SER A O 1
ATOM 2774 N N . SER A 1 342 ? -28.250 8.314 17.051 1.00 82.88 342 SER A N 1
ATOM 2775 C CA . SER A 1 342 ? -28.964 9.590 17.159 1.00 82.88 342 SER A CA 1
ATOM 2776 C C . SER A 1 342 ? -28.267 10.734 16.419 1.00 82.88 342 SER A C 1
ATOM 2778 O O . SER A 1 342 ? -28.932 11.687 16.016 1.00 82.88 342 SER A O 1
ATOM 2780 N N . THR A 1 343 ? -26.952 10.632 16.201 1.00 82.44 343 THR A N 1
ATOM 2781 C CA . THR A 1 343 ? -26.137 11.706 15.609 1.00 82.44 343 THR A CA 1
ATOM 2782 C C . THR A 1 343 ? -25.337 11.272 14.379 1.00 82.44 343 THR A C 1
ATOM 2784 O O . THR A 1 343 ? -25.036 12.111 13.530 1.00 82.44 343 THR A O 1
ATOM 2787 N N . MET A 1 344 ? -25.018 9.980 14.230 1.00 86.19 344 MET A N 1
ATOM 2788 C CA . MET A 1 344 ? -24.173 9.480 13.142 1.00 86.19 344 MET A CA 1
ATOM 2789 C C . MET A 1 344 ? -24.965 9.130 11.882 1.00 86.19 344 MET A C 1
ATOM 2791 O O . MET A 1 344 ? -26.020 8.493 11.921 1.00 86.19 344 MET A O 1
ATOM 2795 N N . ARG A 1 345 ? -24.394 9.465 10.719 1.00 86.00 345 ARG A N 1
ATOM 2796 C CA . ARG A 1 345 ? -24.947 9.067 9.416 1.00 86.00 345 ARG A CA 1
ATOM 2797 C C . ARG A 1 345 ? -24.776 7.557 9.175 1.00 86.00 345 ARG A C 1
ATOM 2799 O O . ARG A 1 345 ? -23.792 6.971 9.636 1.00 86.00 345 ARG A O 1
ATOM 2806 N N . PRO A 1 346 ? -25.643 6.918 8.361 1.00 86.19 346 PRO A N 1
ATOM 2807 C CA . PRO A 1 346 ? -25.546 5.487 8.050 1.00 86.19 346 PRO A CA 1
ATOM 2808 C C . PRO A 1 346 ? -24.178 5.033 7.530 1.00 86.19 346 PRO A C 1
ATOM 2810 O O . PRO A 1 346 ? -23.684 3.978 7.930 1.00 86.19 346 PRO A O 1
ATOM 2813 N N . ARG A 1 347 ? -23.534 5.848 6.684 1.00 84.62 347 ARG A N 1
ATOM 2814 C CA . ARG A 1 347 ? -22.200 5.561 6.138 1.00 84.62 347 ARG A CA 1
ATOM 2815 C C . ARG A 1 347 ? -21.135 5.496 7.235 1.00 84.62 347 ARG A C 1
ATOM 2817 O O . ARG A 1 347 ? -20.372 4.537 7.275 1.00 84.62 347 ARG A O 1
ATOM 2824 N N . GLU A 1 348 ? -21.111 6.470 8.146 1.00 88.88 348 GLU A N 1
ATOM 2825 C CA . GLU A 1 348 ? -20.177 6.480 9.279 1.00 88.88 348 GLU A CA 1
ATOM 2826 C C . GLU A 1 348 ? -20.417 5.283 10.204 1.00 88.88 348 GLU A C 1
ATOM 2828 O O . GLU A 1 348 ? -19.470 4.588 10.570 1.00 88.88 348 GLU A O 1
ATOM 2833 N N . MET A 1 349 ? -21.682 4.977 10.515 1.00 86.44 349 MET A N 1
ATOM 2834 C CA . MET A 1 349 ? -22.027 3.801 11.318 1.00 86.44 349 MET A CA 1
ATOM 2835 C C . MET A 1 349 ? -21.525 2.500 10.677 1.00 86.44 349 MET A C 1
ATOM 2837 O O . MET A 1 349 ? -20.956 1.659 11.374 1.00 86.44 349 MET A O 1
ATOM 2841 N N . LYS A 1 350 ? -21.689 2.337 9.353 1.00 83.88 350 LYS A N 1
ATOM 2842 C CA . LYS A 1 350 ? -21.178 1.176 8.601 1.00 83.88 350 LYS A CA 1
ATOM 2843 C C . LYS A 1 350 ? -19.655 1.063 8.731 1.00 83.88 350 LYS A C 1
ATOM 2845 O O . LYS A 1 350 ? -19.144 -0.018 9.018 1.00 83.88 350 LYS A O 1
ATOM 2850 N N . ILE A 1 351 ? -18.937 2.179 8.601 1.00 86.38 351 ILE A N 1
ATOM 2851 C CA . ILE A 1 351 ? -17.476 2.215 8.736 1.00 86.38 351 ILE A CA 1
ATOM 2852 C C . ILE A 1 351 ? -17.033 1.850 10.159 1.00 86.38 351 ILE A C 1
ATOM 2854 O O . ILE A 1 351 ? -16.173 0.986 10.329 1.00 86.38 351 ILE A O 1
ATOM 2858 N N . ARG A 1 352 ? -17.620 2.471 11.189 1.00 88.12 352 ARG A N 1
ATOM 2859 C CA . ARG A 1 352 ? -17.257 2.223 12.595 1.00 88.12 352 ARG A CA 1
ATOM 2860 C C . ARG A 1 352 ? -17.551 0.786 13.018 1.00 88.12 352 ARG A C 1
ATOM 2862 O O . ARG A 1 352 ? -16.732 0.179 13.701 1.00 88.12 352 ARG A O 1
ATOM 2869 N N . ARG A 1 353 ? -18.649 0.195 12.529 1.00 82.19 353 ARG A N 1
ATOM 2870 C CA . ARG A 1 353 ? -18.907 -1.252 12.659 1.00 82.19 353 ARG A CA 1
ATOM 2871 C C . ARG A 1 353 ? -17.773 -2.074 12.046 1.00 82.19 353 ARG A C 1
ATOM 2873 O O . ARG A 1 353 ? -17.252 -2.965 12.712 1.00 82.19 353 ARG A O 1
ATOM 2880 N N . GLY A 1 354 ? -17.352 -1.744 10.824 1.00 80.69 354 GLY A N 1
ATOM 2881 C CA . GLY A 1 354 ? -16.205 -2.378 10.166 1.00 80.69 354 GLY A CA 1
ATOM 2882 C C . GLY A 1 354 ? -14.913 -2.291 10.988 1.00 80.69 354 GLY A C 1
ATOM 2883 O O . GLY A 1 354 ? -14.220 -3.294 11.146 1.00 80.69 354 GLY A O 1
ATOM 2884 N N . LEU A 1 355 ? -14.621 -1.134 11.592 1.00 85.31 355 LEU A N 1
ATOM 2885 C CA . LEU A 1 355 ? -13.463 -0.950 12.481 1.00 85.31 355 LEU A CA 1
ATOM 2886 C C . LEU A 1 355 ? -13.556 -1.801 13.756 1.00 85.31 355 LEU A C 1
ATOM 2888 O O . LEU A 1 355 ? -12.552 -2.368 14.186 1.00 85.31 355 LEU A O 1
ATOM 2892 N N . THR A 1 356 ? -14.749 -1.952 14.335 1.00 84.12 356 THR A N 1
ATOM 2893 C CA . THR A 1 356 ? -14.980 -2.838 15.488 1.00 84.12 356 THR A CA 1
ATOM 2894 C C . THR A 1 356 ? -14.708 -4.304 15.135 1.00 84.12 356 THR A C 1
ATOM 2896 O O . THR A 1 356 ? -14.005 -4.999 15.874 1.00 84.12 356 THR A O 1
ATOM 2899 N N . PHE A 1 357 ? -15.186 -4.773 13.976 1.00 81.19 357 PHE A N 1
ATOM 2900 C CA . PHE A 1 357 ? -14.869 -6.117 13.474 1.00 81.19 357 PHE A CA 1
ATOM 2901 C C . PHE A 1 357 ? -13.381 -6.284 13.144 1.00 81.19 357 PHE A C 1
ATOM 2903 O O . PHE A 1 357 ? -12.805 -7.350 13.388 1.00 81.19 357 PHE A O 1
ATOM 2910 N N . TYR A 1 358 ? -12.733 -5.236 12.632 1.00 83.25 358 TYR A N 1
ATOM 2911 C CA . TYR A 1 358 ? -11.298 -5.249 12.370 1.00 83.25 358 TYR A CA 1
ATOM 2912 C C . TYR A 1 358 ? -10.487 -5.395 13.666 1.00 83.25 358 TYR A C 1
ATOM 2914 O O . TYR A 1 358 ? -9.619 -6.264 13.741 1.00 83.25 358 TYR A O 1
ATOM 2922 N N . LEU A 1 359 ? -10.832 -4.647 14.723 1.00 86.38 359 LEU A N 1
ATOM 2923 C CA . LEU A 1 359 ? -10.214 -4.786 16.047 1.00 86.38 359 LEU A CA 1
ATOM 2924 C C . LEU A 1 359 ? -10.349 -6.214 16.589 1.00 86.38 359 LEU A C 1
ATOM 2926 O O . LEU A 1 359 ? -9.372 -6.783 17.080 1.00 86.38 359 LEU A O 1
ATOM 2930 N N . LEU A 1 360 ? -11.546 -6.799 16.485 1.00 82.56 360 LEU A N 1
ATOM 2931 C CA . LEU A 1 360 ? -11.788 -8.179 16.895 1.00 82.56 360 LEU A CA 1
ATOM 2932 C C . LEU A 1 360 ? -10.903 -9.159 16.113 1.00 82.56 360 LEU A C 1
ATOM 2934 O O . LEU A 1 360 ? -10.291 -10.038 16.716 1.00 82.56 360 LEU A O 1
ATOM 2938 N N . THR A 1 361 ? -10.810 -8.995 14.792 1.00 79.31 361 THR A N 1
ATOM 2939 C CA . THR A 1 361 ? -10.003 -9.860 13.919 1.00 79.31 361 THR A CA 1
ATOM 2940 C C . THR A 1 361 ? -8.522 -9.797 14.292 1.00 79.31 361 THR A C 1
ATOM 2942 O O . THR A 1 361 ? -7.873 -10.834 14.440 1.00 79.31 361 THR A O 1
ATOM 2945 N N . GLU A 1 362 ? -7.987 -8.595 14.505 1.00 83.00 362 GLU A N 1
ATOM 2946 C CA . GLU A 1 362 ? -6.586 -8.404 14.883 1.00 83.00 362 GLU A CA 1
ATOM 2947 C C . GLU A 1 362 ? -6.279 -8.933 16.290 1.00 83.00 362 GLU A C 1
ATOM 2949 O O . GLU A 1 362 ? -5.263 -9.598 16.503 1.00 83.00 362 GLU A O 1
ATOM 2954 N N . LEU A 1 363 ? -7.178 -8.729 17.258 1.00 81.12 363 LEU A N 1
ATOM 2955 C CA . LEU A 1 363 ? -7.031 -9.315 18.592 1.00 81.12 363 LEU A CA 1
ATOM 2956 C C . LEU A 1 363 ? -7.150 -10.840 18.573 1.00 81.12 363 LEU A C 1
ATOM 2958 O O . LEU A 1 363 ? -6.395 -11.517 19.269 1.00 81.12 363 LEU A O 1
ATOM 2962 N N . TRP A 1 364 ? -8.049 -11.399 17.764 1.00 78.25 364 TRP A N 1
ATOM 2963 C CA . TRP A 1 364 ? -8.192 -12.845 17.611 1.00 78.25 364 TRP A CA 1
ATOM 2964 C C . TRP A 1 364 ? -6.921 -13.478 17.042 1.00 78.25 364 TRP A C 1
ATOM 2966 O O . TRP A 1 364 ? -6.454 -14.490 17.562 1.00 78.25 364 TRP A O 1
ATOM 2976 N N . ARG A 1 365 ? -6.301 -12.860 16.027 1.00 77.00 365 ARG A N 1
ATOM 2977 C CA . ARG A 1 365 ? -5.010 -13.314 15.475 1.00 77.00 365 ARG A CA 1
ATOM 2978 C C . ARG A 1 365 ? -3.911 -13.389 16.540 1.00 77.00 365 ARG A C 1
ATOM 2980 O O . ARG A 1 365 ? -3.036 -14.243 16.443 1.00 77.00 365 ARG A O 1
ATOM 2987 N N . ARG A 1 366 ? -3.959 -12.514 17.549 1.00 79.44 366 ARG A N 1
ATOM 2988 C CA . ARG A 1 366 ? -2.955 -12.426 18.623 1.00 79.44 366 ARG A CA 1
ATOM 2989 C C . ARG A 1 366 ? -3.267 -13.314 19.827 1.00 79.44 366 ARG A C 1
ATOM 2991 O O . ARG A 1 366 ? -2.352 -13.876 20.420 1.00 79.44 366 ARG A O 1
ATOM 2998 N N . CYS A 1 367 ? -4.537 -13.416 20.209 1.00 76.69 367 CYS A N 1
ATOM 2999 C CA . CYS A 1 367 ? -4.952 -13.951 21.510 1.00 76.69 367 CYS A CA 1
ATOM 3000 C C . CYS A 1 367 ? -6.045 -15.030 21.429 1.00 76.69 367 CYS A C 1
ATOM 3002 O O . CYS A 1 367 ? -6.490 -15.533 22.464 1.00 76.69 367 CYS A O 1
ATOM 3004 N N . GLY A 1 368 ? -6.495 -15.385 20.223 1.00 75.00 368 GLY A N 1
ATOM 3005 C CA . GLY A 1 368 ? -7.570 -16.345 19.990 1.00 75.00 368 GLY A CA 1
ATOM 3006 C C . GLY A 1 368 ? -8.880 -15.941 20.669 1.00 75.00 368 GLY A C 1
ATOM 3007 O O . GLY A 1 368 ? -9.236 -14.764 20.740 1.00 75.00 368 GLY A O 1
ATOM 3008 N N . SER A 1 369 ? -9.582 -16.926 21.230 1.00 72.44 369 SER A N 1
ATOM 3009 C CA . SER A 1 369 ? -10.913 -16.761 21.835 1.00 72.44 369 SER A CA 1
ATOM 3010 C C . SER A 1 369 ? -10.987 -15.802 23.021 1.00 72.44 369 SER A C 1
ATOM 3012 O O . SER A 1 369 ? -12.064 -15.282 23.320 1.00 72.44 369 SER A O 1
ATOM 3014 N N . ARG A 1 370 ? -9.855 -15.483 23.661 1.00 74.94 370 ARG A N 1
ATOM 3015 C CA . ARG A 1 370 ? -9.803 -14.469 24.728 1.00 74.94 370 ARG A CA 1
ATOM 3016 C C . ARG A 1 370 ? -10.188 -13.076 24.224 1.00 74.94 370 ARG A C 1
ATOM 3018 O O . ARG A 1 370 ? -10.727 -12.294 25.001 1.00 74.94 370 ARG A O 1
ATOM 3025 N N . ALA A 1 371 ? -9.979 -12.795 22.936 1.00 77.19 371 ALA A N 1
ATOM 3026 C CA . ALA A 1 371 ? -10.357 -11.530 22.312 1.00 77.19 371 ALA A CA 1
ATOM 3027 C C . ALA A 1 371 ? -11.864 -11.253 22.412 1.00 77.19 371 ALA A C 1
ATOM 3029 O O . ALA A 1 371 ? -12.259 -10.159 22.809 1.00 77.19 371 ALA A O 1
ATOM 3030 N N . ILE A 1 372 ? -12.698 -12.259 22.123 1.00 76.25 372 ILE A N 1
ATOM 3031 C CA . ILE A 1 372 ? -14.161 -12.135 22.207 1.00 76.25 372 ILE A CA 1
ATOM 3032 C C . ILE A 1 372 ? -14.579 -11.865 23.652 1.00 76.25 372 ILE A C 1
ATOM 3034 O O . ILE A 1 372 ? -15.347 -10.942 23.910 1.00 76.25 372 ILE A O 1
ATOM 3038 N N . ASN A 1 373 ? -14.034 -12.630 24.604 1.00 77.06 373 ASN A N 1
ATOM 3039 C CA . ASN A 1 373 ? -14.356 -12.463 26.021 1.00 77.06 373 ASN A CA 1
ATOM 3040 C C . ASN A 1 373 ? -14.008 -11.060 26.528 1.00 77.06 373 ASN A C 1
ATOM 3042 O O . ASN A 1 373 ? -14.780 -10.492 27.296 1.00 77.06 373 ASN A O 1
ATOM 3046 N N . LEU A 1 374 ? -12.877 -10.497 26.089 1.00 82.81 374 LEU A N 1
ATOM 3047 C CA . LEU A 1 374 ? -12.496 -9.138 26.455 1.00 82.81 374 LEU A CA 1
ATOM 3048 C C . LEU A 1 374 ? -13.484 -8.112 25.888 1.00 82.81 374 LEU A C 1
ATOM 3050 O O . LEU A 1 374 ? -14.048 -7.331 26.654 1.00 82.81 374 LEU A O 1
ATOM 3054 N N . LEU A 1 375 ? -13.709 -8.130 24.570 1.00 83.56 375 LEU A N 1
ATOM 3055 C CA . LEU A 1 375 ? -14.530 -7.130 23.873 1.00 83.56 375 LEU A CA 1
ATOM 3056 C C . LEU A 1 375 ? -16.024 -7.208 24.228 1.00 83.56 375 LEU A C 1
ATOM 3058 O O . LEU A 1 375 ? -16.739 -6.216 24.087 1.00 83.56 375 LEU A O 1
ATOM 3062 N N . ALA A 1 376 ? -16.493 -8.366 24.697 1.00 83.12 376 ALA A N 1
ATOM 3063 C CA . ALA A 1 376 ? -17.851 -8.565 25.201 1.00 83.12 376 ALA A CA 1
ATOM 3064 C C . ALA A 1 376 ? -17.975 -8.337 26.722 1.00 83.12 376 ALA A C 1
ATOM 3066 O O . ALA A 1 376 ? -19.067 -8.455 27.278 1.00 83.12 376 ALA A O 1
ATOM 3067 N N . SER A 1 377 ? -16.878 -8.052 27.434 1.00 83.88 377 SER A N 1
ATOM 3068 C CA . SER A 1 377 ? -16.929 -7.881 28.888 1.00 83.88 377 SER A CA 1
ATOM 3069 C C . SER A 1 377 ? -17.565 -6.547 29.291 1.00 83.88 377 SER A C 1
ATOM 3071 O O . SER A 1 377 ? -17.306 -5.500 28.695 1.00 83.88 377 SER A O 1
ATOM 3073 N N . GLN A 1 378 ? -18.331 -6.559 30.386 1.00 87.06 378 GLN A N 1
ATOM 3074 C CA . GLN A 1 378 ? -18.946 -5.348 30.943 1.00 87.06 378 GLN A CA 1
ATOM 3075 C C . GLN A 1 378 ? -17.905 -4.286 31.333 1.00 87.06 378 GLN A C 1
ATOM 3077 O O . GLN A 1 378 ? -18.151 -3.086 31.208 1.00 87.06 378 GLN A O 1
ATOM 3082 N N . GLN A 1 379 ? -16.733 -4.716 31.811 1.00 88.81 379 GLN A N 1
ATOM 3083 C CA . GLN A 1 379 ? -15.642 -3.819 32.200 1.00 88.81 379 GLN A CA 1
ATOM 3084 C C . GLN A 1 379 ? -15.065 -3.091 30.983 1.00 88.81 379 GLN A C 1
ATOM 3086 O O . GLN A 1 379 ? -14.917 -1.869 31.018 1.00 88.81 379 GLN A O 1
ATOM 3091 N N . PHE A 1 380 ? -14.814 -3.817 29.888 1.00 90.62 380 PHE A N 1
ATOM 3092 C CA . PHE A 1 380 ? -14.380 -3.224 28.626 1.00 90.62 380 PHE A CA 1
ATOM 3093 C C . PHE A 1 380 ? -15.429 -2.245 28.087 1.00 90.62 380 PHE A C 1
ATOM 3095 O O . PHE A 1 380 ? -15.100 -1.093 27.803 1.00 90.62 380 PHE A O 1
ATOM 3102 N N . ALA A 1 381 ? -16.700 -2.659 28.062 1.00 90.56 381 ALA A N 1
ATOM 3103 C CA . ALA A 1 381 ? -17.823 -1.821 27.642 1.00 90.56 381 ALA A CA 1
ATOM 3104 C C . ALA A 1 381 ? -17.910 -0.513 28.443 1.00 90.56 381 ALA A C 1
ATOM 3106 O O . ALA A 1 381 ? -18.106 0.571 27.895 1.00 90.56 381 ALA A O 1
ATOM 3107 N N . THR A 1 382 ? -17.708 -0.596 29.758 1.00 91.25 382 THR A N 1
ATOM 3108 C CA . THR A 1 382 ? -17.765 0.564 30.654 1.00 91.25 382 THR A CA 1
ATOM 3109 C C . THR A 1 382 ? -16.621 1.544 30.391 1.00 91.25 382 THR A C 1
ATOM 3111 O O . THR A 1 382 ? -16.858 2.759 30.397 1.00 91.25 382 THR A O 1
ATOM 3114 N N . LEU A 1 383 ? -15.410 1.032 30.148 1.00 93.19 383 LEU A N 1
ATOM 3115 C CA . LEU A 1 383 ? -14.197 1.820 29.922 1.00 93.19 383 LEU A CA 1
ATOM 3116 C C . LEU A 1 383 ? -14.154 2.461 28.533 1.00 93.19 383 LEU A C 1
ATOM 3118 O O . LEU A 1 383 ? -13.947 3.667 28.416 1.00 93.19 383 LEU A O 1
ATOM 3122 N N . PHE A 1 384 ? -14.379 1.666 27.489 1.00 93.06 384 PHE A N 1
ATOM 3123 C CA . PHE A 1 384 ? -14.265 2.102 26.099 1.00 93.06 384 PHE A CA 1
ATOM 3124 C C . PHE A 1 384 ? -15.585 2.625 25.519 1.00 93.06 384 PHE A C 1
ATOM 3126 O O . PHE A 1 384 ? -15.594 3.173 24.423 1.00 93.06 384 PHE A O 1
ATOM 3133 N N . LYS A 1 385 ? -16.706 2.504 26.242 1.00 91.38 385 LYS A N 1
ATOM 3134 C CA . LYS A 1 385 ? -18.048 2.940 25.800 1.00 91.38 385 LYS A CA 1
ATOM 3135 C C . LYS A 1 385 ? -18.580 2.234 24.550 1.00 91.38 385 LYS A C 1
ATOM 3137 O O . LYS A 1 385 ? -19.586 2.667 24.000 1.00 91.38 385 LYS A O 1
ATOM 3142 N N . PHE A 1 386 ? -17.956 1.135 24.143 1.00 88.50 386 PHE A N 1
ATOM 3143 C CA . PHE A 1 386 ? -18.457 0.231 23.115 1.00 88.50 386 PHE A CA 1
ATOM 3144 C C . PHE A 1 386 ? -18.220 -1.215 23.550 1.00 88.50 386 PHE A C 1
ATOM 3146 O O . PHE A 1 386 ? -17.280 -1.504 24.293 1.00 88.50 386 PHE A O 1
ATOM 3153 N N . SER A 1 387 ? -19.056 -2.121 23.063 1.00 82.31 387 SER A N 1
ATOM 3154 C CA . SER A 1 387 ? -18.901 -3.561 23.246 1.00 82.31 387 SER A CA 1
ATOM 3155 C C . SER A 1 387 ? -19.235 -4.293 21.963 1.00 82.31 387 SER A C 1
ATOM 3157 O O . SER A 1 387 ? -19.993 -3.795 21.131 1.00 82.31 387 SER A O 1
ATOM 3159 N N . LEU A 1 388 ? -18.704 -5.503 21.829 1.00 74.62 388 LEU A N 1
ATOM 3160 C CA . LEU A 1 388 ? -19.191 -6.420 20.813 1.00 74.62 388 LEU A CA 1
ATOM 3161 C C . LEU A 1 388 ? -20.473 -7.071 21.346 1.00 74.62 388 LEU A C 1
ATOM 3163 O O . LEU A 1 388 ? -20.414 -7.876 22.276 1.00 74.62 388 LEU A O 1
ATOM 3167 N N . GLU A 1 389 ? -21.631 -6.699 20.802 1.00 60.44 389 GLU A N 1
ATOM 3168 C CA . GLU A 1 389 ? -22.892 -7.397 21.073 1.00 60.44 389 GLU A CA 1
ATOM 3169 C C . GLU A 1 389 ? -22.842 -8.765 20.380 1.00 60.44 389 GLU A C 1
ATOM 3171 O O . GLU A 1 389 ? -23.247 -8.923 19.234 1.00 60.44 389 GLU A O 1
ATOM 3176 N N . ALA A 1 390 ? -22.250 -9.756 21.044 1.00 44.72 390 ALA A N 1
ATOM 3177 C CA . ALA A 1 390 ? -22.258 -11.134 20.579 1.00 44.72 390 ALA A CA 1
ATOM 3178 C C . ALA A 1 390 ? -23.303 -11.931 21.358 1.00 44.72 390 ALA A C 1
ATOM 3180 O O . ALA A 1 390 ? -23.106 -12.237 22.537 1.00 44.72 390 ALA A O 1
ATOM 3181 N N . ASN A 1 391 ? -24.322 -12.425 20.657 1.00 45.12 391 ASN A N 1
ATOM 3182 C CA . ASN A 1 391 ? -24.693 -13.817 20.875 1.00 45.12 391 ASN A CA 1
ATOM 3183 C C . ASN A 1 391 ? -23.415 -14.636 20.635 1.00 45.12 391 ASN A C 1
ATOM 3185 O O . ASN A 1 391 ? -22.858 -14.627 19.537 1.00 45.12 391 ASN A O 1
ATOM 3189 N N . LYS A 1 392 ? -22.874 -15.265 21.685 1.00 45.53 392 LYS A N 1
ATOM 3190 C CA . LYS A 1 392 ? -21.569 -15.955 21.633 1.00 45.53 392 LYS A CA 1
ATOM 3191 C C . LYS A 1 392 ? -21.492 -17.003 20.514 1.00 45.53 392 LYS A C 1
ATOM 3193 O O . LYS A 1 392 ? -20.407 -17.228 19.987 1.00 45.53 392 LYS A O 1
ATOM 3198 N N . GLU A 1 393 ? -22.623 -17.601 20.147 1.00 43.75 393 GLU A N 1
ATOM 3199 C CA . GLU A 1 393 ? -22.752 -18.560 19.044 1.00 43.75 393 GLU A CA 1
ATOM 3200 C C . GLU A 1 393 ? -22.607 -17.892 17.664 1.00 43.75 393 GLU A C 1
ATOM 3202 O O . GLU A 1 393 ? -21.846 -18.389 16.836 1.00 43.75 393 GLU A O 1
ATOM 3207 N N . ASP A 1 394 ? -23.205 -16.715 17.452 1.00 42.91 394 ASP A N 1
ATOM 3208 C CA . ASP A 1 394 ? -23.140 -15.963 16.187 1.00 42.91 394 ASP A CA 1
ATOM 3209 C C . ASP A 1 394 ? -21.722 -15.444 15.890 1.00 42.91 394 ASP A C 1
ATOM 3211 O O . ASP A 1 394 ? -21.246 -15.505 14.754 1.00 42.91 394 ASP A O 1
ATOM 3215 N N . ALA A 1 395 ? -20.996 -15.000 16.922 1.00 44.66 395 ALA A N 1
ATOM 3216 C CA . ALA A 1 395 ? -19.604 -14.569 16.784 1.00 44.66 395 ALA A CA 1
ATOM 3217 C C . ALA A 1 395 ? -18.655 -15.739 16.460 1.00 44.66 395 ALA A C 1
ATOM 3219 O O . ALA A 1 395 ? -17.713 -15.571 15.686 1.00 44.66 395 ALA A O 1
ATOM 3220 N N . LEU A 1 396 ? -18.899 -16.931 17.020 1.00 43.09 396 LEU A N 1
ATOM 3221 C CA . LEU A 1 396 ? -18.125 -18.146 16.731 1.00 43.09 396 LEU A CA 1
ATOM 3222 C C . LEU A 1 396 ? -18.407 -18.690 15.319 1.00 43.09 396 LEU A C 1
ATOM 3224 O O . LEU A 1 396 ? -17.477 -19.129 14.640 1.00 43.09 396 LEU A O 1
ATOM 3228 N N . LEU A 1 397 ? -19.658 -18.614 14.852 1.00 41.47 397 LEU A N 1
ATOM 3229 C CA . LEU A 1 397 ? -20.058 -19.000 13.493 1.00 41.47 397 LEU A CA 1
ATOM 3230 C C . LEU A 1 397 ? -19.450 -18.078 12.425 1.00 41.47 397 LEU A C 1
ATOM 3232 O O . LEU A 1 397 ? -18.865 -18.576 11.465 1.00 41.47 397 LEU A O 1
ATOM 3236 N N . GLN A 1 398 ? -19.481 -16.757 12.631 1.00 43.72 398 GLN A N 1
ATOM 3237 C CA . GLN A 1 398 ? -18.847 -15.781 11.729 1.00 43.72 398 GLN A CA 1
ATOM 3238 C C . GLN A 1 398 ? -17.311 -15.922 11.678 1.00 43.72 398 GLN A C 1
ATOM 3240 O O . GLN A 1 398 ? -16.690 -15.640 10.649 1.00 43.72 398 GLN A O 1
ATOM 3245 N N . MET A 1 399 ? -16.690 -16.407 12.763 1.00 44.84 399 MET A N 1
ATOM 3246 C CA . MET A 1 399 ? -15.242 -16.640 12.866 1.00 44.84 399 MET A CA 1
ATOM 3247 C C . MET A 1 399 ? -14.753 -17.876 12.090 1.00 44.84 399 MET A C 1
ATOM 3249 O O . MET A 1 399 ? -13.615 -17.899 11.611 1.00 44.84 399 MET A O 1
ATOM 3253 N N . ASN A 1 400 ? -15.604 -18.893 11.916 1.00 39.81 400 ASN A N 1
ATOM 3254 C CA . ASN A 1 400 ? -15.285 -20.073 11.102 1.00 39.81 400 ASN A CA 1
ATOM 3255 C C . ASN A 1 400 ? -15.294 -19.774 9.592 1.00 39.81 400 ASN A C 1
ATOM 3257 O O . ASN A 1 400 ? -14.697 -20.515 8.812 1.00 39.81 400 ASN A O 1
ATOM 3261 N N . THR A 1 401 ? -15.897 -18.653 9.195 1.00 42.59 401 THR A N 1
ATOM 3262 C CA . THR A 1 401 ? -15.972 -18.141 7.821 1.00 42.59 401 THR A CA 1
ATOM 3263 C C . THR A 1 401 ? -15.030 -16.968 7.540 1.00 42.59 401 THR A C 1
ATOM 3265 O O . THR A 1 401 ? -15.215 -16.313 6.521 1.00 42.59 401 THR A O 1
ATOM 3268 N N . ILE A 1 402 ? -14.028 -16.673 8.390 1.00 39.19 402 ILE A N 1
ATOM 3269 C CA . ILE A 1 402 ? -13.096 -15.546 8.162 1.00 39.19 402 ILE A CA 1
ATOM 3270 C C . ILE A 1 402 ? -12.331 -15.750 6.848 1.00 39.19 402 ILE A C 1
ATOM 3272 O O . ILE A 1 402 ? -11.263 -16.364 6.792 1.00 39.19 402 ILE A O 1
ATOM 3276 N N . THR A 1 403 ? -12.900 -15.196 5.783 1.00 37.75 403 THR A N 1
ATOM 3277 C CA . THR A 1 403 ? -12.219 -14.812 4.559 1.00 37.75 403 THR A CA 1
ATOM 3278 C C . THR A 1 403 ? -11.248 -13.683 4.872 1.00 37.75 403 THR A C 1
ATOM 3280 O O . THR A 1 403 ? -11.433 -12.927 5.823 1.00 37.75 403 THR A O 1
ATOM 3283 N N . GLU A 1 404 ? -10.211 -13.558 4.053 1.00 39.34 404 GLU A N 1
ATOM 3284 C CA . GLU A 1 404 ? -9.047 -12.685 4.240 1.00 39.34 404 GLU A CA 1
ATOM 3285 C C . GLU A 1 404 ? -9.337 -11.172 4.381 1.00 39.34 404 GLU A C 1
ATOM 3287 O O . GLU A 1 404 ? -8.384 -10.402 4.487 1.00 39.34 404 GLU A O 1
ATOM 3292 N N . ASP A 1 405 ? -10.599 -10.721 4.406 1.00 41.53 405 ASP A N 1
ATOM 3293 C CA . ASP A 1 405 ? -10.979 -9.324 4.636 1.00 41.53 405 ASP A CA 1
ATOM 3294 C C . ASP A 1 405 ? -12.285 -9.150 5.442 1.00 41.53 405 ASP A C 1
ATOM 3296 O O . ASP A 1 405 ? -13.354 -9.491 4.932 1.00 41.53 405 ASP A O 1
ATOM 3300 N N . PRO A 1 406 ? -12.261 -8.556 6.648 1.00 38.16 406 PRO A N 1
ATOM 3301 C CA . PRO A 1 406 ? -13.481 -8.186 7.363 1.00 38.16 406 PRO A CA 1
ATOM 3302 C C . PRO A 1 406 ? -14.284 -7.054 6.688 1.00 38.16 406 PRO A C 1
ATOM 3304 O O . PRO A 1 406 ? -15.456 -6.895 7.010 1.00 38.16 406 PRO A O 1
ATOM 3307 N N . PHE A 1 407 ? -13.737 -6.311 5.714 1.00 36.09 407 PHE A N 1
ATOM 3308 C CA . PHE A 1 407 ? -14.520 -5.361 4.902 1.00 36.09 407 PHE A CA 1
ATOM 3309 C C . PHE A 1 407 ? -15.347 -6.042 3.800 1.00 36.09 407 PHE A C 1
ATOM 3311 O O . PHE A 1 407 ? -16.298 -5.439 3.316 1.00 36.09 407 PHE A O 1
ATOM 3318 N N . ARG A 1 408 ? -15.087 -7.316 3.458 1.00 36.31 408 ARG A N 1
ATOM 3319 C CA . ARG A 1 408 ? -16.017 -8.103 2.620 1.00 36.31 408 ARG A CA 1
ATOM 3320 C C . ARG A 1 408 ? -17.309 -8.473 3.354 1.00 36.31 408 ARG A C 1
ATOM 3322 O O . ARG A 1 408 ? -18.319 -8.690 2.702 1.00 36.31 408 ARG A O 1
ATOM 3329 N N . LEU A 1 409 ? -17.316 -8.455 4.690 1.00 37.34 409 LEU A N 1
ATOM 3330 C CA . LEU A 1 409 ? -18.533 -8.636 5.499 1.00 37.34 409 LEU A CA 1
ATOM 3331 C C . LEU A 1 409 ? -19.493 -7.436 5.409 1.00 37.34 409 LEU A C 1
ATOM 3333 O O . LEU A 1 409 ? -20.610 -7.502 5.911 1.00 37.34 409 LEU A O 1
ATOM 3337 N N . LEU A 1 410 ? -19.063 -6.332 4.791 1.00 36.88 410 LEU A N 1
ATOM 3338 C CA . LEU A 1 410 ? -19.893 -5.151 4.564 1.00 36.88 410 LEU A CA 1
ATOM 3339 C C . LEU A 1 410 ? -20.698 -5.216 3.254 1.00 36.88 410 LEU A C 1
ATOM 3341 O O . LEU A 1 410 ? -21.661 -4.453 3.136 1.00 36.88 410 LEU A O 1
ATOM 3345 N N . ALA A 1 411 ? -20.325 -6.113 2.330 1.00 35.19 411 ALA A N 1
ATOM 3346 C CA . ALA A 1 411 ? -20.957 -6.281 1.019 1.00 35.19 411 ALA A CA 1
ATOM 3347 C C . ALA A 1 411 ? -22.275 -7.080 1.080 1.00 35.19 411 ALA A C 1
ATOM 3349 O O . ALA A 1 411 ? -23.155 -6.870 0.253 1.00 35.19 411 ALA A O 1
ATOM 3350 N N . ASP A 1 412 ? -22.468 -7.922 2.100 1.00 32.88 412 ASP A N 1
ATOM 3351 C CA . ASP A 1 412 ? -23.679 -8.737 2.241 1.00 32.88 412 ASP A CA 1
ATOM 3352 C C . ASP A 1 412 ? -24.623 -8.162 3.309 1.00 32.88 412 ASP A C 1
ATOM 3354 O O . ASP A 1 412 ? -24.727 -8.640 4.440 1.00 32.88 412 ASP A O 1
ATOM 3358 N N . HIS A 1 413 ? -25.377 -7.127 2.933 1.00 35.28 413 HIS A N 1
ATOM 3359 C CA . HIS A 1 413 ? -26.659 -6.820 3.574 1.00 35.28 413 HIS A CA 1
ATOM 3360 C C . HIS A 1 413 ? -27.806 -7.528 2.841 1.00 35.28 413 HIS A C 1
ATOM 3362 O O . HIS A 1 413 ? -28.703 -6.912 2.283 1.00 35.28 413 HIS A O 1
ATOM 3368 N N . GLU A 1 414 ? -27.812 -8.855 2.941 1.00 33.47 414 GLU A N 1
ATOM 3369 C CA . GLU A 1 414 ? -29.051 -9.627 3.051 1.00 33.47 414 GLU A CA 1
ATOM 3370 C C . GLU A 1 414 ? -28.911 -10.565 4.255 1.00 33.47 414 GLU A C 1
ATOM 3372 O O . GLU A 1 414 ? -28.668 -11.767 4.129 1.00 33.47 414 GLU A O 1
ATOM 3377 N N . GLY A 1 415 ? -29.061 -9.992 5.452 1.00 35.06 415 GLY A N 1
ATOM 3378 C CA . GLY A 1 415 ? -28.980 -10.672 6.750 1.00 35.06 415 GLY A CA 1
ATOM 3379 C C . GLY A 1 415 ? -30.011 -11.785 6.998 1.00 35.06 415 GLY A C 1
ATOM 3380 O O . GLY A 1 415 ? -30.203 -12.165 8.141 1.00 35.06 415 GLY A O 1
ATOM 3381 N N . GLU A 1 416 ? -30.654 -12.336 5.967 1.00 33.41 416 GLU A N 1
ATOM 3382 C CA . GLU A 1 416 ? -31.570 -13.483 6.061 1.00 33.41 416 GLU A CA 1
ATOM 3383 C C . GLU A 1 416 ? -31.160 -14.683 5.184 1.00 33.41 416 GLU A C 1
ATOM 3385 O O . GLU A 1 416 ? -31.573 -15.808 5.471 1.00 33.41 416 GLU A O 1
ATOM 3390 N N . LYS A 1 417 ? -30.328 -14.518 4.139 1.00 30.64 417 LYS A N 1
ATOM 3391 C CA . LYS A 1 417 ? -30.023 -15.628 3.205 1.00 30.64 417 LYS A CA 1
ATOM 3392 C C . LYS A 1 417 ? -28.796 -16.462 3.580 1.00 30.64 417 LYS A C 1
ATOM 3394 O O . LYS A 1 417 ? -28.801 -17.667 3.323 1.00 30.64 417 LYS A O 1
ATOM 3399 N N . ILE A 1 418 ? -27.807 -15.887 4.271 1.00 35.00 418 ILE A N 1
ATOM 3400 C CA . ILE A 1 418 ? -26.675 -16.654 4.835 1.00 35.00 418 ILE A CA 1
ATOM 3401 C C . ILE A 1 418 ? -27.181 -17.682 5.864 1.00 35.00 418 ILE A C 1
ATOM 3403 O O . ILE A 1 418 ? -26.690 -18.808 5.911 1.00 35.00 418 ILE A O 1
ATOM 3407 N N . PHE A 1 419 ? -28.242 -17.347 6.604 1.00 32.78 419 PHE A N 1
ATOM 3408 C CA . PHE A 1 419 ? -28.843 -18.224 7.610 1.00 32.78 419 PHE A CA 1
ATOM 3409 C C . PHE A 1 419 ? -29.505 -19.480 7.018 1.00 32.78 419 PHE A C 1
ATOM 3411 O O . PHE A 1 419 ? -29.437 -20.542 7.627 1.00 32.78 419 PHE A O 1
ATOM 3418 N N . LYS A 1 420 ? -30.079 -19.413 5.806 1.00 30.17 420 LYS A N 1
ATOM 3419 C CA . LYS A 1 420 ? -30.693 -20.587 5.153 1.00 30.17 420 LYS A CA 1
ATOM 3420 C C . LYS A 1 420 ? -29.699 -21.483 4.420 1.00 30.17 420 LYS A C 1
ATOM 3422 O O . LYS A 1 420 ? -29.933 -22.687 4.345 1.00 30.17 420 LYS A O 1
ATOM 3427 N N . PHE A 1 421 ? -28.610 -20.929 3.882 1.00 33.59 421 PHE A N 1
ATOM 3428 C CA . PHE A 1 421 ? -27.618 -21.708 3.132 1.00 33.59 421 PHE A CA 1
ATOM 3429 C C . PHE A 1 421 ? -26.793 -22.632 4.043 1.00 33.59 421 PHE A C 1
ATOM 3431 O O . PHE A 1 421 ? -26.435 -23.739 3.649 1.00 33.59 421 PHE A O 1
ATOM 3438 N N . VAL A 1 422 ? -26.543 -22.212 5.286 1.00 32.69 422 VAL A N 1
ATOM 3439 C CA . VAL A 1 422 ? -25.756 -22.987 6.259 1.00 32.69 422 VAL A CA 1
ATOM 3440 C C . VAL A 1 422 ? -26.577 -24.121 6.885 1.00 32.69 422 VAL A C 1
ATOM 3442 O O . VAL A 1 422 ? -26.073 -25.237 7.003 1.00 32.69 422 VAL A O 1
ATOM 3445 N N . ASP A 1 423 ? -27.857 -23.884 7.182 1.00 30.83 423 ASP A N 1
ATOM 3446 C CA . ASP A 1 423 ? -28.753 -24.896 7.765 1.00 30.83 423 ASP A CA 1
ATOM 3447 C C . ASP A 1 423 ? -29.083 -26.029 6.766 1.00 30.83 423 ASP A C 1
ATOM 3449 O O . ASP A 1 423 ? -29.244 -27.191 7.137 1.00 30.83 423 ASP A O 1
ATOM 3453 N N . THR A 1 424 ? -29.089 -25.723 5.460 1.00 32.91 424 THR A N 1
ATOM 3454 C CA . THR A 1 424 ? -29.324 -26.720 4.395 1.00 32.91 424 THR A CA 1
ATOM 3455 C C . THR A 1 424 ? -28.074 -27.474 3.932 1.00 32.91 424 THR A C 1
ATOM 3457 O O . THR A 1 424 ? -28.212 -28.600 3.460 1.00 32.91 424 THR A O 1
ATOM 3460 N N . GLN A 1 425 ? -26.865 -26.910 4.060 1.00 35.31 425 GLN A N 1
ATOM 3461 C CA . GLN A 1 425 ? -25.620 -27.567 3.618 1.00 35.31 425 GLN A CA 1
ATOM 3462 C C . GLN A 1 425 ? -24.940 -28.412 4.705 1.00 35.31 425 GLN A C 1
ATOM 3464 O O . GLN A 1 425 ? -24.204 -29.336 4.370 1.00 35.31 425 GLN A O 1
ATOM 3469 N N . PHE A 1 426 ? -25.187 -28.139 5.992 1.00 35.28 426 PHE A N 1
ATOM 3470 C CA . PHE A 1 426 ? -24.478 -28.812 7.094 1.00 35.28 426 PHE A CA 1
ATOM 3471 C C . PHE A 1 426 ? -25.385 -29.576 8.073 1.00 35.28 426 PHE A C 1
ATOM 3473 O O . PHE A 1 426 ? -24.887 -30.193 9.012 1.00 35.28 426 PHE A O 1
ATOM 3480 N N . GLY A 1 427 ? -26.697 -29.622 7.816 1.00 29.73 427 GLY A N 1
ATOM 3481 C CA . GLY A 1 427 ? -27.671 -30.448 8.544 1.00 29.73 427 GLY A CA 1
ATOM 3482 C C . GLY A 1 427 ? -27.787 -31.904 8.065 1.00 29.73 427 GLY A C 1
ATOM 3483 O O . GLY A 1 427 ? -28.750 -32.584 8.411 1.00 29.73 427 GLY A O 1
ATOM 3484 N N . GLY A 1 428 ? -26.849 -32.402 7.254 1.00 27.75 428 GLY A N 1
ATOM 3485 C CA . GLY A 1 428 ? -26.918 -33.739 6.664 1.00 27.75 428 GLY A CA 1
ATOM 3486 C C . GLY A 1 428 ? -25.549 -34.397 6.565 1.00 27.75 428 GLY A C 1
ATOM 3487 O O . GLY A 1 428 ? -24.583 -33.806 6.100 1.00 27.75 428 GLY A O 1
ATOM 3488 N N . SER A 1 429 ? -25.474 -35.630 7.041 1.00 37.31 429 SER A N 1
ATOM 3489 C CA . SER A 1 429 ? -24.294 -36.481 7.104 1.00 37.31 429 SER A CA 1
ATOM 3490 C C . SER A 1 429 ? -23.587 -36.726 5.758 1.00 37.31 429 SER A C 1
ATOM 3492 O O . SER A 1 429 ? -24.209 -36.815 4.704 1.00 37.31 429 SER A O 1
ATOM 3494 N N . SER A 1 430 ? -22.285 -37.018 5.884 1.00 30.62 430 SER A N 1
ATOM 3495 C CA . SER A 1 430 ? -21.374 -37.750 4.981 1.00 30.62 430 SER A CA 1
ATOM 3496 C C . SER A 1 430 ? -20.354 -36.959 4.135 1.00 30.62 430 SER A C 1
ATOM 3498 O O . SER A 1 430 ? -20.663 -36.053 3.374 1.00 30.62 430 SER A O 1
ATOM 3500 N N . LEU A 1 431 ? -19.097 -37.377 4.353 1.00 38.31 431 LEU A N 1
ATOM 3501 C CA . LEU A 1 431 ? -17.823 -37.139 3.666 1.00 38.31 431 LEU A CA 1
ATOM 3502 C C . LEU A 1 431 ? -17.839 -36.372 2.330 1.00 38.31 431 LEU A C 1
ATOM 3504 O O . LEU A 1 431 ? -18.267 -36.902 1.308 1.00 38.31 431 LEU A O 1
ATOM 3508 N N . ILE A 1 432 ? -17.150 -35.223 2.305 1.00 28.05 432 ILE A N 1
ATOM 3509 C CA . ILE A 1 432 ? -16.600 -34.630 1.078 1.00 28.05 432 ILE A CA 1
ATOM 3510 C C . ILE A 1 432 ? -15.103 -34.362 1.280 1.00 28.05 432 ILE A C 1
ATOM 3512 O O . ILE A 1 432 ? -14.689 -33.624 2.174 1.00 28.05 432 ILE A O 1
ATOM 3516 N N . ALA A 1 433 ? -14.295 -35.004 0.437 1.00 36.78 433 ALA A N 1
ATOM 3517 C CA . ALA A 1 433 ? -12.866 -34.775 0.291 1.00 36.78 433 ALA A CA 1
ATOM 3518 C C . ALA A 1 433 ? -12.617 -33.473 -0.491 1.00 36.78 433 ALA A C 1
ATOM 3520 O O . ALA A 1 433 ? -13.198 -33.282 -1.556 1.00 36.78 433 ALA A O 1
ATOM 3521 N N . CYS A 1 434 ? -11.745 -32.591 0.011 1.00 26.89 434 CYS A N 1
ATOM 3522 C CA . CYS A 1 434 ? -11.264 -31.428 -0.740 1.00 26.89 434 CYS A CA 1
ATOM 3523 C C . CYS A 1 434 ? -9.841 -31.037 -0.292 1.00 26.89 434 CYS A C 1
ATOM 3525 O O . CYS A 1 434 ? -9.580 -30.796 0.888 1.00 26.89 434 CYS A O 1
ATOM 3527 N N . ASP A 1 435 ? -8.904 -31.015 -1.243 1.00 34.19 435 ASP A N 1
ATOM 3528 C CA . ASP A 1 435 ? -7.453 -31.173 -1.039 1.00 34.19 435 ASP A CA 1
ATOM 3529 C C . ASP A 1 435 ? -6.644 -29.848 -1.006 1.00 34.19 435 ASP A C 1
ATOM 3531 O O . ASP A 1 435 ? -5.493 -29.790 -1.424 1.00 34.19 435 ASP A O 1
ATOM 3535 N N . TRP A 1 436 ? -7.193 -28.760 -0.450 1.00 26.33 436 TRP A N 1
ATOM 3536 C CA . TRP A 1 436 ? -6.482 -27.465 -0.265 1.00 26.33 436 TRP A CA 1
ATOM 3537 C C . TRP A 1 436 ? -6.268 -27.101 1.231 1.00 26.33 436 TRP A C 1
ATOM 3539 O O . TRP A 1 436 ? -5.869 -26.003 1.607 1.00 26.33 436 TRP A O 1
ATOM 3549 N N . PHE A 1 437 ? -6.462 -28.042 2.157 1.00 30.16 437 PHE A N 1
ATOM 3550 C CA . PHE A 1 437 ? -6.692 -27.709 3.575 1.00 30.16 437 PHE A CA 1
ATOM 3551 C C . PHE A 1 437 ? -5.587 -28.121 4.576 1.00 30.16 437 PHE A C 1
ATOM 3553 O O . PHE A 1 437 ? -5.866 -28.287 5.763 1.00 30.16 437 PHE A O 1
ATOM 3560 N N . LYS A 1 438 ? -4.321 -28.306 4.157 1.00 33.31 438 LYS A N 1
ATOM 3561 C CA . LYS A 1 438 ? -3.314 -29.025 4.986 1.00 33.31 438 LYS A CA 1
ATOM 3562 C C . LYS A 1 438 ? -2.190 -28.231 5.682 1.00 33.31 438 LYS A C 1
ATOM 3564 O O . LYS A 1 438 ? -1.418 -28.850 6.402 1.00 33.31 438 LYS A O 1
ATOM 3569 N N . ARG A 1 439 ? -2.096 -26.891 5.610 1.00 31.97 439 ARG A N 1
ATOM 3570 C CA . ARG A 1 439 ? -1.097 -26.139 6.432 1.00 31.97 439 ARG A CA 1
ATOM 3571 C C . ARG A 1 439 ? -1.642 -25.567 7.748 1.00 31.97 439 ARG A C 1
ATOM 3573 O O . ARG A 1 439 ? -0.960 -25.642 8.763 1.00 31.97 439 ARG A O 1
ATOM 3580 N N . LYS A 1 440 ? -2.888 -25.078 7.774 1.00 32.69 440 LYS A N 1
ATOM 3581 C CA . LYS A 1 440 ? -3.511 -24.474 8.974 1.00 32.69 440 LYS A CA 1
ATOM 3582 C C . LYS A 1 440 ? -3.817 -25.507 10.075 1.00 32.69 440 LYS A C 1
ATOM 3584 O O . LYS A 1 440 ? -3.746 -25.184 11.254 1.00 32.69 440 LYS A O 1
ATOM 3589 N N . HIS A 1 441 ? -4.069 -26.765 9.702 1.00 38.16 441 HIS A N 1
ATOM 3590 C CA . HIS A 1 441 ? -4.402 -27.842 10.639 1.00 38.16 441 HIS A CA 1
ATOM 3591 C C . HIS A 1 441 ? -3.214 -28.688 11.099 1.00 38.16 441 HIS A C 1
ATOM 3593 O O . HIS A 1 441 ? -3.416 -29.519 11.968 1.00 38.16 441 HIS A O 1
ATOM 3599 N N . PHE A 1 442 ? -1.975 -28.459 10.640 1.00 34.06 442 PHE A N 1
ATOM 3600 C CA . PHE A 1 442 ? -0.813 -29.066 11.310 1.00 34.06 442 PHE A CA 1
ATOM 3601 C C . PHE A 1 442 ? -0.675 -28.514 12.736 1.00 34.06 442 PHE A C 1
ATOM 3603 O O . PHE A 1 442 ? -0.443 -29.266 13.671 1.00 34.06 442 PHE A O 1
ATOM 3610 N N . VAL A 1 443 ? -0.948 -27.219 12.926 1.00 33.97 443 VAL A N 1
ATOM 3611 C CA . VAL A 1 443 ? -0.986 -26.581 14.251 1.00 33.97 443 VAL A CA 1
ATOM 3612 C C . VAL A 1 443 ? -2.162 -27.100 15.090 1.00 33.97 443 VAL A C 1
ATOM 3614 O O . VAL A 1 443 ? -1.975 -27.393 16.266 1.00 33.97 443 VAL A O 1
ATOM 3617 N N . TYR A 1 444 ? -3.346 -27.304 14.494 1.00 35.38 444 TYR A N 1
ATOM 3618 C CA . TYR A 1 444 ? -4.509 -27.880 15.194 1.00 35.38 444 TYR A CA 1
ATOM 3619 C C . TYR A 1 444 ? -4.390 -29.395 15.452 1.00 35.38 444 TYR A C 1
ATOM 3621 O O . TYR A 1 444 ? -4.904 -29.882 16.452 1.00 35.38 444 TYR A O 1
ATOM 3629 N N . MET A 1 445 ? -3.666 -30.137 14.609 1.00 33.12 445 MET A N 1
ATOM 3630 C CA . MET A 1 445 ? -3.342 -31.555 14.792 1.00 33.12 445 MET A CA 1
ATOM 3631 C C . MET A 1 445 ? -2.250 -31.737 15.850 1.00 33.12 445 MET A C 1
ATOM 3633 O O . MET A 1 445 ? -2.392 -32.601 16.703 1.00 33.12 445 MET A O 1
ATOM 3637 N N . VAL A 1 446 ? -1.205 -30.899 15.865 1.00 33.47 446 VAL A N 1
ATOM 3638 C CA . VAL A 1 446 ? -0.202 -30.868 16.946 1.00 33.47 446 VAL A CA 1
ATOM 3639 C C . VAL A 1 446 ? -0.863 -30.474 18.271 1.00 33.47 446 VAL A C 1
ATOM 3641 O O . VAL A 1 446 ? -0.610 -31.125 19.279 1.00 33.47 446 VAL A O 1
ATOM 3644 N N . ALA A 1 447 ? -1.776 -29.495 18.268 1.00 32.91 447 ALA A N 1
ATOM 3645 C CA . ALA A 1 447 ? -2.571 -29.133 19.445 1.00 32.91 447 ALA A CA 1
ATOM 3646 C C . ALA A 1 447 ? -3.518 -30.264 19.896 1.00 32.91 447 ALA A C 1
ATOM 3648 O O . ALA A 1 447 ? -3.680 -30.470 21.095 1.00 32.91 447 ALA A O 1
ATOM 3649 N N . GLY A 1 448 ? -4.090 -31.031 18.961 1.00 29.80 448 GLY A N 1
ATOM 3650 C CA . GLY A 1 448 ? -4.914 -32.209 19.250 1.00 29.80 448 GLY A CA 1
ATOM 3651 C C . GLY A 1 448 ? -4.118 -33.416 19.767 1.00 29.80 448 GLY A C 1
ATOM 3652 O O . GLY A 1 448 ? -4.570 -34.086 20.688 1.00 29.80 448 GLY A O 1
ATOM 3653 N N . ILE A 1 449 ? -2.912 -33.668 19.244 1.00 32.81 449 ILE A N 1
ATOM 3654 C CA . ILE A 1 449 ? -2.003 -34.730 19.721 1.00 32.81 449 ILE A CA 1
ATOM 3655 C C . ILE A 1 449 ? -1.492 -34.404 21.129 1.00 32.81 449 ILE A C 1
ATOM 3657 O O . ILE A 1 449 ? -1.439 -35.293 21.975 1.00 32.81 449 ILE A O 1
ATOM 3661 N N . TYR A 1 450 ? -1.190 -33.132 21.410 1.00 30.30 450 TYR A N 1
ATOM 3662 C CA . TYR A 1 450 ? -0.795 -32.687 22.750 1.00 30.30 450 TYR A CA 1
ATOM 3663 C C . TYR A 1 450 ? -1.932 -32.851 23.774 1.00 30.30 450 TYR A C 1
ATOM 3665 O O . TYR A 1 450 ? -1.675 -33.198 24.921 1.00 30.30 450 TYR A O 1
ATOM 3673 N N . PHE A 1 451 ? -3.189 -32.670 23.348 1.00 32.66 451 PHE A N 1
ATOM 3674 C CA . PHE A 1 451 ? -4.380 -32.867 24.187 1.00 32.66 451 PHE A CA 1
ATOM 3675 C C . PHE A 1 451 ? -4.756 -34.342 24.408 1.00 32.66 451 PHE A C 1
ATOM 3677 O O . PHE A 1 451 ? -5.450 -34.649 25.373 1.00 32.66 451 PHE A O 1
ATOM 3684 N N . LEU A 1 452 ? -4.332 -35.249 23.521 1.00 30.28 452 LEU A N 1
ATOM 3685 C CA . LEU A 1 452 ? -4.673 -36.677 23.582 1.00 30.28 452 LEU A CA 1
ATOM 3686 C C . LEU A 1 452 ? -3.598 -37.552 24.248 1.00 30.28 452 LEU A C 1
ATOM 3688 O O . LEU A 1 452 ? -3.925 -38.656 24.674 1.00 30.28 452 LEU A O 1
ATOM 3692 N N . PHE A 1 453 ? -2.343 -37.095 24.349 1.00 31.06 453 PHE A N 1
ATOM 3693 C CA . PHE A 1 453 ? -1.223 -37.922 24.833 1.00 31.06 453 PHE A CA 1
ATOM 3694 C C . PHE A 1 453 ? -0.482 -37.390 26.067 1.00 31.06 453 PHE A C 1
ATOM 3696 O O . PHE A 1 453 ? 0.458 -38.041 26.520 1.00 31.06 453 PHE A O 1
ATOM 3703 N N . VAL A 1 454 ? -0.890 -36.256 26.640 1.00 29.47 454 VAL A N 1
ATOM 3704 C CA . VAL A 1 454 ? -0.293 -35.736 27.881 1.00 29.47 454 VAL A CA 1
ATOM 3705 C C . VAL A 1 454 ? -1.404 -35.343 28.858 1.00 29.47 454 VAL A C 1
ATOM 3707 O O . VAL A 1 454 ? -1.836 -34.193 28.903 1.00 29.47 454 VAL A O 1
ATOM 3710 N N . VAL A 1 455 ? -1.874 -36.346 29.606 1.00 36.78 455 VAL A N 1
ATOM 3711 C CA . VAL A 1 455 ? -2.474 -36.208 30.945 1.00 36.78 455 VAL A CA 1
ATOM 3712 C C . VAL A 1 455 ? -1.397 -36.550 31.960 1.00 36.78 455 VAL A C 1
ATOM 3714 O O . VAL A 1 455 ? -0.693 -37.558 31.716 1.00 36.78 455 VAL A O 1
#

Secondary structure (DSSP, 8-state):
------PPPPHHHHHHHHHHHHHHHHHHHHTT--HHHHHHHHHHHHHHHHHHHHHHHHHHTT-SHHHHHHHHHHHHHHHHHHHHHHTTT---HHHHHHHHHH--TT-HHHHHHHHHHHHHHHHHTT--HHHHHHHHHHHHHHHIIIIIS-------HHHHHHHHHHHHHHHHHHTTS---SSSPPPHHHHHHHHHHHHHHHHTTSSHHHHHHHHTT--TTSHHHHHHHHHHHHHHHHSS-TTGGGTTS-PPP-HHHHHHHHHHHHHHHTSS-HHHHHHHHHHHHHHHHHHHHHHHHTTSTTEEEETTEEEEEEEETTEEEEEEEEEHHHHHHHHTTT---TTT--HHHHHHHHHHHHHHHHHHHHHHTTHHHHHHT-HHHHHHHS------HHHHHHHHHT--S-GGGGGS---TTHHHHHHHHHHSS------SS--SHHHHHHHHHHHHHH--

Sequence (455 aa):
AEADGNRQPELHECVITILTRVLSCIETTIENMDPEQMKAKMNQLASISKPFEHLLQWCRLETDITTESLEGKWAKLKLWMLCVIATDYHVHIPWVHAIKTNFCFHETGCVVRLLEHIQNYWRGQNEHREQSNNILQWFLQRYVEEFGTQSVACHDPIYHQQKSNLVENLIKVLRNKELIFCIEPNTFTKMHIALQLITSACKGDNIEVLKNSVEGMEIDSEFAVLLMRAQEQYLHFGENPTWKNLHQETKLNIDAFVTASKALSQSAETEDTLNILLKIAECKMWTYHLSHYLSKTMGSTFRYSNNGIEEGWAVAEVLQLRPYLSALECKQIGTMYVLDSSTMRPREMKIRRGLTFYLLTELWRRCGSRAINLLASQQFATLFKFSLEANKEDALLQMNTITEDPFRLLADHEGEKIFKFVDTQFGGSSLIACDWFKRKHFVYMVAGIYFLFVV